Protein 9G9U (pdb70)

Radius of gyration: 24.41 Å; Cα contacts (8 Å, |Δi|>4): 1125; chains: 2; bounding box: 61×60×53 Å

Secondary structure (DSSP, 8-state):
--BHHHHHHHHHH----EEES-TTSBPS-EEEESS--HHHHHHHHHTT--EEEESS-SSS-SS--HHHHTT-HHHHHHHHHHHHHT-EEEE--HHHHHSSS-HHHHHHHHHTT-GGGEEEE-SS-EEEEEEEEEHHHHHHHHHHHHT-S-EEEEE-TT-EEEEEEEE-SS--SHHHHHHHHHHTT-SEEEES---TTSHHHHHHHHHHTT---EEEE--HHHHHHHHHHHHHHHHHHHSTTS-EEE-PPPPS-EEE-/---BHHHHHHHHSTTSPPPTT----EEES-TT-B-S-EEEESS--HHHHHHHHHTT--EEEESS-SSSSSS--STTTSS-HHHHHHHHHHHHHT-EEEE-SHHHHTSSS-HHHHHHHHHTT-GGGEEEEETTEEEEEEEEEEHHHHHHHHHHHHT-S-EEEEE-TT-EEEEEEEEEEE--SHHHHHHHHHHTT-SEEEEEE--TTSHHHHHHHHHHTT---EEEE--HHHHHHHHHHHHHHHHHHHSTTS-EEE-----S-EEE-

Sequence (522 aa):
ATTVQDVIERLTASVDTLQHGDPNMEVKGIATSFMPTYRVIQQAVSMEANLLITHEGLFYSHTDNTEMMQKDSVYQEKIRLIRESGIAIYRFHDYWHRHQPDGIMVGFIRALEWESYVSKYLPTAAIVAIPLMTAKEVAEYAKEMLSIPFVRIAGDLSAPCTRIGILVGYRGGGALSIPLFEQEHLDAIIYGEGPEWETPEYIRDAVYQGRQKALIVLGHAESEEPGMKYLAEWLGEQFPDIPVHFLRERPIFQVIHMATTVQDVIERLTASVGKIPNTMDTLQHGDPNMEVKGIATSFMPTYRVIQQAVSMEANLLITHEGLFYSHTDNTEMMQKDSVYQEKIRLIRESGIAIYRFHDYWHRHQPDGIMVGFIRALEWESYVSKYLPTAAIVAIPLMTAKEVAEYAKEMLSIPFVRIAGDLSAPCTRIGILVGYRGGGALSIPLFEQEHLDAIIYGEGPEWETPEYIRDAVYQGRQKALIVLGHAESEEPGMKYLAEWLGEQFPDIPVHFLRERPIFQVIH

Nearest PDB structures (foldseek):
  2nyd-assembly1_A-3  TM=7.674E-01  e=4.104E-19  Staphylococcus aureus subsp. aureus N315
  3lnl-assembly1_A  TM=7.692E-01  e=1.753E-18  Staphylococcus aureus subsp. aureus N315
  2nyd-assembly1_B-3  TM=7.498E-01  e=6.563E-18  Staphylococcus aureus subsp. aureus N315
  2gx8-assembly1_B  TM=7.476E-01  e=5.040E-18  Bacillus cereus ATCC 14579
  3lnl-assembly1_B  TM=7.529E-01  e=3.900E-17  Staphylococcus aureus subsp. aureus N315

Structure (mmCIF, N/CA/C/O backbone):
data_9G9U
#
_entry.id   9G9U
#
_cell.length_a   100.586
_cell.length_b   58.301
_cell.length_c   99.115
_cell.angle_alpha   90.000
_cell.angle_beta   99.728
_cell.angle_gamma   90.000
#
_symmetry.space_group_name_H-M   'C 1 2 1'
#
loop_
_entity.id
_entity.type
_entity.pdbx_description
1 polymer 'GTP cyclohydrolase 1 type 2 homolog'
2 non-polymer 1,2-ETHANEDIOL
3 non-polymer 'ZINC ION'
4 water water
#
loop_
_atom_site.group_PDB
_atom_site.id
_atom_site.type_symbol
_atom_site.label_atom_id
_atom_site.label_alt_id
_atom_site.label_comp_id
_atom_site.label_asym_id
_atom_site.label_entity_id
_atom_site.label_seq_id
_atom_site.pdbx_PDB_ins_code
_atom_site.Cartn_x
_atom_site.Cartn_y
_atom_site.Cartn_z
_atom_site.occupancy
_atom_site.B_iso_or_equiv
_atom_site.auth_seq_id
_atom_site.auth_comp_id
_atom_site.auth_asym_id
_atom_site.auth_atom_id
_atom_site.pdbx_PDB_model_num
ATOM 1 N N . ALA A 1 2 ? 14.32509 45.36195 7.63283 1.000 53.06528 2 ALA A N 1
ATOM 2 C CA . ALA A 1 2 ? 15.07394 44.21210 8.13018 1.000 50.86860 2 ALA A CA 1
ATOM 3 C C . ALA A 1 2 ? 14.38120 43.57587 9.33130 1.000 47.42736 2 ALA A C 1
ATOM 4 O O . ALA A 1 2 ? 15.00996 43.30722 10.35322 1.000 50.37747 2 ALA A O 1
ATOM 6 N N . THR A 1 3 ? 13.08139 43.33416 9.19372 1.000 41.86668 3 THR A N 1
ATOM 7 C CA . THR A 1 3 ? 12.28058 42.81833 10.29321 1.000 37.84372 3 THR A CA 1
ATOM 8 C C . THR A 1 3 ? 12.63238 41.35762 10.57745 1.000 34.72673 3 THR A C 1
ATOM 9 O O . THR A 1 3 ? 12.65418 40.52848 9.65987 1.000 36.80132 3 THR A O 1
ATOM 13 N N . THR A 1 4 ? 12.90813 41.03320 11.84402 1.000 30.85660 4 THR A N 1
ATOM 14 C CA . THR A 1 4 ? 13.23774 39.66709 12.23475 1.000 31.71026 4 THR A CA 1
ATOM 15 C C . THR A 1 4 ? 12.02386 38.95777 12.83405 1.000 33.14928 4 THR A C 1
ATOM 16 O O . THR A 1 4 ? 10.99361 39.56985 13.13089 1.000 32.84903 4 THR A O 1
ATOM 20 N N . VAL A 1 5 ? 12.16791 37.63835 13.01365 1.000 33.83634 5 VAL A N 1
ATOM 21 C CA . VAL A 1 5 ? 11.13144 36.85529 13.68262 1.000 34.29241 5 VAL A CA 1
ATOM 22 C C . VAL A 1 5 ? 10.76861 37.48928 15.01815 1.000 33.59556 5 VAL A C 1
ATOM 23 O O . VAL A 1 5 ? 9.58736 37.66402 15.34464 1.000 30.46623 5 VAL A O 1
ATOM 27 N N . GLN A 1 6 ? 11.77185 37.87884 15.80440 1.000 35.71210 6 GLN A N 1
ATOM 28 C CA . GLN A 1 6 ? 11.45626 38.41611 17.12164 1.000 34.43101 6 GLN A CA 1
ATOM 29 C C . GLN A 1 6 ? 10.78777 39.78990 17.03474 1.000 33.87743 6 GLN A C 1
ATOM 30 O O . GLN A 1 6 ? 9.98889 40.14107 17.90623 1.000 31.58503 6 GLN A O 1
ATOM 36 N N . ASP A 1 7 ? 11.09366 40.58614 15.99851 1.000 34.95284 7 ASP A N 1
ATOM 37 C CA . ASP A 1 7 ? 10.37037 41.84600 15.80985 1.000 32.04840 7 ASP A CA 1
ATOM 38 C C . ASP A 1 7 ? 8.87235 41.59080 15.66445 1.000 34.12314 7 ASP A C 1
ATOM 39 O O . ASP A 1 7 ? 8.04465 42.27965 16.27669 1.000 32.51988 7 ASP A O 1
ATOM 44 N N . VAL A 1 8 ? 8.50468 40.57613 14.88376 1.000 33.26104 8 VAL A N 1
ATOM 45 C CA . VAL A 1 8 ? 7.09434 40.26993 14.70554 1.000 32.57695 8 VAL A CA 1
ATOM 46 C C . VAL A 1 8 ? 6.48895 39.81971 16.01799 1.000 34.82983 8 VAL A C 1
ATOM 47 O O . VAL A 1 8 ? 5.38087 40.22737 16.37859 1.000 32.88721 8 VAL A O 1
ATOM 51 N N . ILE A 1 9 ? 7.19910 38.96084 16.75029 1.000 30.32646 9 ILE A N 1
ATOM 52 C CA . ILE A 1 9 ? 6.67989 38.51246 18.03084 1.000 34.85436 9 ILE A CA 1
ATOM 53 C C . ILE A 1 9 ? 6.46758 39.70348 18.96002 1.000 34.59144 9 ILE A C 1
ATOM 54 O O . ILE A 1 9 ? 5.45973 39.77713 19.67117 1.000 36.71245 9 ILE A O 1
ATOM 59 N N . GLU A 1 10 ? 7.37881 40.68532 18.92414 1.000 37.15832 10 GLU A N 1
ATOM 60 C CA . GLU A 1 10 ? 7.24021 41.84179 19.80948 1.000 39.43587 10 GLU A CA 1
ATOM 61 C C . GLU A 1 10 ? 5.99700 42.65309 19.47461 1.000 40.24715 10 GLU A C 1
ATOM 62 O O . GLU A 1 10 ? 5.29613 43.12300 20.37503 1.000 39.17352 10 GLU A O 1
ATOM 68 N N . ARG A 1 11 ? 5.72621 42.85259 18.18505 1.000 39.49201 11 ARG A N 1
ATOM 69 C CA . ARG A 1 11 ? 4.51971 43.56835 17.78695 1.000 37.56034 11 ARG A CA 1
ATOM 70 C C . ARG A 1 11 ? 3.26772 42.81022 18.21007 1.000 41.13676 11 ARG A C 1
ATOM 71 O O . ARG A 1 11 ? 2.32223 43.39941 18.74274 1.000 46.24899 11 ARG A O 1
ATOM 79 N N . LEU A 1 12 ? 3.25419 41.49355 17.99509 1.000 40.77699 12 LEU A N 1
ATOM 80 C CA . LEU A 1 12 ? 2.14281 40.67468 18.45497 1.000 43.75543 12 LEU A CA 1
ATOM 81 C C . LEU A 1 12 ? 2.00648 40.71263 19.96937 1.000 46.68657 12 LEU A C 1
ATOM 82 O O . LEU A 1 12 ? 0.89056 40.82648 20.49373 1.000 48.21060 12 LEU A O 1
ATOM 87 N N . THR A 1 13 ? 3.12076 40.57958 20.69615 1.000 44.59741 13 THR A N 1
ATOM 88 C CA . THR A 1 13 ? 3.01135 40.51462 22.14902 1.000 47.28503 13 THR A CA 1
ATOM 89 C C . THR A 1 13 ? 2.65571 41.87167 22.74914 1.000 50.46044 13 THR A C 1
ATOM 90 O O . THR A 1 13 ? 2.12269 41.92577 23.86438 1.000 61.39747 13 THR A O 1
ATOM 94 N N . ALA A 1 14 ? 2.88280 42.97569 22.02012 1.000 50.65510 14 ALA A N 1
ATOM 95 C CA . ALA A 1 14 ? 2.50655 44.29006 22.52996 1.000 51.76828 14 ALA A CA 1
ATOM 96 C C . ALA A 1 14 ? 1.11099 44.74010 22.10557 1.000 58.01193 14 ALA A C 1
ATOM 97 O O . ALA A 1 14 ? 0.61911 45.74620 22.63561 1.000 58.13511 14 ALA A O 1
ATOM 99 N N . SER A 1 15 ? 0.46086 44.03673 21.16700 1.000 55.92944 15 SER A N 1
ATOM 100 C CA . SER A 1 15 ? -0.93996 44.32274 20.85487 1.000 54.97348 15 SER A CA 1
ATOM 101 C C . SER A 1 15 ? -1.84872 44.03995 22.04581 1.000 59.11977 15 SER A C 1
ATOM 102 O O . SER A 1 15 ? -2.97286 44.55410 22.11613 1.000 57.82030 15 SER A O 1
ATOM 105 N N . VAL A 1 16 ? -1.37566 43.23294 22.99069 1.000 61.00210 16 VAL A N 1
ATOM 106 C CA . VAL A 1 16 ? -2.12714 42.89324 24.18561 1.000 61.41267 16 VAL A CA 1
ATOM 107 C C . VAL A 1 16 ? -1.45425 43.49045 25.42203 1.000 62.56684 16 VAL A C 1
ATOM 108 O O . VAL A 1 16 ? -0.27946 43.22445 25.69174 1.000 62.26269 16 VAL A O 1
ATOM 112 N N . ASP A 1 24 ? 2.22948 30.88610 24.67551 1.000 51.78785 24 ASP A N 1
ATOM 113 C CA . ASP A 1 24 ? 2.68392 31.63187 23.50731 1.000 45.94316 24 ASP A CA 1
ATOM 114 C C . ASP A 1 24 ? 4.20755 31.64861 23.44549 1.000 44.36935 24 ASP A C 1
ATOM 115 O O . ASP A 1 24 ? 4.86705 32.37345 24.19005 1.000 49.51238 24 ASP A O 1
ATOM 120 N N . THR A 1 25 ? 4.77982 30.85920 22.54192 1.000 37.47128 25 THR A N 1
ATOM 121 C CA . THR A 1 25 ? 6.22585 30.78883 22.44166 1.000 41.84198 25 THR A CA 1
ATOM 122 C C . THR A 1 25 ? 6.62291 30.35894 21.03949 1.000 40.50234 25 THR A C 1
ATOM 123 O O . THR A 1 25 ? 5.81631 29.82385 20.27031 1.000 35.75590 25 THR A O 1
ATOM 127 N N . LEU A 1 26 ? 7.89078 30.62196 20.72519 1.000 38.19934 26 LEU A N 1
ATOM 128 C CA . LEU A 1 26 ? 8.53440 30.16358 19.50187 1.000 37.74248 26 LEU A CA 1
ATOM 129 C C . LEU A 1 26 ? 8.77365 28.67085 19.62553 1.000 38.91236 26 LEU A C 1
ATOM 130 O O . LEU A 1 26 ? 9.67312 28.24629 20.35202 1.000 39.15718 26 LEU A O 1
ATOM 135 N N . GLN A 1 27 ? 7.95605 27.87206 18.93763 1.000 39.35772 27 GLN A N 1
ATOM 136 C CA . GLN A 1 27 ? 8.07889 26.42290 19.04345 1.000 39.84128 27 GLN A CA 1
ATOM 137 C C . GLN A 1 27 ? 9.31863 25.92187 18.30815 1.000 38.36748 27 GLN A C 1
ATOM 138 O O . GLN A 1 27 ? 9.82483 24.83249 18.60346 1.000 43.88585 27 GLN A O 1
ATOM 144 N N . HIS A 1 28 ? 9.82389 26.70366 17.35383 1.000 34.07720 28 HIS A N 1
ATOM 145 C CA . HIS A 1 28 ? 10.94682 26.28532 16.53217 1.000 34.42152 28 HIS A CA 1
ATOM 146 C C . HIS A 1 28 ? 11.41261 27.48626 15.73174 1.000 36.65640 28 HIS A C 1
ATOM 147 O O . HIS A 1 28 ? 10.61157 28.33635 15.34280 1.000 32.70035 28 HIS A 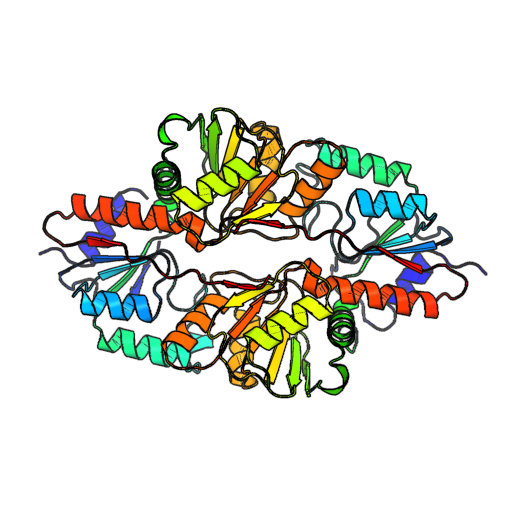O 1
ATOM 154 N N . GLY A 1 29 ? 12.71510 27.55490 15.50403 1.000 37.30504 29 GLY A N 1
ATOM 155 C CA . GLY A 1 29 ? 13.28641 28.42785 14.50051 1.000 36.43397 29 GLY A CA 1
ATOM 156 C C . GLY A 1 29 ? 14.19702 29.49072 15.10586 1.000 35.70841 29 GLY A C 1
ATOM 157 O O . GLY A 1 29 ? 14.30787 29.65645 16.32155 1.000 38.15798 29 GLY A O 1
ATOM 158 N N . ASP A 1 30 ? 14.85723 30.21196 14.19989 1.000 33.73990 30 ASP A N 1
ATOM 159 C CA . ASP A 1 30 ? 15.85918 31.21623 14.55094 1.000 35.70528 30 ASP A CA 1
ATOM 160 C C . ASP A 1 30 ? 15.16588 32.54838 14.79938 1.000 32.83072 30 ASP A C 1
ATOM 161 O O . ASP A 1 30 ? 14.71178 33.18687 13.83630 1.000 33.16599 30 ASP A O 1
ATOM 166 N N . PRO A 1 31 ? 15.09623 33.02764 16.04254 1.000 37.46991 31 PRO A N 1
ATOM 167 C CA . PRO A 1 31 ? 14.41364 34.30790 16.29478 1.000 37.07316 31 PRO A CA 1
ATOM 168 C C . PRO A 1 31 ? 15.06437 35.49495 15.60387 1.000 32.33318 31 PRO A C 1
ATOM 169 O O . PRO A 1 31 ? 14.39663 36.52414 15.41138 1.000 33.71520 31 PRO A O 1
ATOM 173 N N . ASN A 1 32 ? 16.32630 35.39350 15.20163 1.000 31.28006 32 ASN A N 1
ATOM 174 C CA . ASN A 1 32 ? 17.00614 36.51394 14.56771 1.000 32.32203 32 ASN A CA 1
ATOM 175 C C . ASN A 1 32 ? 16.97844 36.42807 13.05826 1.000 37.66268 32 ASN A C 1
ATOM 176 O O . ASN A 1 32 ? 17.57613 37.27100 12.38381 1.000 36.11363 32 ASN A O 1
ATOM 181 N N . MET A 1 33 ? 16.29751 35.42742 12.52404 1.000 35.87436 33 MET A N 1
ATOM 182 C CA . MET A 1 33 ? 16.12047 35.31147 11.09140 1.000 33.57790 33 MET A CA 1
ATOM 183 C C . MET A 1 33 ? 15.31907 36.48732 10.56725 1.000 33.18967 33 MET A C 1
ATOM 184 O O . MET A 1 33 ? 14.34241 36.91929 11.18724 1.000 34.70179 33 MET A O 1
ATOM 189 N N . GLU A 1 34 ? 15.72915 36.99965 9.41411 1.000 33.78196 34 GLU A N 1
ATOM 190 C CA . GLU A 1 34 ? 14.93609 38.00422 8.73407 1.000 35.81864 34 GLU A CA 1
ATOM 191 C C . GLU A 1 34 ? 13.72002 37.35585 8.08287 1.000 35.52823 34 GLU A C 1
ATOM 192 O O . GLU A 1 34 ? 13.82214 36.31458 7.41631 1.000 32.31220 34 GLU A O 1
ATOM 198 N N . VAL A 1 35 ? 12.56771 37.98932 8.28221 1.000 32.16847 35 VAL A N 1
ATOM 199 C CA . VAL A 1 35 ? 11.28656 37.48416 7.79960 1.000 32.62506 35 VAL A CA 1
ATOM 200 C C . VAL A 1 35 ? 11.07936 37.92329 6.35317 1.000 34.23966 35 VAL A C 1
ATOM 201 O O . VAL A 1 35 ? 11.09178 39.12079 6.05357 1.000 36.45433 35 VAL A O 1
ATOM 205 N N . LYS A 1 36 ? 10.84392 36.95421 5.46171 1.000 33.03705 36 LYS A N 1
ATOM 206 C CA . LYS A 1 36 ? 10.55516 37.21916 4.05766 1.000 34.46313 36 LYS A CA 1
ATOM 207 C C . LYS A 1 36 ? 9.08714 37.04402 3.71572 1.000 34.97807 36 LYS A C 1
ATOM 208 O O . LYS A 1 36 ? 8.62217 37.56669 2.69739 1.000 32.22375 36 LYS A O 1
ATOM 214 N N . GLY A 1 37 ? 8.35591 36.32053 4.54995 1.000 31.00701 37 GLY A N 1
ATOM 215 C CA . GLY A 1 37 ? 6.92136 36.22464 4.40352 1.000 30.71650 37 GLY A CA 1
ATOM 216 C C . GLY A 1 37 ? 6.37423 35.52298 5.62233 1.000 24.86814 37 GLY A C 1
ATOM 217 O O . GLY A 1 37 ? 7.09794 34.81829 6.33356 1.000 22.72852 37 GLY A O 1
ATOM 218 N N . ILE A 1 38 ? 5.08995 35.75443 5.87504 1.000 24.39157 38 ILE A N 1
ATOM 219 C CA . ILE A 1 38 ? 4.39616 35.24105 7.04895 1.000 24.33609 38 ILE A CA 1
ATOM 220 C C . ILE A 1 38 ? 3.15413 34.47460 6.59330 1.000 24.73879 38 ILE A C 1
ATOM 221 O O . ILE A 1 38 ? 2.39927 34.95126 5.73360 1.000 23.74483 38 ILE A O 1
ATOM 226 N N . ALA A 1 39 ? 2.93333 33.28619 7.18306 1.000 23.55391 39 ALA A N 1
ATOM 227 C CA . ALA A 1 39 ? 1.65899 32.58735 7.07716 1.000 23.58471 39 ALA A CA 1
ATOM 228 C C . ALA A 1 39 ? 1.01419 32.51131 8.45350 1.000 21.58107 39 ALA A C 1
ATOM 229 O O . ALA A 1 39 ? 1.71152 32.40080 9.46718 1.000 23.44447 39 ALA A O 1
ATOM 231 N N . THR A 1 40 ? -0.31102 32.60458 8.50215 1.000 23.58947 40 THR A N 1
ATOM 232 C CA . THR A 1 40 ? -1.03546 32.29028 9.72365 1.000 22.22325 40 THR A CA 1
ATOM 233 C C . THR A 1 40 ? -1.92311 31.08865 9.46222 1.000 20.86352 40 THR A C 1
ATOM 234 O O . THR A 1 40 ? -2.31239 30.82248 8.31316 1.000 19.76854 40 THR A O 1
ATOM 238 N N . SER A 1 41 ? -2.23916 30.36270 10.53397 1.000 21.04618 41 SER A N 1
ATOM 239 C CA . SER A 1 41 ? -3.07753 29.18594 10.40941 1.000 18.59501 41 SER A CA 1
ATOM 240 C C . SER A 1 41 ? -3.61529 28.84424 11.78908 1.000 22.18820 41 SER A C 1
ATOM 241 O O . SER A 1 41 ? -3.05482 29.25187 12.80450 1.000 23.33122 41 SER A O 1
ATOM 244 N N . PHE A 1 42 ? -4.70344 28.08187 11.82889 1.000 21.20222 42 PHE A N 1
ATOM 245 C CA . PHE A 1 42 ? -5.14344 27.58466 13.13041 1.000 19.09746 42 PHE A CA 1
ATOM 246 C C . PHE A 1 42 ? -4.18120 26.52667 13.67186 1.000 23.32071 42 PHE A C 1
ATOM 247 O O . PHE A 1 42 ? -3.76838 26.58780 14.83951 1.000 20.21820 42 PHE A O 1
ATOM 255 N N . MET A 1 43 ? -3.78372 25.57366 12.82955 1.000 21.05080 43 MET A N 1
ATOM 256 C CA . MET A 1 43 ? -3.02474 24.40230 13.22349 1.000 22.14797 43 MET A CA 1
ATOM 257 C C . MET A 1 43 ? -1.77783 24.29064 12.35376 1.000 22.56741 43 MET A C 1
ATOM 258 O O . MET A 1 43 ? -1.86756 24.37883 11.12621 1.000 21.33947 43 MET A O 1
ATOM 263 N N . PRO A 1 44 ? -0.61817 24.08824 12.94176 1.000 24.43861 44 PRO A N 1
ATOM 264 C CA . PRO A 1 44 ? 0.58567 23.96592 12.08800 1.000 21.27518 44 PRO A CA 1
ATOM 265 C C . PRO A 1 44 ? 0.73894 22.55216 11.54395 1.000 20.01251 44 PRO A C 1
ATOM 266 O O . PRO A 1 44 ? 1.64544 21.80681 11.89720 1.000 19.90607 44 PRO A O 1
ATOM 270 N N . THR A 1 45 ? -0.19388 22.14337 10.68722 1.000 20.62481 45 THR A N 1
ATOM 271 C CA . THR A 1 45 ? -0.14623 20.77375 10.20745 1.000 18.82150 45 THR A CA 1
ATOM 272 C C . THR A 1 45 ? 1.07268 20.57812 9.29671 1.000 21.07921 45 THR A C 1
ATOM 273 O O . THR A 1 45 ? 1.72365 21.53440 8.84583 1.000 20.24609 45 THR A O 1
ATOM 277 N N . TYR A 1 46 ? 1.38268 19.31430 9.04008 1.000 20.69032 46 TYR A N 1
ATOM 278 C CA . TYR A 1 46 ? 2.46078 18.96720 8.10808 1.000 19.41277 46 TYR A CA 1
ATOM 279 C C . TYR A 1 46 ? 2.25835 19.64651 6.75943 1.000 22.59634 46 TYR A C 1
ATOM 280 O O . TYR A 1 46 ? 3.20086 20.20084 6.17896 1.000 19.43218 46 TYR A O 1
ATOM 289 N N . ARG A 1 47 ? 1.02080 19.67341 6.27272 1.000 22.43549 47 ARG A N 1
ATOM 290 C CA . ARG A 1 47 ? 0.75404 20.28142 4.97058 1.000 23.22797 47 ARG A CA 1
ATOM 291 C C . ARG A 1 47 ? 0.82692 21.81228 5.03080 1.000 23.46984 47 ARG A C 1
ATOM 292 O O . ARG A 1 47 ? 1.32058 22.45658 4.08809 1.000 20.50610 47 ARG A O 1
ATOM 300 N N . VAL A 1 48 ? 0.37175 22.42284 6.13516 1.000 21.63841 48 VAL A N 1
ATOM 301 C CA . VAL A 1 48 ? 0.50942 23.87709 6.25696 1.000 18.10436 48 VAL A CA 1
ATOM 302 C C . VAL A 1 48 ? 1.98288 24.27708 6.25517 1.000 21.43654 48 VAL A C 1
ATOM 303 O O . VAL A 1 48 ? 2.36662 25.29610 5.65562 1.000 23.22209 48 VAL A O 1
ATOM 307 N N . ILE A 1 49 ? 2.84241 23.46460 6.88719 1.000 18.34203 49 ILE A N 1
ATOM 308 C CA . ILE A 1 49 ? 4.27256 23.76544 6.88022 1.000 23.53562 49 ILE A CA 1
ATOM 309 C C . ILE A 1 49 ? 4.84104 23.64832 5.46484 1.000 22.30063 49 ILE A C 1
ATOM 310 O O . ILE A 1 49 ? 5.63483 24.49028 5.03510 1.000 21.73328 49 ILE A O 1
ATOM 315 N N . GLN A 1 50 ? 4.43634 22.61147 4.71782 1.000 22.50073 50 GLN A N 1
ATOM 316 C CA . GLN A 1 50 ? 4.81057 22.50491 3.30670 1.000 23.17720 50 GLN A CA 1
ATOM 317 C C . GLN A 1 50 ? 4.29723 23.69245 2.48817 1.000 23.43452 50 GLN A C 1
ATOM 318 O O . GLN A 1 50 ? 5.00955 24.19130 1.61176 1.000 21.59658 50 GLN A O 1
ATOM 324 N N . GLN A 1 51 ? 3.07189 24.15960 2.75449 1.000 21.44952 51 GLN A N 1
ATOM 325 C CA . GLN A 1 51 ? 2.52616 25.31914 2.03555 1.000 21.50712 51 GLN A CA 1
ATOM 326 C C . GLN A 1 51 ? 3.30799 26.59117 2.35647 1.000 24.24162 51 GLN A C 1
ATOM 327 O O . GLN A 1 51 ? 3.54293 27.42558 1.47044 1.000 22.79869 51 GLN A O 1
ATOM 333 N N . ALA A 1 52 ? 3.71709 26.76135 3.61538 1.000 21.76654 52 ALA A N 1
ATOM 334 C CA . ALA A 1 52 ? 4.52220 27.92572 3.96747 1.000 25.00108 52 ALA A CA 1
ATOM 335 C C . ALA A 1 52 ? 5.82526 27.94596 3.18432 1.000 24.48774 52 ALA A C 1
ATOM 336 O O . ALA A 1 52 ? 6.26564 29.00284 2.72103 1.000 29.13084 52 ALA A O 1
ATOM 338 N N . VAL A 1 53 ? 6.44964 26.78329 3.02078 1.000 24.79234 53 VAL A N 1
ATOM 339 C CA . VAL A 1 53 ? 7.66865 26.70112 2.22726 1.000 22.78284 53 VAL A CA 1
ATOM 340 C C . VAL A 1 53 ? 7.39808 27.09884 0.78894 1.000 27.84847 53 VAL A C 1
ATOM 341 O O . VAL A 1 53 ? 8.15971 27.86713 0.18576 1.000 28.17399 53 VAL A O 1
ATOM 345 N N . SER A 1 54 ? 6.32563 26.56337 0.20769 1.000 24.80317 54 SER A N 1
ATOM 346 C CA . SER A 1 54 ? 6.01771 26.86536 -1.18452 1.000 26.41354 54 SER A CA 1
ATOM 347 C C . SER A 1 54 ? 5.76237 28.35811 -1.39044 1.000 27.46700 54 SER A C 1
ATOM 348 O O . SER A 1 54 ? 6.15175 28.93138 -2.41733 1.000 26.86086 54 SER A O 1
ATOM 351 N N . MET A 1 55 ? 5.13693 29.01189 -0.41935 1.000 27.81685 55 MET A N 1
ATOM 352 C CA . MET A 1 55 ? 4.90547 30.45225 -0.47251 1.000 29.51164 55 MET A CA 1
ATOM 353 C C . MET A 1 55 ? 6.12916 31.25366 -0.09052 1.000 29.22313 55 MET A C 1
ATOM 354 O O . MET A 1 55 ? 6.06441 32.48578 -0.08092 1.000 30.91486 55 MET A O 1
ATOM 359 N N . GLU A 1 56 ? 7.21662 30.58764 0.27728 1.000 31.49307 56 GLU A N 1
ATOM 360 C CA . GLU A 1 56 ? 8.42358 31.24730 0.76054 1.000 34.94644 56 GLU A CA 1
ATOM 361 C C . GLU A 1 56 ? 8.11309 32.15217 1.95755 1.000 33.42397 56 GLU A C 1
ATOM 362 O O . GLU A 1 56 ? 8.66946 33.24257 2.10153 1.000 31.53668 56 GLU A O 1
ATOM 368 N N . ALA A 1 57 ? 7.20558 31.68931 2.83646 1.000 28.93502 57 ALA A N 1
ATOM 369 C CA . ALA A 1 57 ? 6.99318 32.28497 4.15275 1.000 23.89306 57 ALA A CA 1
ATOM 370 C C . ALA A 1 57 ? 7.84209 31.52991 5.16246 1.000 27.60683 57 ALA A C 1
ATOM 371 O O . ALA A 1 57 ? 7.65423 30.32010 5.34281 1.000 28.53044 57 ALA A O 1
ATOM 373 N N . ASN A 1 58 ? 8.77952 32.22814 5.81711 1.000 25.90639 58 ASN A N 1
ATOM 374 C CA . ASN A 1 58 ? 9.65169 31.55600 6.76965 1.000 25.03566 58 ASN A CA 1
ATOM 375 C C . ASN A 1 58 ? 9.26629 31.84035 8.20710 1.000 26.25997 58 ASN A C 1
ATOM 376 O O . ASN A 1 58 ? 10.01419 31.47599 9.12194 1.000 29.06279 58 ASN A O 1
ATOM 381 N N . LEU A 1 59 ? 8.11391 32.47164 8.43024 1.000 28.57907 59 LEU A N 1
ATOM 382 C CA . LEU A 1 59 ? 7.52088 32.57398 9.75440 1.000 25.47628 59 LEU A CA 1
ATOM 383 C C . LEU A 1 59 ? 6.06926 32.12833 9.66467 1.000 25.30322 59 LEU A C 1
ATOM 384 O O . LEU A 1 59 ? 5.27173 32.72325 8.92977 1.000 23.83729 59 LEU A O 1
ATOM 389 N N . LEU A 1 60 ? 5.72727 31.09636 10.42532 1.000 24.72401 60 LEU A N 1
ATOM 390 C CA . LEU A 1 60 ? 4.36474 30.59859 10.51648 1.000 24.21595 60 LEU A CA 1
ATOM 391 C C . LEU A 1 60 ? 3.83156 30.92679 11.90651 1.000 22.65296 60 LEU A C 1
ATOM 392 O O . LEU A 1 60 ? 4.41270 30.50036 12.91500 1.000 25.55402 60 LEU A O 1
ATO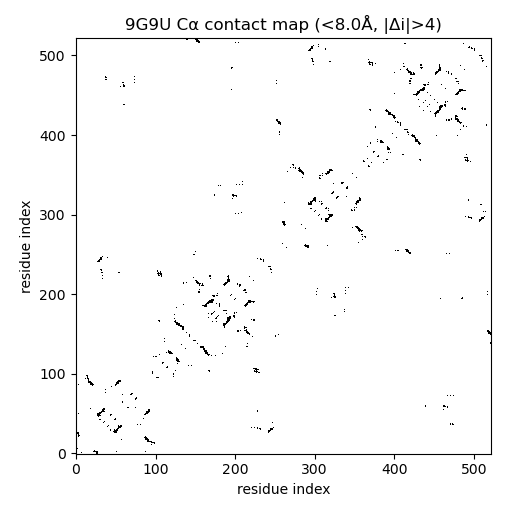M 397 N N . ILE A 1 61 ? 2.74894 31.70183 11.95850 1.000 22.94221 61 ILE A N 1
ATOM 398 C CA . ILE A 1 61 ? 2.06205 32.01776 13.20841 1.000 23.31427 61 ILE A CA 1
ATOM 399 C C . ILE A 1 61 ? 0.80632 31.16830 13.29557 1.000 25.58992 61 ILE A C 1
ATOM 400 O O . ILE A 1 61 ? -0.09882 31.31181 12.46354 1.000 21.19630 61 ILE A O 1
ATOM 405 N N . THR A 1 62 ? 0.70007 30.35124 14.34618 1.000 22.33175 62 THR A N 1
ATOM 406 C CA . THR A 1 62 ? -0.40834 29.42894 14.47511 1.000 24.25689 62 THR A CA 1
ATOM 407 C C . THR A 1 62 ? -1.00937 29.55586 15.87040 1.000 25.23604 62 THR A C 1
ATOM 408 O O . THR A 1 62 ? -0.40717 30.13343 16.78279 1.000 27.15569 62 THR A O 1
ATOM 412 N N . HIS A 1 63 ? -2.22601 29.03299 16.01883 1.000 23.50842 63 HIS A N 1
ATOM 413 C CA . HIS A 1 63 ? -2.93649 29.12251 17.28913 1.000 25.63623 63 HIS A CA 1
ATOM 414 C C . HIS A 1 63 ? -2.60740 27.95075 18.19341 1.000 29.14687 63 HIS A C 1
ATOM 415 O O . HIS A 1 63 ? -2.52718 28.11487 19.41758 1.000 27.34837 63 HIS A O 1
ATOM 422 N N . GLU A 1 64 ? -2.42082 26.76617 17.61137 1.000 25.74816 64 GLU A N 1
ATOM 423 C CA . GLU A 1 64 ? -2.20773 25.54781 18.36495 1.000 26.26384 64 GLU A CA 1
ATOM 424 C C . GLU A 1 64 ? -0.74499 25.12330 18.29924 1.000 27.65427 64 GLU A C 1
ATOM 425 O O . GLU A 1 64 ? 0.06639 25.67831 17.55375 1.000 27.86444 64 GLU A O 1
ATOM 431 N N . GLY A 1 65 ? -0.42206 24.09928 19.08626 1.000 32.10124 65 GLY A N 1
ATOM 432 C CA . GLY A 1 65 ? 0.93079 23.59119 19.14097 1.000 33.06877 65 GLY A CA 1
ATOM 433 C C . GLY A 1 65 ? 1.25247 22.63303 18.00976 1.000 29.51790 65 GLY A C 1
ATOM 434 O O . GLY A 1 65 ? 0.41836 22.27635 17.16987 1.000 25.18947 65 GLY A O 1
ATOM 435 N N . LEU A 1 66 ? 2.51188 22.19603 18.00112 1.000 25.78465 66 LEU A N 1
ATOM 436 C CA . LEU A 1 66 ? 3.01326 21.44627 16.85807 1.000 27.26072 66 LEU A CA 1
ATOM 437 C C . LEU A 1 66 ? 2.66215 19.97336 16.93475 1.000 27.94398 66 LEU A C 1
ATOM 438 O O . LEU A 1 66 ? 2.54713 19.31240 15.89385 1.000 26.90209 66 LEU A O 1
ATOM 443 N N . PHE A 1 67 ? 2.49489 19.43690 18.14289 1.000 23.16237 67 PHE A N 1
ATOM 444 C CA . PHE A 1 67 ? 2.47341 17.99667 18.33117 1.000 27.97053 67 PHE A CA 1
ATOM 445 C C . PHE A 1 67 ? 1.28637 17.55810 19.17894 1.000 26.59604 67 PHE A C 1
ATOM 446 O O . PHE A 1 67 ? 1.40367 16.76618 20.11169 1.000 27.31080 67 PHE A O 1
ATOM 454 N N . TYR A 1 68 ? 0.10054 18.05289 18.80823 1.000 24.76289 68 TYR A N 1
ATOM 455 C CA . TYR A 1 68 ? -1.18466 17.43201 19.14478 1.000 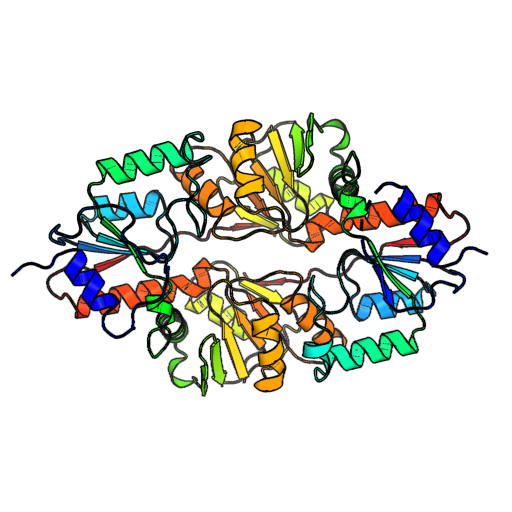25.88225 68 TYR A CA 1
ATOM 456 C C . TYR A 1 68 ? -1.43994 17.43163 20.64569 1.000 24.94656 68 TYR A C 1
ATOM 457 O O . TYR A 1 68 ? -2.08337 16.52132 21.16919 1.000 24.02641 68 TYR A O 1
ATOM 466 N N . SER A 1 69 ? -0.99245 18.48877 21.33480 1.000 26.99721 69 SER A N 1
ATOM 467 C CA . SER A 1 69 ? -1.16156 18.65571 22.77423 1.000 28.90434 69 SER A CA 1
ATOM 468 C C . SER A 1 69 ? -1.01891 20.13629 23.08982 1.000 34.67430 69 SER A C 1
ATOM 469 O O . SER A 1 69 ? -0.28288 20.85714 22.40394 1.000 33.07521 69 SER A O 1
ATOM 472 N N . HIS A 1 70 ? -1.72957 20.58701 24.12736 1.000 34.63537 70 HIS A N 1
ATOM 473 C CA . HIS A 1 70 ? -1.49990 21.90608 24.71116 1.000 38.59439 70 HIS A CA 1
ATOM 474 C C . HIS A 1 70 ? -0.32875 21.91496 25.68751 1.000 42.23848 70 HIS A C 1
ATOM 475 O O . HIS A 1 70 ? 0.15398 22.99339 26.05197 1.000 47.54225 70 HIS A O 1
ATOM 482 N N . THR A 1 71 ? 0.12214 20.74248 26.12654 1.000 42.48008 71 THR A N 1
ATOM 483 C CA . THR A 1 71 ? 1.25474 20.56794 27.02453 1.000 46.45454 71 THR A CA 1
ATOM 484 C C . THR A 1 71 ? 2.47055 20.08268 26.24230 1.000 52.67316 71 THR A C 1
ATOM 485 O O . THR A 1 71 ? 2.37028 19.71729 25.06412 1.000 49.38706 71 THR A O 1
ATOM 489 N N . ASP A 1 72 ? 3.63489 20.05873 26.90234 1.000 54.56658 72 ASP A N 1
ATOM 490 C CA . ASP A 1 72 ? 4.84130 19.56021 26.24561 1.000 55.70076 72 ASP A CA 1
ATOM 491 C C . ASP A 1 72 ? 4.85380 18.04105 26.29409 1.000 55.11075 72 ASP A C 1
ATOM 492 O O . ASP A 1 72 ? 5.05376 17.44038 27.35664 1.000 55.03795 72 ASP A O 1
ATOM 497 N N . ASN A 1 73 ? 4.65706 17.41865 25.13325 1.000 51.96285 73 ASN A N 1
ATOM 498 C CA . ASN A 1 73 ? 4.69955 15.96997 25.01058 1.000 52.47208 73 ASN A CA 1
ATOM 499 C C . ASN A 1 73 ? 5.89222 15.49627 24.19237 1.000 50.79345 73 ASN A C 1
ATOM 500 O O . ASN A 1 73 ? 5.86931 14.37807 23.67753 1.000 47.14780 73 ASN A O 1
ATOM 505 N N . THR A 1 74 ? 6.92928 16.32881 24.05429 1.000 51.71979 74 THR A N 1
ATOM 506 C CA . THR A 1 74 ? 8.03023 15.99732 23.15334 1.000 53.74784 74 THR A CA 1
ATOM 507 C C . THR A 1 74 ? 8.68110 14.66931 23.52917 1.000 52.62652 74 THR A C 1
ATOM 508 O O . THR A 1 74 ? 9.02421 13.87059 22.64917 1.000 50.58242 74 THR A O 1
ATOM 512 N N . GLU A 1 75 ? 8.83333 14.39751 24.82952 1.000 53.77046 75 GLU A N 1
ATOM 513 C CA . GLU A 1 75 ? 9.48663 13.15903 25.24077 1.000 52.02370 75 GLU A CA 1
ATOM 514 C C . GLU A 1 75 ? 8.63515 11.94956 24.89548 1.000 53.05799 75 GLU A C 1
ATOM 515 O O . GLU A 1 75 ? 9.15202 10.94164 24.39465 1.000 49.43100 75 GLU A O 1
ATOM 521 N N . MET A 1 76 ? 7.32359 12.03574 25.13936 1.000 48.99979 76 MET A N 1
ATOM 522 C CA . MET A 1 76 ? 6.42551 10.94372 24.78541 1.000 47.90042 76 MET A CA 1
ATOM 523 C C . MET A 1 76 ? 6.32390 10.73841 23.28626 1.000 42.54012 76 MET A C 1
ATOM 524 O O . MET A 1 76 ? 5.86661 9.67962 22.85497 1.000 40.89583 76 MET A O 1
ATOM 529 N N . MET A 1 77 ? 6.71812 11.72450 22.48179 1.000 41.26007 77 MET A N 1
ATOM 530 C CA . MET A 1 77 ? 6.62802 11.60684 21.03545 1.000 41.29447 77 MET A CA 1
ATOM 531 C C . MET A 1 77 ? 7.95174 11.24500 20.38173 1.000 37.11581 77 MET A C 1
ATOM 532 O O . MET A 1 77 ? 7.97771 11.04426 19.16755 1.000 32.38271 77 MET A O 1
ATOM 537 N N . GLN A 1 78 ? 9.03969 11.13939 21.15519 1.000 42.12746 78 GLN A N 1
ATOM 538 C CA . GLN A 1 78 ? 10.37452 10.97243 20.57570 1.000 40.50794 78 GLN A CA 1
ATOM 539 C C . GLN A 1 78 ? 10.46646 9.74516 19.68027 1.000 37.73196 78 GLN A C 1
ATOM 540 O O . GLN A 1 78 ? 11.13010 9.78150 18.63776 1.000 42.80396 78 GLN A O 1
ATOM 546 N N . LYS A 1 79 ? 9.83311 8.64619 20.07026 1.000 37.77427 79 LYS A N 1
ATOM 547 C CA . LYS A 1 79 ? 9.88563 7.42669 19.27569 1.000 38.38360 79 LYS A CA 1
ATOM 548 C C . LYS A 1 79 ? 8.79446 7.36357 18.22237 1.000 39.74574 79 LYS A C 1
ATOM 549 O O . LYS A 1 79 ? 8.69580 6.35834 17.50037 1.000 38.36417 79 LYS A O 1
ATOM 555 N N . ASP A 1 80 ? 7.94380 8.38467 18.13410 1.000 29.87424 80 ASP A N 1
ATOM 556 C CA . ASP A 1 80 ? 6.79919 8.30095 17.24638 1.000 27.72538 80 ASP A CA 1
ATOM 557 C C . ASP A 1 80 ? 7.19814 8.74062 15.83896 1.000 28.91022 80 ASP A C 1
ATOM 558 O O . ASP A 1 80 ? 7.86354 9.77066 15.66723 1.000 27.37049 80 ASP A O 1
ATOM 563 N N . SER A 1 81 ? 6.78748 7.96036 14.82929 1.000 27.64112 81 SER A N 1
ATOM 564 C CA . SER A 1 81 ? 7.24834 8.21213 13.46657 1.000 30.22415 81 SER A CA 1
ATOM 565 C C . SER A 1 81 ? 6.58474 9.45157 12.85823 1.000 28.07710 81 SER A C 1
ATOM 566 O O . SER A 1 81 ? 7.18700 10.13596 12.01848 1.000 27.47583 81 SER A O 1
ATOM 569 N N . VAL A 1 82 ? 5.34444 9.75190 13.24683 1.000 26.79311 82 VAL A N 1
ATOM 570 C CA . VAL A 1 82 ? 4.70207 10.96855 12.74448 1.000 24.04940 82 VAL A CA 1
ATOM 571 C C . VAL A 1 82 ? 5.43901 12.20002 13.25355 1.000 22.37174 82 VAL A C 1
ATOM 572 O O . VAL A 1 82 ? 5.77931 13.10101 12.47877 1.000 25.30154 82 VAL A O 1
ATOM 576 N N . TYR A 1 83 ? 5.73186 12.23349 14.56059 1.000 22.33318 83 TYR A N 1
ATOM 577 C CA . TYR A 1 83 ? 6.54729 13.30314 15.13444 1.000 27.19326 83 TYR A CA 1
ATOM 578 C C . TYR A 1 83 ? 7.89502 13.40878 14.43280 1.000 26.71995 83 TYR A C 1
ATOM 579 O O . TYR A 1 83 ? 8.30611 14.49472 14.00012 1.000 25.08932 83 TYR A O 1
ATOM 588 N N . GLN A 1 84 ? 8.59112 12.27973 14.29924 1.000 28.56262 84 GLN A N 1
ATOM 589 C CA . GLN A 1 84 ? 9.92497 12.30250 13.70821 1.000 27.52685 84 GLN A CA 1
ATOM 590 C C . GLN A 1 84 ? 9.90029 12.86349 12.29442 1.000 24.77971 84 GLN A C 1
ATOM 591 O O . GLN A 1 84 ? 10.77875 13.64457 11.91450 1.000 23.65294 84 GLN A O 1
ATOM 597 N N . GLU A 1 85 ? 8.91291 12.46942 11.48949 1.000 25.84093 85 GLU A N 1
ATOM 598 C CA . GLU A 1 85 ? 8.85560 12.97202 10.11973 1.000 25.96014 85 GLU A CA 1
ATOM 599 C C . GLU A 1 85 ? 8.47274 14.44728 10.10001 1.000 24.18567 85 GLU A C 1
ATOM 600 O O . GLU A 1 85 ? 8.95489 15.22149 9.26188 1.000 25.37451 85 GLU A O 1
ATOM 606 N N . LYS A 1 86 ? 7.64588 14.87196 11.04579 1.000 23.67992 86 LYS A N 1
ATOM 607 C CA . LYS A 1 86 ? 7.29793 16.28567 11.10375 1.000 22.04399 86 LYS A CA 1
ATOM 608 C C . LYS A 1 86 ? 8.49969 17.13140 11.51710 1.000 24.56482 86 LYS A C 1
ATOM 609 O O . LYS A 1 86 ? 8.77668 18.16673 10.89547 1.000 23.76527 86 LYS A O 1
ATOM 615 N N . ILE A 1 87 ? 9.24943 16.69075 12.54045 1.000 27.58217 87 ILE A N 1
ATOM 616 C CA . ILE A 1 87 ? 10.42379 17.45034 12.96069 1.000 28.93916 87 ILE A CA 1
ATOM 617 C C . ILE A 1 87 ? 11.47168 17.46139 11.85259 1.000 25.90986 87 ILE A C 1
ATOM 618 O O . ILE A 1 87 ? 12.20754 18.44504 11.68875 1.000 29.42132 87 ILE A O 1
ATOM 623 N N . ARG A 1 88 ? 11.54740 16.38216 11.06156 1.000 26.76342 88 ARG A N 1
ATOM 624 C CA . ARG A 1 88 ? 12.49095 16.35029 9.93902 1.000 28.39496 88 ARG A CA 1
ATOM 625 C C . ARG A 1 88 ? 12.12782 17.40070 8.89523 1.000 27.65236 88 ARG A C 1
ATOM 626 O O . ARG A 1 88 ? 12.99856 18.14606 8.42169 1.000 28.39458 88 ARG A O 1
ATOM 634 N N . LEU A 1 89 ? 10.83638 17.48099 8.53788 1.000 28.06835 89 LEU A N 1
ATOM 635 C CA . LEU A 1 89 ? 10.36056 18.52626 7.63189 1.000 28.85814 89 LEU A CA 1
ATOM 636 C C . LEU A 1 89 ? 10.63552 19.91537 8.19147 1.000 27.70880 89 LEU A C 1
ATOM 637 O O . LEU A 1 89 ? 11.05996 20.81178 7.45529 1.000 26.32955 89 LEU A O 1
ATOM 642 N N . ILE A 1 90 ? 10.37760 20.12288 9.48490 1.000 27.92181 90 ILE A N 1
ATOM 643 C CA . ILE A 1 90 ? 10.58345 21.45237 10.06290 1.000 27.07220 90 ILE A CA 1
ATOM 644 C C . ILE A 1 90 ? 12.05378 21.85027 9.99102 1.000 28.08368 90 ILE A C 1
ATOM 645 O O . ILE A 1 90 ? 12.38979 23.00392 9.67591 1.000 26.40372 90 ILE A O 1
ATOM 650 N N . ARG A 1 91 ? 12.94995 20.90761 10.29739 1.000 26.44830 91 ARG A N 1
ATOM 651 C CA . ARG A 1 91 ? 14.38109 21.19248 10.24341 1.000 29.67243 91 ARG A CA 1
ATOM 652 C C . ARG A 1 91 ? 14.82403 21.46671 8.82277 1.000 28.69326 91 ARG A C 1
ATOM 653 O O . ARG A 1 91 ? 15.68905 22.31693 8.59036 1.000 29.24602 91 ARG A O 1
ATOM 661 N N . GLU A 1 92 ? 14.26003 20.74097 7.85889 1.000 24.28763 92 GLU A N 1
ATOM 662 C CA . GLU A 1 92 ? 14.64030 20.96265 6.47201 1.000 33.83390 92 GLU A CA 1
ATOM 663 C C . GLU A 1 92 ? 14.09776 22.29077 5.97698 1.000 32.84630 92 GLU A C 1
ATOM 664 O O . GLU A 1 92 ? 14.76523 22.99278 5.20912 1.000 30.70700 92 GLU A O 1
ATOM 670 N N . SER A 1 93 ? 12.91140 22.67610 6.45253 1.000 28.13364 93 SER A N 1
ATOM 671 C CA . SER A 1 93 ? 12.23804 23.84942 5.90888 1.000 30.20031 93 SER A CA 1
ATOM 672 C C . SER A 1 93 ? 12.94000 25.14446 6.31170 1.000 31.82224 93 SER A C 1
ATOM 673 O O . SER A 1 93 ? 12.82740 26.15703 5.61580 1.000 29.68397 93 SER A O 1
ATOM 676 N N . GLY A 1 94 ? 13.64675 25.14572 7.44132 1.000 28.68816 94 GLY A N 1
ATOM 677 C CA . GLY A 1 94 ? 14.20343 26.37764 7.95269 1.000 35.46280 94 GLY A CA 1
ATOM 678 C C . GLY A 1 94 ? 13.18029 27.38955 8.41933 1.000 34.98126 94 GLY A C 1
ATOM 679 O O . GLY A 1 94 ? 13.54671 28.54234 8.69781 1.000 32.47397 94 GLY A O 1
ATOM 680 N N . ILE A 1 95 ? 11.91157 27.00021 8.51566 1.000 28.37900 95 ILE A N 1
ATOM 681 C CA . ILE A 1 95 ? 10.84395 27.90603 8.92325 1.000 27.36955 95 ILE A CA 1
ATOM 682 C C . ILE A 1 95 ? 10.88553 28.11059 10.43526 1.000 29.89938 95 ILE A C 1
ATOM 683 O O . ILE A 1 95 ? 11.33743 27.24023 11.19042 1.000 33.17534 95 ILE A O 1
ATOM 688 N N . ALA A 1 96 ? 10.42825 29.28045 10.89426 1.000 29.83902 96 ALA A N 1
ATOM 689 C CA . ALA A 1 96 ? 10.15958 29.51139 12.31049 1.000 31.36285 96 ALA A CA 1
ATOM 690 C C . ALA A 1 96 ? 8.66510 29.38701 12.55467 1.000 28.92266 96 ALA A C 1
ATOM 691 O O . ALA A 1 96 ? 7.85538 29.78948 11.70976 1.000 25.38464 96 ALA A O 1
ATOM 693 N N . ILE A 1 97 ? 8.30627 28.83419 13.71199 1.000 27.44886 97 ILE A N 1
ATOM 694 C CA . ILE A 1 97 ? 6.91239 28.59839 14.06252 1.000 30.91679 97 ILE A CA 1
ATOM 695 C C . ILE A 1 97 ? 6.65405 29.17505 15.44427 1.000 31.69448 97 ILE A C 1
ATOM 696 O O . ILE A 1 97 ? 7.30249 28.78812 16.42898 1.000 29.80921 97 ILE A O 1
ATOM 701 N N . TYR A 1 98 ? 5.68273 30.07964 15.51457 1.000 24.47256 98 TYR A N 1
ATOM 702 C CA . TYR A 1 98 ? 5.32591 30.79161 16.73085 1.000 29.64418 98 TYR A CA 1
ATOM 703 C C . TYR A 1 98 ? 3.86842 30.50405 17.03469 1.000 30.30349 98 TYR A C 1
ATOM 704 O O . TYR A 1 98 ? 3.00064 30.69320 16.16894 1.000 27.29911 98 TYR A O 1
ATOM 713 N N . ARG A 1 99 ? 3.60936 30.03940 18.25622 1.000 29.18772 99 ARG A N 1
ATOM 714 C CA . ARG A 1 99 ? 2.25479 29.82299 18.74293 1.000 29.46068 99 ARG A CA 1
ATOM 715 C C . ARG A 1 99 ? 1.73632 31.09104 19.42510 1.000 32.58220 99 ARG A C 1
ATOM 716 O O . ARG A 1 99 ? 2.25782 31.50443 20.46773 1.000 32.53341 99 ARG A O 1
ATOM 724 N N . PHE A 1 100 ? 0.67999 31.68582 18.84890 1.000 28.96098 100 PHE A N 1
ATOM 725 C CA . PHE A 1 100 ? 0.02551 32.90084 19.33810 1.000 33.02691 100 PHE A CA 1
ATOM 726 C C . PHE A 1 100 ? -1.38471 32.49947 19.76866 1.000 34.89411 100 PHE A C 1
ATOM 727 O O . PHE A 1 100 ? -2.24460 32.22555 18.92287 1.000 30.27405 100 PHE A O 1
ATOM 735 N N . HIS A 1 101 ? -1.61759 32.46687 21.08186 1.000 38.64448 101 HIS A N 1
ATOM 736 C CA . HIS A 1 101 ? -2.76930 31.77908 21.65624 1.000 45.70989 101 HIS A CA 1
ATOM 737 C C . HIS A 1 101 ? -3.40836 32.63201 22.74930 1.000 48.23130 101 HIS A C 1
ATOM 738 O O . HIS A 1 101 ? -4.46809 33.22778 22.53200 1.000 49.75892 101 HIS A O 1
ATOM 745 N N . ASP A 1 102 ? -2.74266 32.74897 23.90710 1.000 50.27772 102 ASP A N 1
ATOM 746 C CA . ASP A 1 102 ? -3.35141 33.39871 25.07132 1.000 53.77284 102 ASP A CA 1
ATOM 747 C C . ASP A 1 102 ? -3.50704 34.90523 24.88093 1.000 52.87444 102 ASP A C 1
ATOM 748 O O . ASP A 1 102 ? -4.51730 35.48575 25.29342 1.000 51.17947 102 ASP A O 1
ATOM 753 N N . TYR A 1 103 ? -2.51053 35.55733 24.28149 1.000 51.84570 103 TYR A N 1
ATOM 754 C CA . TYR A 1 103 ? -2.52521 37.01288 24.17596 1.000 54.17348 103 TYR A CA 1
ATOM 755 C C . TYR A 1 103 ? -3.72684 37.49484 23.38299 1.000 54.27343 103 TYR A C 1
ATOM 756 O O . TYR A 1 103 ? -4.47390 38.37858 23.82498 1.000 52.28182 103 TYR A O 1
ATOM 765 N N . TRP A 1 104 ? -3.91349 36.92592 22.19638 1.000 49.01507 104 TRP A N 1
ATOM 766 C CA . TRP A 1 104 ? -5.02417 37.30856 21.33934 1.000 48.27072 104 TRP A CA 1
ATOM 767 C C . TRP A 1 104 ? -6.36075 37.15820 22.06799 1.000 43.96579 104 TRP A C 1
ATOM 768 O O . TRP A 1 104 ? -7.22704 38.03572 21.97898 1.000 44.41887 104 TRP A O 1
ATOM 779 N N . HIS A 1 105 ? -6.51824 36.08450 22.85014 1.000 43.10712 105 HIS A N 1
ATOM 780 C CA . HIS A 1 105 ? -7.74668 35.88937 23.61930 1.000 41.67602 105 HIS A CA 1
ATOM 781 C C . HIS A 1 105 ? -7.88983 36.93384 24.72139 1.000 46.38508 105 HIS A C 1
ATOM 782 O O . HIS A 1 105 ? -9.00840 37.37721 25.02284 1.000 44.00679 105 HIS A O 1
ATOM 789 N N . ARG A 1 106 ? -6.77591 37.31619 25.36445 1.000 45.70005 106 ARG A N 1
ATOM 790 C CA . ARG A 1 106 ? -6.85628 38.16045 26.55614 1.000 50.49344 106 ARG A CA 1
ATOM 791 C C . ARG A 1 106 ? -6.97317 39.64849 26.24055 1.000 50.59441 106 ARG A C 1
ATOM 792 O O . ARG A 1 106 ? -7.04866 40.45609 27.17188 1.000 50.76484 106 ARG A O 1
ATOM 800 N N . HIS A 1 107 ? -7.01280 40.03024 24.96703 1.000 50.27949 107 HIS A N 1
ATOM 801 C CA . HIS A 1 107 ? -7.19656 41.42734 24.62375 1.000 49.89568 107 HIS A CA 1
ATOM 802 C C . HIS A 1 107 ? -8.60463 41.88577 24.99839 1.000 49.17599 107 HIS A C 1
ATOM 803 O O . HIS A 1 107 ? -9.52474 41.08028 25.12735 1.000 46.07446 107 HIS A O 1
ATOM 810 N N . GLN A 1 108 ? -8.74748 43.21937 25.14895 1.000 50.67923 108 GLN A N 1
ATOM 811 C CA . GLN A 1 108 ? -10.00267 43.84602 25.56781 1.000 50.27399 108 GLN A CA 1
ATOM 812 C C . GLN A 1 108 ? -11.19224 43.28352 24.81058 1.000 51.67326 108 GLN A C 1
ATOM 813 O O . GLN A 1 108 ? -12.03887 42.63711 25.44603 1.000 58.91937 108 GLN A O 1
ATOM 819 N N . PRO A 1 109 ? -11.34753 43.46711 23.46955 1.000 47.54107 109 PRO A N 1
ATOM 820 C CA . PRO A 1 109 ? -12.17415 42.48874 22.75711 1.000 42.53415 109 PRO A CA 1
ATOM 821 C C . PRO A 1 109 ? -11.26921 41.38036 22.24360 1.000 37.37182 109 PRO A C 1
ATOM 822 O O . PRO A 1 109 ? -10.27476 41.64169 21.55851 1.000 31.62694 109 PRO A O 1
ATOM 826 N N . ASP A 1 110 ? -11.58638 40.15512 22.62632 1.000 34.56929 110 ASP A N 1
ATOM 827 C CA . ASP A 1 110 ? -10.82603 38.99630 22.19450 1.000 31.66531 110 ASP A CA 1
ATOM 828 C C . ASP A 1 110 ? -10.71951 38.97948 20.66647 1.000 25.03073 110 ASP A C 1
ATOM 829 O O . ASP A 1 110 ? -11.72814 39.02561 19.96025 1.000 26.15002 110 ASP A O 1
ATOM 834 N N . GLY A 1 111 ? -9.48315 38.93111 20.16048 1.000 29.29210 111 GLY A N 1
ATOM 835 C CA . GLY A 1 111 ? -9.26539 38.99453 18.72328 1.000 28.71128 111 GLY A CA 1
ATOM 836 C C . GLY A 1 111 ? -9.80091 37.79585 17.95518 1.000 29.84257 111 GLY A C 1
ATOM 837 O O . GLY A 1 111 ? -10.24190 37.93332 16.80805 1.000 26.07051 111 GLY A O 1
ATOM 838 N N . ILE A 1 112 ? -9.74822 36.60188 18.55827 1.000 25.90834 112 ILE A N 1
ATOM 839 C CA . ILE A 1 112 ? -10.41678 35.44054 17.96089 1.000 24.75513 112 ILE A CA 1
ATOM 840 C C . ILE A 1 112 ? -11.90502 35.69980 17.82088 1.000 23.98034 112 ILE A C 1
ATOM 841 O O . ILE A 1 112 ? -12.51841 35.37986 16.79012 1.000 22.88393 112 ILE A O 1
ATOM 846 N N . MET A 1 113 ? -12.52475 36.22156 18.88031 1.000 22.80766 113 MET A N 1
ATOM 847 C CA . MET A 1 113 ? -13.95511 36.50138 18.83806 1.000 25.30194 113 MET A CA 1
ATOM 848 C C . MET A 1 113 ? -14.27782 37.60961 17.83918 1.000 24.18217 113 MET A C 1
ATOM 849 O O . MET A 1 113 ? -15.26500 37.51300 17.09428 1.000 22.31847 113 MET A O 1
ATOM 854 N N . VAL A 1 114 ? -13.46758 38.67856 17.81162 1.000 24.31970 114 VAL A N 1
ATOM 855 C CA . VAL A 1 114 ? -13.71023 39.75191 16.84936 1.000 27.43510 114 VAL A CA 1
ATOM 856 C C . VAL A 1 114 ? -13.68013 39.20778 15.43293 1.000 25.14259 114 VAL A C 1
ATOM 857 O O . VAL A 1 114 ? -14.54207 39.53043 14.60455 1.000 22.74932 114 VAL A O 1
ATOM 861 N N . GLY A 1 115 ? -12.70999 38.34505 15.14059 1.000 22.06544 115 GLY A N 1
ATOM 862 C CA . GLY A 1 115 ? -12.64973 37.75565 13.82200 1.000 20.65411 115 GLY A CA 1
ATOM 863 C C . GLY A 1 115 ? -13.88686 36.94173 13.49638 1.000 22.45488 115 GLY A C 1
ATOM 864 O O . GLY A 1 115 ? -14.39327 36.99809 12.37073 1.000 23.08231 115 GLY A O 1
ATOM 865 N N . PHE A 1 116 ? -14.40366 36.18722 14.48130 1.000 20.66378 116 PHE A N 1
ATOM 866 C CA . PHE A 1 116 ? -15.62041 35.41286 14.25203 1.000 20.89885 116 PHE A CA 1
ATOM 867 C C . PHE A 1 116 ? -16.81631 36.31958 13.97082 1.000 23.06543 116 PHE A C 1
ATOM 868 O O . PHE A 1 116 ? -17.57015 36.09270 13.01393 1.000 21.18301 116 PHE A O 1
ATOM 876 N N . ILE A 1 117 ? -17.03845 37.32006 14.83278 1.000 23.20882 117 ILE A N 1
ATOM 877 C CA . ILE A 1 117 ? -18.13099 38.26996 14.62276 1.000 21.46311 117 ILE A CA 1
ATOM 878 C C . ILE A 1 117 ? -18.04375 38.90223 13.23610 1.000 24.64857 117 ILE A C 1
ATOM 879 O O . ILE A 1 117 ? -19.05937 39.03580 12.53621 1.000 26.86307 117 ILE A O 1
ATOM 884 N N . ARG A 1 118 ? -16.83547 39.28605 12.81104 1.000 25.07504 118 ARG A N 1
ATOM 885 C CA . ARG A 1 118 ? -16.66805 39.90259 11.49656 1.000 26.00438 118 ARG A CA 1
ATOM 886 C C . ARG A 1 118 ? -16.97315 38.91435 10.37741 1.000 30.66074 118 ARG A C 1
ATOM 887 O O . ARG A 1 118 ? -17.56851 39.29149 9.35850 1.000 28.09588 118 ARG A O 1
ATOM 895 N N . ALA A 1 119 ? -16.59809 37.63855 10.55397 1.000 23.59480 119 ALA A N 1
ATOM 896 C CA . ALA A 1 119 ? -16.90173 36.63891 9.53219 1.000 27.08446 119 ALA A CA 1
ATOM 897 C C . ALA A 1 119 ? -18.40189 36.46263 9.35514 1.000 23.53820 119 ALA A C 1
ATOM 898 O O . ALA A 1 119 ? -18.86415 36.15339 8.25375 1.000 29.66462 119 ALA A O 1
ATOM 900 N N . LEU A 1 120 ? -19.17104 36.58364 10.43455 1.000 22.78087 120 LEU A N 1
ATOM 901 C CA . LEU A 1 120 ? -20.62443 36.48627 10.36666 1.000 20.98527 120 LEU A CA 1
ATOM 902 C C . LEU A 1 120 ? -21.28115 37.82189 10.03859 1.000 27.79820 120 LEU A C 1
ATOM 903 O O . LEU A 1 120 ? -22.51108 37.88957 9.94926 1.000 25.15131 120 LEU A O 1
ATOM 908 N N . GLU A 1 121 ? -20.49111 38.87575 9.87588 1.000 24.70283 121 GLU A N 1
ATOM 909 C CA . GLU A 1 121 ? -21.00657 40.22235 9.59217 1.000 27.68510 121 GLU A CA 1
ATOM 910 C C . GLU A 1 121 ? -21.99443 40.67491 10.65652 1.000 28.06557 121 GLU A C 1
ATOM 911 O O . GLU A 1 121 ? -23.00955 41.32714 10.37658 1.000 28.49647 121 GLU A O 1
ATOM 917 N N . TRP A 1 122 ? -21.67096 40.35312 11.90947 1.000 26.14285 122 TRP A N 1
ATOM 918 C CA . TRP A 1 122 ? -22.53020 40.64253 13.04074 1.000 25.84667 122 TRP A CA 1
ATOM 919 C C . TRP A 1 122 ? -21.97970 41.79039 13.88914 1.000 24.46597 122 TRP A C 1
ATOM 920 O O . TRP A 1 122 ? -22.44545 41.99125 15.01015 1.000 25.50242 122 TRP A O 1
ATOM 931 N N . GLU A 1 123 ? -21.00911 42.55836 13.36404 1.000 25.39009 123 GLU A N 1
ATOM 932 C CA . GLU A 1 123 ? -20.45638 43.68262 14.12633 1.000 27.71404 123 GLU A CA 1
ATOM 933 C C . GLU A 1 123 ? -21.55978 44.56768 14.67746 1.000 28.98212 123 GLU A C 1
ATOM 934 O O . GLU A 1 123 ? -21.52341 44.95897 15.85064 1.000 28.59639 123 GLU A O 1
ATOM 940 N N . SER A 1 124 ? -22.56595 44.86852 13.85240 1.000 29.65802 124 SER A N 1
ATOM 941 C CA . SER A 1 124 ? -23.59237 45.81359 14.26270 1.000 31.69485 124 SER A CA 1
ATOM 942 C C . SER A 1 124 ? -24.55482 45.23069 15.28727 1.000 33.57999 124 SER A C 1
ATOM 943 O O . SER A 1 124 ? -25.31657 45.99312 15.89835 1.000 32.49897 124 SER A O 1
ATOM 946 N N . TYR A 1 125 ? -24.53554 43.90859 15.51193 1.000 29.81727 125 TYR A N 1
ATOM 947 C CA . TYR A 1 125 ? -25.47675 43.28133 16.43489 1.000 27.35743 125 TYR A CA 1
ATOM 948 C C . TYR A 1 125 ? -24.88023 42.96273 17.80928 1.000 29.81268 125 TYR A C 1
ATOM 949 O O . TYR A 1 125 ? -25.60361 42.45258 18.67449 1.000 29.69540 125 TYR A O 1
ATOM 958 N N . VAL A 1 126 ? -23.60972 43.28518 18.05685 1.000 32.94973 126 VAL A N 1
ATOM 959 C CA . VAL A 1 126 ? -22.97011 42.92271 19.32079 1.000 28.94010 126 VAL A CA 1
ATOM 960 C C . VAL A 1 126 ? -23.59371 43.75011 20.44011 1.000 34.05572 126 VAL A C 1
ATOM 961 O O . VAL A 1 126 ? -23.47006 44.97607 20.45079 1.000 31.45481 126 VAL A O 1
ATOM 965 N N . SER A 1 127 ? -24.25689 43.08179 21.39019 1.000 29.31560 127 SER A N 1
ATOM 966 C CA . SER A 1 127 ? -24.75653 43.76088 22.57698 1.000 34.10452 127 SER A CA 1
ATOM 967 C C . SER A 1 127 ? -23.63330 44.00739 23.57863 1.000 37.81832 127 SER A C 1
ATOM 968 O O . SER A 1 127 ? -23.51879 45.10677 24.13821 1.000 42.79866 127 SER A O 1
ATOM 971 N N . LYS A 1 128 ? -22.78685 43.00219 23.81892 1.000 32.89279 128 LYS A N 1
ATOM 972 C CA . LYS A 1 128 ? -21.67383 43.17637 24.74104 1.000 33.76451 128 LYS A CA 1
ATOM 973 C C . LYS A 1 128 ? -20.62365 42.11942 24.44629 1.000 37.83194 128 LYS A C 1
ATOM 974 O O . LYS A 1 128 ? -20.94282 41.01954 23.98972 1.000 31.99028 128 LYS A O 1
ATOM 980 N N . TYR A 1 129 ? -19.36627 42.48294 24.69239 1.000 34.39371 129 TYR A N 1
ATOM 981 C CA . TYR A 1 129 ? -18.24925 41.55071 24.76243 1.000 36.63591 129 TYR A CA 1
ATOM 982 C C . TYR A 1 129 ? -17.99478 41.25334 26.23106 1.000 36.55810 129 TYR A C 1
ATOM 983 O O . TYR A 1 129 ? -17.82827 42.17668 27.03471 1.000 40.65673 129 TYR A O 1
ATOM 992 N N . LEU A 1 130 ? -17.97585 39.98366 26.58183 1.000 32.29750 130 LEU A N 1
ATOM 993 C CA . LEU A 1 130 ? -17.61514 39.54599 27.90917 1.000 33.06726 130 LEU A CA 1
ATOM 994 C C . LEU A 1 130 ? -16.23642 38.90449 27.85278 1.000 32.90892 130 LEU A C 1
ATOM 995 O O . LEU A 1 130 ? -15.73413 38.58520 26.76914 1.000 35.01412 130 LEU A O 1
ATOM 1000 N N . PRO A 1 131 ? -15.56643 38.74290 29.00291 1.000 36.30711 131 PRO A N 1
ATOM 1001 C CA . PRO A 1 131 ? -14.22347 38.13592 28.97873 1.000 38.93807 131 PRO A CA 1
ATOM 1002 C C . PRO A 1 131 ? -14.18058 36.80863 28.24675 1.000 37.93651 131 PRO A C 1
ATOM 1003 O O . PRO A 1 131 ? -13.23845 36.56199 27.48534 1.000 40.93795 131 PRO A O 1
ATOM 1007 N N . THR A 1 132 ? -15.19974 35.96520 28.40992 1.000 37.92972 132 THR A N 1
ATOM 1008 C CA . THR A 1 132 ? -15.20994 34.62249 27.85107 1.000 34.71105 132 THR A CA 1
ATOM 1009 C C . THR A 1 132 ? -16.17648 34.45728 26.69162 1.000 32.56923 132 THR A C 1
ATOM 1010 O O . THR A 1 132 ? -16.24150 33.36675 26.11583 1.000 30.52815 132 THR A O 1
ATOM 1014 N N . ALA A 1 133 ? -16.92800 35.49181 26.32332 1.000 30.82026 133 ALA A N 1
ATOM 1015 C CA . ALA A 1 133 ? -18.01629 35.28484 25.38079 1.000 28.22348 133 ALA A CA 1
ATOM 1016 C C . ALA A 1 133 ? -18.41096 36.62832 24.78623 1.000 31.42922 133 ALA A C 1
ATOM 1017 O O . ALA A 1 133 ? -18.02690 37.69251 25.28370 1.000 31.06193 133 ALA A O 1
ATOM 1019 N N . ALA A 1 134 ? -19.19044 36.57171 23.70820 1.000 29.78940 134 ALA A N 1
ATOM 1020 C CA . ALA A 1 134 ? -19.83392 37.76798 23.17787 1.000 30.07278 134 ALA A CA 1
ATOM 1021 C C . ALA A 1 134 ? -21.33154 37.51616 23.05450 1.000 29.55896 134 ALA A C 1
ATOM 1022 O O . ALA A 1 134 ? -21.77914 36.37510 22.90022 1.000 25.78647 134 ALA A O 1
ATOM 1024 N N . ILE A 1 135 ? -22.11567 38.58278 23.18034 1.000 27.96790 135 ILE A N 1
ATOM 1025 C CA . ILE A 1 135 ? -23.57065 38.50101 23.10662 1.000 27.51014 135 ILE A CA 1
ATOM 1026 C C . ILE A 1 135 ? -24.02513 39.33249 21.91519 1.000 28.99770 135 ILE A C 1
ATOM 1027 O O . ILE A 1 135 ? -23.62234 40.49789 21.78061 1.000 32.70094 135 ILE A O 1
ATOM 1032 N N . VAL A 1 136 ? -24.87267 38.75579 21.05913 1.000 22.92669 136 VAL A N 1
ATOM 1033 C CA . VAL A 1 136 ? -25.41973 39.47723 19.91696 1.000 27.93876 136 VAL A CA 1
ATOM 1034 C C . VAL A 1 136 ? -26.93903 39.50543 20.02059 1.000 30.92635 136 VAL A C 1
ATOM 1035 O O . VAL A 1 136 ? -27.56755 38.57647 20.54783 1.000 29.90884 136 VAL A O 1
ATOM 1039 N N . ALA A 1 137 ? -27.53215 40.58136 19.51217 1.000 28.55426 137 ALA A N 1
ATOM 1040 C CA . ALA A 1 137 ? -28.98090 40.71314 19.43180 1.000 28.36822 137 ALA A CA 1
ATOM 1041 C C . ALA A 1 137 ? -29.32788 40.92175 17.97092 1.000 26.60402 137 ALA A C 1
ATOM 1042 O O . ALA A 1 137 ? -28.89465 41.90342 17.35624 1.000 27.36753 137 ALA A O 1
ATOM 1044 N N . ILE A 1 138 ? -30.08146 39.98837 17.41202 1.000 24.44814 138 ILE A N 1
ATOM 1045 C CA . ILE A 1 138 ? -30.23566 39.89906 15.96131 1.000 28.51539 138 ILE A CA 1
ATOM 1046 C C . ILE A 1 138 ? -31.72067 39.91729 15.63157 1.000 28.51077 138 ILE A C 1
ATOM 1047 O O . ILE A 1 138 ? -32.56563 39.55826 16.46344 1.000 26.62676 138 ILE A O 1
ATOM 1052 N N . PRO A 1 139 ? -32.07100 40.31437 14.41259 1.000 32.75783 139 PRO A N 1
ATOM 1053 C CA . PRO A 1 139 ? -33.42511 40.04480 13.91491 1.000 32.04239 139 PRO A CA 1
ATOM 1054 C C . PRO A 1 139 ? -33.71901 38.55636 14.00399 1.000 32.13971 139 PRO A C 1
ATOM 1055 O O . PRO A 1 139 ? -32.83716 37.71117 13.81881 1.000 33.10175 139 PRO A O 1
ATOM 1059 N N . LEU A 1 140 ? -34.98415 38.24940 14.26011 1.000 31.41342 140 LEU A N 1
ATOM 1060 C CA . LEU A 1 140 ? -35.39858 36.90557 14.64081 1.000 30.35077 140 LEU A CA 1
ATOM 1061 C C . LEU A 1 140 ? -35.01352 35.87925 13.58741 1.000 27.81651 140 LEU A C 1
ATOM 1062 O O . LEU A 1 140 ? -35.21978 36.07602 12.38407 1.000 26.15462 140 LEU A O 1
ATOM 1067 N N . MET A 1 141 ? -34.43398 34.78288 14.05477 1.000 28.96781 141 MET A N 1
ATOM 1068 C CA . MET A 1 141 ? -34.13997 33.61944 13.24138 1.000 30.31481 141 MET A CA 1
ATOM 1069 C C . MET A 1 141 ? -34.46590 32.39468 14.08019 1.000 25.71589 141 MET A C 1
ATOM 1070 O O . MET A 1 141 ? -34.30521 32.41663 15.29927 1.000 26.16548 141 MET A O 1
ATOM 1075 N N . THR A 1 142 ? -34.94908 31.33710 13.43805 1.000 26.59778 142 THR A N 1
ATOM 1076 C CA . THR A 1 142 ? -34.99604 30.06352 14.14583 1.000 29.71173 142 THR A CA 1
ATOM 1077 C C . THR A 1 142 ? -33.57286 29.58475 14.39442 1.000 23.11003 142 THR A C 1
ATOM 1078 O O . THR A 1 142 ? -32.62778 30.04343 13.75797 1.000 24.44763 142 THR A O 1
ATOM 1082 N N . ALA A 1 143 ? -33.42748 28.65486 15.33762 1.000 24.62442 143 ALA A N 1
ATOM 1083 C CA . ALA A 1 143 ? -32.09274 28.15310 15.64129 1.000 26.93264 143 ALA A CA 1
ATOM 1084 C C . ALA A 1 143 ? -31.48920 27.43562 14.44363 1.000 24.77976 143 ALA A C 1
ATOM 1085 O O . ALA A 1 143 ? -30.28002 27.52212 14.20081 1.000 24.05895 143 ALA A O 1
ATOM 1087 N N . LYS A 1 144 ? -32.31903 26.73835 13.67226 1.000 25.92382 144 LYS A N 1
ATOM 1088 C CA . LYS A 1 144 ? -31.82426 26.08167 12.47118 1.000 27.17357 144 LYS A CA 1
ATOM 1089 C C . LYS A 1 144 ? -31.36411 27.11261 11.45348 1.000 27.02504 144 LYS A C 1
ATOM 1090 O O . LYS A 1 144 ? -30.34745 26.92083 10.77905 1.000 27.05131 144 LYS A O 1
ATOM 1096 N N . GLU A 1 145 ? -32.06565 28.24856 11.37851 1.000 27.63283 145 GLU A N 1
ATOM 1097 C CA . GLU A 1 145 ? -31.66628 29.31480 10.46634 1.000 25.36698 145 GLU A CA 1
ATOM 1098 C C . GLU A 1 145 ? -30.35187 29.95558 10.89863 1.000 23.84839 145 GLU A C 1
ATOM 1099 O O . GLU A 1 145 ? -29.52454 30.31649 10.05498 1.000 24.40932 145 GLU A O 1
ATOM 1105 N N . VAL A 1 146 ? -30.14789 30.11600 12.20402 1.000 23.30960 146 VAL A N 1
ATOM 1106 C CA . VAL A 1 146 ? -28.85923 30.59960 12.68981 1.000 24.14714 146 VAL A CA 1
ATOM 1107 C C . VAL A 1 146 ? -27.76037 29.61475 12.32018 1.000 23.63817 146 VAL A C 1
ATOM 1108 O O . VAL A 1 146 ? -26.67394 30.00509 11.87948 1.000 22.55615 146 VAL A O 1
ATOM 1112 N N . ALA A 1 147 ? -28.03657 28.32493 12.50017 1.000 23.48978 147 ALA A N 1
ATOM 1113 C CA . ALA A 1 147 ? -27.06036 27.28629 12.18428 1.000 22.04607 147 ALA A CA 1
ATOM 1114 C C . ALA A 1 147 ? -26.72061 27.29477 10.69785 1.000 26.56329 147 ALA A C 1
ATOM 1115 O O . ALA A 1 147 ? -25.54789 27.18458 10.32259 1.000 23.74447 147 ALA A O 1
ATOM 1117 N N . GLU A 1 148 ? -27.73323 27.46730 9.83646 1.000 25.66388 148 GLU A N 1
ATOM 1118 C CA . GLU A 1 148 ? -27.48393 27.52480 8.39616 1.000 27.17723 148 GLU A CA 1
ATOM 1119 C C . GLU A 1 148 ? -26.74276 28.79504 8.01400 1.000 23.88962 148 GLU A C 1
ATOM 1120 O O . GLU A 1 148 ? -25.91061 28.78460 7.09855 1.000 23.85846 148 GLU A O 1
ATOM 1126 N N . TYR A 1 149 ? -27.06560 29.91072 8.67427 1.000 25.72830 149 TYR A N 1
ATOM 1127 C CA . TYR A 1 149 ? -26.36837 31.16249 8.41753 1.000 25.11742 149 TYR A CA 1
ATOM 1128 C C . TYR A 1 149 ? -24.89311 31.03232 8.77108 1.000 25.78855 149 TYR A C 1
ATOM 1129 O O . TYR A 1 149 ? -24.02207 31.33651 7.95230 1.000 25.37137 149 TYR A O 1
ATOM 1138 N N . ALA A 1 150 ? -24.59031 30.52986 9.97106 1.000 22.26066 150 ALA A N 1
ATOM 1139 C CA . ALA A 1 150 ? -23.18578 30.36582 10.35021 1.000 23.70225 150 ALA A CA 1
ATOM 1140 C C . ALA A 1 150 ? -22.45086 29.44073 9.38844 1.000 22.23750 150 ALA A C 1
ATOM 1141 O O . ALA A 1 150 ? -21.34497 29.75639 8.92470 1.000 22.15961 150 ALA A O 1
ATOM 1143 N N . LYS A 1 151 ? -23.06600 28.30860 9.04889 1.000 22.19803 151 LYS A N 1
ATOM 1144 C CA . LYS A 1 151 ? -22.45504 27.37500 8.11384 1.000 24.42235 151 LYS A CA 1
ATOM 1145 C C . LYS A 1 151 ? -22.12020 28.05412 6.78623 1.000 24.42550 151 LYS A C 1
ATOM 1146 O O . LYS A 1 151 ? -21.02374 27.86660 6.24545 1.000 22.52657 151 LYS A O 1
ATOM 1152 N N . GLU A 1 152 ? -23.03892 28.87412 6.26150 1.000 26.93996 152 GLU A N 1
ATOM 1153 C CA . GLU A 1 152 ? -22.81182 29.54007 4.97302 1.000 26.92921 152 GLU A CA 1
ATOM 1154 C C . GLU A 1 152 ? -21.74448 30.62664 5.07291 1.000 26.42842 152 GLU A C 1
ATOM 1155 O O . GLU A 1 152 ? -20.87931 30.73574 4.19700 1.000 26.26240 152 GLU A O 1
ATOM 1161 N N . MET A 1 153 ? -21.80097 31.45748 6.11833 1.000 25.33102 153 MET A N 1
ATOM 1162 C CA . MET A 1 153 ? -20.83742 32.55087 6.23548 1.000 27.20546 153 MET A CA 1
ATOM 1163 C C . MET A 1 153 ? -19.43385 32.01796 6.46814 1.000 25.86904 153 MET A C 1
ATOM 1164 O O . MET A 1 153 ? -18.45599 32.58808 5.96940 1.000 25.15798 153 MET A O 1
ATOM 1169 N N . LEU A 1 154 ? -19.31137 30.91868 7.21465 1.000 22.08377 154 LEU A N 1
ATOM 1170 C CA . LEU A 1 154 ? -17.99896 30.35439 7.51066 1.000 22.37137 154 LEU A CA 1
ATOM 1171 C C . LEU A 1 154 ? -17.52876 29.41052 6.41755 1.000 23.63993 154 LEU A C 1
ATOM 1172 O O . LEU A 1 154 ? -16.35201 29.05472 6.38612 1.000 26.76071 154 LEU A O 1
ATOM 1177 N N . SER A 1 155 ? -18.42561 29.01617 5.52209 1.000 25.15485 155 SER A N 1
ATOM 1178 C CA . SER A 1 155 ? -18.13077 28.08689 4.44144 1.000 24.42309 155 SER A CA 1
ATOM 1179 C C . SER A 1 155 ? -17.59300 26.77186 5.01361 1.000 24.75177 155 SER A C 1
ATOM 1180 O O . SER A 1 155 ? -16.46849 26.33713 4.71772 1.000 25.13268 155 SER A O 1
ATOM 1183 N N . ILE A 1 156 ? -18.40195 26.14749 5.87185 1.000 21.76222 156 ILE A N 1
ATOM 1184 C CA . ILE A 1 156 ? -18.02008 24.89510 6.51414 1.000 22.69264 156 ILE A CA 1
ATOM 1185 C C . ILE A 1 156 ? -19.03225 23.82595 6.12023 1.000 21.66399 156 ILE A C 1
ATOM 1186 O O . ILE A 1 156 ? -20.18398 24.14685 5.78040 1.000 23.63305 156 ILE A O 1
ATOM 1191 N N . PRO A 1 157 ? -18.64481 22.55486 6.11826 1.000 24.14330 157 PRO A N 1
ATOM 1192 C CA . PRO A 1 157 ? -19.50667 21.53654 5.48508 1.000 23.88408 157 PRO A CA 1
ATOM 1193 C C . PRO A 1 157 ? -20.69106 21.13167 6.33216 1.000 25.07467 157 PRO A C 1
ATOM 1194 O O . PRO A 1 157 ? -21.73286 20.76428 5.77804 1.000 25.44082 157 PRO A O 1
ATOM 1198 N N . PHE A 1 158 ? -20.56754 21.16629 7.65865 1.000 24.54920 158 PHE A N 1
ATOM 1199 C CA . PHE A 1 158 ? -21.66022 20.73803 8.51357 1.000 23.68890 158 PHE A CA 1
ATOM 1200 C C . PHE A 1 158 ? -21.54624 21.46998 9.83810 1.000 24.99855 158 PHE A C 1
ATOM 1201 O O . PHE A 1 158 ? -20.48482 21.98343 10.20221 1.000 24.70770 158 PHE A O 1
ATOM 1209 N N . VAL A 1 159 ? -22.66624 21.54244 10.54648 1.000 24.37128 159 VAL A N 1
ATOM 1210 C CA . VAL A 1 159 ? -22.66280 21.99584 11.92371 1.000 21.31097 159 VAL A CA 1
ATOM 1211 C C . VAL A 1 159 ? -23.54098 21.01696 12.67218 1.000 23.64090 159 VAL A C 1
ATOM 1212 O O . VAL A 1 159 ? -24.31204 20.26001 12.07266 1.000 26.79956 159 VAL A O 1
ATOM 1216 N N . ARG A 1 160 ? -23.41231 21.02191 13.99623 1.000 17.24752 160 ARG A N 1
ATOM 1217 C CA . ARG A 1 160 ? -24.26333 20.18898 14.82717 1.000 19.28979 160 ARG A CA 1
ATOM 1218 C C . ARG A 1 160 ? -25.12423 21.09996 15.68068 1.000 21.43328 160 ARG A C 1
ATOM 1219 O O . ARG A 1 160 ? -24.68770 22.19480 16.06463 1.000 19.25003 160 ARG A O 1
ATOM 1227 N N . ILE A 1 161 ? -26.34827 20.65647 15.97064 1.000 18.82888 161 ILE A N 1
ATOM 1228 C CA . ILE A 1 161 ? -27.27775 21.45632 16.75447 1.000 21.73033 161 ILE A CA 1
ATOM 1229 C C . ILE A 1 161 ? -27.97039 20.54562 17.76697 1.000 23.56218 161 ILE A C 1
ATOM 1230 O O . ILE A 1 161 ? -28.49055 19.47947 17.40976 1.000 25.13540 161 ILE A O 1
ATOM 1235 N N . ALA A 1 162 ? -27.92531 20.95110 19.04200 1.000 22.64107 162 ALA A N 1
ATOM 1236 C CA . ALA A 1 162 ? -28.71326 20.37279 20.12084 1.000 22.82859 162 ALA A CA 1
ATOM 1237 C C . ALA A 1 162 ? -29.92469 21.24143 20.44703 1.000 22.71921 162 ALA A C 1
ATOM 1238 O O . ALA A 1 162 ? -29.91314 22.45561 20.24484 1.000 21.96747 162 ALA A O 1
ATOM 1240 N N . GLY A 1 163 ? -30.96741 20.60516 20.98815 1.000 26.40998 163 GLY A N 1
ATOM 1241 C CA . GLY A 1 163 ? -32.15442 21.32086 21.42004 1.000 25.57166 163 GLY A CA 1
ATOM 1242 C C . GLY A 1 163 ? -33.17775 21.59741 20.33189 1.000 27.85079 163 GLY A C 1
ATOM 1243 O O . GLY A 1 163 ? -33.34914 20.80914 19.39949 1.000 31.25430 163 GLY A O 1
ATOM 1244 N N . ASP A 1 164 ? -33.84848 22.74117 20.42830 1.000 28.26945 164 ASP A N 1
ATOM 1245 C CA . ASP A 1 164 ? -35.03541 23.02082 19.62858 1.000 28.11279 164 ASP A CA 1
ATOM 1246 C C . ASP A 1 164 ? -34.63987 23.73371 18.33996 1.000 30.15762 164 ASP A C 1
ATOM 1247 O O . ASP A 1 164 ? -34.28737 24.91923 18.35740 1.000 28.96592 164 ASP A O 1
ATOM 1252 N N . LEU A 1 165 ? -34.71731 23.01924 17.20963 1.000 28.82578 165 LEU A N 1
ATOM 1253 C CA . LEU A 1 165 ? -34.31909 23.62305 15.93839 1.000 32.30042 165 LEU A CA 1
ATOM 1254 C C . LEU A 1 165 ? -35.23772 24.77205 15.54566 1.000 29.49245 165 LEU A C 1
ATOM 1255 O O . LEU A 1 165 ? -34.82453 25.66606 14.78848 1.000 32.78836 165 LEU A O 1
ATOM 1260 N N . SER A 1 166 ? -36.46552 24.78561 16.06500 1.000 28.86935 166 SER A N 1
ATOM 1261 C CA . SER A 1 166 ? -37.42878 25.84078 15.77730 1.000 33.10770 166 SER A CA 1
ATOM 1262 C C . SER A 1 166 ? -37.40829 26.96649 16.80727 1.000 31.93452 166 SER A C 1
ATOM 1263 O O . SER A 1 166 ? -38.21034 27.90330 16.69349 1.000 35.56271 166 SER A O 1
ATOM 1266 N N . ALA A 1 167 ? -36.52466 26.90708 17.80055 1.000 29.01938 167 ALA A N 1
ATOM 1267 C CA . ALA A 1 167 ? -36.48338 27.94168 18.82201 1.000 32.49316 167 ALA A CA 1
ATOM 1268 C C . ALA A 1 167 ? -36.32782 29.32041 18.18746 1.000 33.50810 167 ALA A C 1
ATOM 1269 O O . ALA A 1 167 ? -35.37259 29.55183 17.42751 1.000 28.96312 167 ALA A O 1
ATOM 1271 N N . PRO A 1 168 ? -37.24080 30.25174 18.45551 1.000 30.33288 168 PRO A N 1
ATOM 1272 C CA . PRO A 1 168 ? -37.05324 31.62415 17.97199 1.000 29.54644 168 PRO A CA 1
ATOM 1273 C C . PRO A 1 168 ? -35.87658 32.27931 18.69204 1.000 30.37510 168 PRO A C 1
ATOM 1274 O O . PRO A 1 168 ? -35.83929 32.34977 19.92895 1.000 29.23890 168 PRO A O 1
ATOM 1278 N N . CYS A 1 169 ? -34.89506 32.74198 17.91055 1.000 29.16872 169 CYS A N 1
ATOM 1279 C CA . CYS A 1 169 ? -33.67335 33.33933 18.44572 1.000 28.36307 169 CYS A CA 1
ATOM 1280 C C . CYS A 1 169 ? -33.62574 34.82856 18.13316 1.000 27.36563 169 CYS A C 1
ATOM 1281 O O . CYS A 1 169 ? -33.59555 35.21093 16.96061 1.000 27.54926 169 CYS A O 1
ATOM 1284 N N . THR A 1 170 ? -33.54970 35.66507 19.17845 1.000 27.01390 170 THR A N 1
ATOM 1285 C CA . THR A 1 170 ? -33.11606 37.04648 19.00034 1.000 28.24556 170 THR A CA 1
ATOM 1286 C C . THR A 1 170 ? -31.92608 37.43289 19.85118 1.000 29.60549 170 THR A C 1
ATOM 1287 O O . THR A 1 170 ? -31.38913 38.53396 19.65524 1.000 30.71690 170 THR A O 1
ATOM 1291 N N . ARG A 1 171 ? -31.53724 36.60864 20.81972 1.000 27.71038 171 ARG A N 1
ATOM 1292 C CA . ARG A 1 171 ? -30.36755 36.85937 21.64942 1.000 24.46871 171 ARG A CA 1
ATOM 1293 C C . ARG A 1 171 ? -29.51686 35.59456 21.64798 1.000 26.09305 171 ARG A C 1
ATOM 1294 O O . ARG A 1 171 ? -30.01768 34.49960 21.94633 1.000 25.39508 171 ARG A O 1
ATOM 1302 N N . ILE A 1 172 ? -28.25383 35.73905 21.26816 1.000 22.32920 172 ILE A N 1
ATOM 1303 C CA . ILE A 1 172 ? -27.36353 34.59849 21.08879 1.000 23.26983 172 ILE A CA 1
ATOM 1304 C C . ILE A 1 172 ? -26.04719 34.90492 21.78097 1.000 26.03576 172 ILE A C 1
ATOM 1305 O O . ILE A 1 172 ? -25.56220 36.04310 21.73698 1.000 27.01224 172 ILE A O 1
ATOM 1310 N N . GLY A 1 173 ? -25.48298 33.89793 22.43844 1.000 22.14513 173 GLY A N 1
ATOM 1311 C CA . GLY A 1 173 ? -24.14288 33.97319 22.99978 1.000 20.00822 173 GLY A CA 1
ATOM 1312 C C . GLY A 1 173 ? -23.18645 33.18359 22.12055 1.000 24.07616 173 GLY A C 1
ATOM 1313 O O . GLY A 1 173 ? -23.55993 32.13992 21.55322 1.000 23.49664 173 GLY A O 1
ATOM 1314 N N . ILE A 1 174 ? -21.95330 33.67946 22.00612 1.000 23.57526 174 ILE A N 1
ATOM 1315 C CA . ILE A 1 174 ? -20.91016 33.05196 21.19835 1.000 20.96093 174 ILE A CA 1
ATOM 1316 C C . ILE A 1 174 ? -19.69619 32.79591 22.08460 1.000 22.83199 174 ILE A C 1
ATOM 1317 O O . ILE A 1 174 ? -19.21826 33.71856 22.76287 1.000 26.11593 174 ILE A O 1
ATOM 1322 N N . LEU A 1 175 ? -19.16186 31.56264 22.03757 1.000 20.80581 175 LEU A N 1
ATOM 1323 C CA . LEU A 1 175 ? -17.91437 31.21081 22.72466 1.000 23.83074 175 LEU A CA 1
ATOM 1324 C C . LEU A 1 175 ? -17.00367 30.47841 21.75053 1.000 23.83199 175 LEU A C 1
ATOM 1325 O O . LEU A 1 175 ? -17.36405 29.40708 21.25244 1.000 24.45014 175 LEU A O 1
ATOM 1330 N N . VAL A 1 176 ? -15.82428 31.00962 21.51249 1.000 21.86827 176 VAL A N 1
ATOM 1331 C CA . VAL A 1 176 ? -14.94527 30.39999 20.51568 1.000 23.62050 176 VAL A CA 1
ATOM 1332 C C . VAL A 1 176 ? -14.00560 29.39657 21.17562 1.000 24.83069 176 VAL A C 1
ATOM 1333 O O . VAL A 1 176 ? -13.76541 29.42311 22.39488 1.000 27.08032 176 VAL A O 1
ATOM 1337 N N . GLY A 1 177 ? -13.46934 28.47051 20.36618 1.000 23.46933 177 GLY A N 1
ATOM 1338 C CA . GLY A 1 177 ? -12.50724 27.54497 20.90583 1.000 24.43316 177 GLY A CA 1
ATOM 1339 C C . GLY A 1 177 ? -13.17286 26.49654 21.77857 1.000 23.82072 177 GLY A C 1
ATOM 1340 O O . GLY A 1 177 ? -14.34300 26.15590 21.60498 1.000 23.97633 177 GLY A O 1
ATOM 1341 N N . TYR A 1 178 ? -12.39074 25.95304 22.71294 1.000 24.15421 178 TYR A N 1
ATOM 1342 C CA . TYR A 1 178 ? -12.87434 24.92251 23.63465 1.000 25.52627 178 TYR A CA 1
ATOM 1343 C C . TYR A 1 178 ? -13.48271 25.59628 24.86554 1.000 29.94026 178 TYR A C 1
ATOM 1344 O O . TYR A 1 178 ? -12.98011 25.52279 25.98680 1.000 30.91460 178 TYR A O 1
ATOM 1353 N N . ARG A 1 179 ? -14.57824 26.30196 24.62165 1.000 24.43534 179 ARG A N 1
ATOM 1354 C CA . ARG A 1 179 ? -15.21050 27.06962 25.68451 1.000 29.97793 179 ARG A CA 1
ATOM 1355 C C . ARG A 1 179 ? -16.66984 26.68850 25.85464 1.000 29.64681 179 ARG A C 1
ATOM 1356 O O . ARG A 1 179 ? -17.41586 27.38240 26.54724 1.000 30.19620 179 ARG A O 1
ATOM 1364 N N . GLY A 1 180 ? -17.08580 25.57779 25.26217 1.000 25.75949 180 GLY A N 1
ATOM 1365 C CA . GLY A 1 180 ? -18.46829 25.19348 25.35566 1.000 27.14821 180 GLY A CA 1
ATOM 1366 C C . GLY A 1 180 ? -18.85115 24.47918 26.61344 1.000 27.07638 180 GLY A C 1
ATOM 1367 O O . GLY A 1 180 ? -20.01903 24.11632 26.77000 1.000 30.15976 180 GLY A O 1
ATOM 1368 N N . GLY A 1 181 ? -17.90876 24.28837 27.53153 1.000 25.55887 181 GLY A N 1
ATOM 1369 C CA . GLY A 1 181 ? -18.20677 23.57771 28.75566 1.000 28.96410 181 GLY A CA 1
ATOM 1370 C C . GLY A 1 181 ? -19.24592 24.29904 29.59316 1.000 28.49299 181 GLY A C 1
ATOM 1371 O O . GLY A 1 181 ? -19.51207 25.49217 29.41741 1.000 31.23498 181 GLY A O 1
ATOM 1372 N N . GLY A 1 182 ? -19.81247 23.54639 30.54293 1.000 25.21010 182 GLY A N 1
ATOM 1373 C CA . GLY A 1 182 ? -20.96234 24.03519 31.29338 1.000 29.96503 182 GLY A CA 1
ATOM 1374 C C . GLY A 1 182 ? -20.65121 25.22430 32.18564 1.000 31.44630 182 GLY A C 1
ATOM 1375 O O . GLY A 1 182 ? -21.49430 26.09846 32.37896 1.000 32.37604 182 GLY A O 1
ATOM 1376 N N . ALA A 1 183 ? -19.44567 25.27194 32.75117 1.000 34.18381 183 ALA A N 1
ATOM 1377 C CA . ALA A 1 183 ? -19.13584 26.34488 33.69082 1.000 35.13291 183 ALA A CA 1
ATOM 1378 C C . ALA A 1 183 ? -19.11866 27.70207 32.99963 1.000 34.01344 183 ALA A C 1
ATOM 1379 O O . ALA A 1 183 ? -19.51350 28.70902 33.59046 1.000 33.98057 183 ALA A O 1
ATOM 1381 N N . LEU A 1 184 ? -18.67534 27.75141 31.74121 1.000 30.97388 184 LEU A N 1
ATOM 1382 C CA . LEU A 1 184 ? -18.68455 29.01219 31.00203 1.000 33.84401 184 LEU A CA 1
ATOM 1383 C C . LEU A 1 184 ? -20.02829 29.27182 30.32899 1.000 33.43670 184 LEU A C 1
ATOM 1384 O O . LEU A 1 184 ? -20.49783 30.41793 30.28972 1.000 36.20374 184 LEU A O 1
ATOM 1389 N N . SER A 1 185 ? -20.65541 28.21998 29.79104 1.000 28.46928 185 SER A N 1
ATOM 1390 C CA . SER A 1 185 ? -21.78814 28.37254 28.88582 1.000 28.16501 185 SER A CA 1
ATOM 1391 C C . SER A 1 185 ? -23.11791 28.40007 29.61926 1.000 30.89853 185 SER A C 1
ATOM 1392 O O . SER A 1 185 ? -23.97732 29.24371 29.33121 1.000 30.33388 185 SER A O 1
ATOM 1395 N N . ILE A 1 186 ? -23.31768 27.44980 30.53297 1.000 30.15607 186 ILE A N 1
ATOM 1396 C CA . ILE A 1 186 ? -24.63489 27.32794 31.14106 1.000 28.75835 186 ILE A CA 1
ATOM 1397 C C . ILE A 1 186 ? -25.06261 28.56387 31.86056 1.000 32.48094 186 ILE A C 1
ATOM 1398 O O . ILE A 1 186 ? -26.23184 29.00237 31.65772 1.000 29.63151 186 ILE A O 1
ATOM 1403 N N . PRO A 1 187 ? -24.25537 29.25086 32.68445 1.000 35.44463 187 PRO A N 1
ATOM 1404 C CA . PRO A 1 187 ? -24.73888 30.45858 33.35776 1.000 32.46780 187 PRO A CA 1
ATOM 1405 C C . PRO A 1 187 ? -25.15158 31.55373 32.40467 1.000 36.20524 187 PRO A C 1
ATOM 1406 O O . PRO A 1 187 ? -26.00632 32.37313 32.76191 1.000 37.85539 187 PRO A O 1
ATOM 1410 N N . LEU A 1 188 ? -24.56478 31.61840 31.20620 1.000 32.56274 188 LEU A N 1
ATOM 1411 C CA . LEU A 1 188 ? -24.89276 32.71146 30.30364 1.000 30.01494 188 LEU A CA 1
ATOM 1412 C C . LEU A 1 188 ? -26.34414 32.65127 29.85469 1.000 35.38636 188 LEU A C 1
ATOM 1413 O O . LEU A 1 188 ? -26.93800 33.69749 29.57524 1.000 30.87776 188 LEU A O 1
ATOM 1418 N N . PHE A 1 189 ? -26.94200 31.44958 29.81566 1.000 31.04141 189 PHE A N 1
ATOM 1419 C CA . PHE A 1 189 ? -28.28642 31.31024 29.26511 1.000 33.12600 189 PHE A CA 1
ATOM 1420 C C . PHE A 1 189 ? -29.28306 32.15034 30.04554 1.000 35.97129 189 PHE A C 1
ATOM 1421 O O . PHE A 1 189 ? -30.05700 32.92413 29.45981 1.000 38.99044 189 PHE A O 1
ATOM 1429 N N . GLU A 1 190 ? -29.27097 32.04762 31.37423 1.000 39.88385 190 GLU A N 1
ATOM 1430 C CA . GLU A 1 190 ? -30.25338 32.88208 32.05555 1.000 44.32907 190 GLU A CA 1
ATOM 1431 C C . GLU A 1 190 ? -29.66679 34.21686 32.50688 1.000 42.63827 190 GLU A C 1
ATOM 1432 O O . GLU A 1 190 ? -30.41030 35.19610 32.60306 1.000 47.36036 190 GLU A O 1
ATOM 1438 N N . GLN A 1 191 ? -28.34123 34.31665 32.70237 1.000 41.03595 191 GLN A N 1
ATOM 1439 C CA . GLN A 1 191 ? -27.76500 35.61584 33.04489 1.000 38.27479 191 GLN A CA 1
ATOM 1440 C C . GLN A 1 191 ? -27.90865 36.61173 31.90444 1.000 40.74455 191 GLN A C 1
ATOM 1441 O O . GLN A 1 191 ? -28.16229 37.80026 32.14028 1.000 37.33541 191 GLN A O 1
ATOM 1447 N N . GLU A 1 192 ? -27.75355 36.16169 30.66005 1.000 34.52618 192 GLU A N 1
ATOM 1448 C CA . GLU A 1 192 ? -27.88423 37.07370 29.53399 1.000 34.66323 192 GLU A CA 1
ATOM 1449 C C . GLU A 1 192 ? -29.14036 36.81279 28.71947 1.000 31.34973 192 GLU A C 1
ATOM 1450 O O . GLU A 1 192 ? -29.29511 37.37995 27.63744 1.000 32.99068 192 GLU A O 1
ATOM 1456 N N . HIS A 1 193 ? -30.04357 35.98026 29.22175 1.000 30.96675 193 HIS A N 1
ATOM 1457 C CA . HIS A 1 193 ? -31.35687 35.75699 28.61596 1.000 35.05830 193 HIS A CA 1
ATOM 1458 C C . HIS A 1 193 ? -31.22178 35.32069 27.16209 1.000 32.19790 193 HIS A C 1
ATOM 1459 O O . HIS A 1 193 ? -31.83650 35.87663 26.24660 1.000 31.07349 193 HIS A O 1
ATOM 1466 N N . LEU A 1 194 ? -30.39083 34.29512 26.96018 1.000 30.53018 194 LEU A N 1
ATOM 1467 C CA . LEU A 1 194 ? -30.05334 33.81282 25.62962 1.000 28.15430 194 LEU A CA 1
ATOM 1468 C C . LEU A 1 194 ? -31.07599 32.78655 25.14916 1.000 27.92190 194 LEU A C 1
ATOM 1469 O O . LEU A 1 194 ? -31.60807 31.98693 25.93394 1.000 29.42734 194 LEU A O 1
ATOM 1474 N N . ASP A 1 195 ? -31.37387 32.84276 23.84901 1.000 24.27052 195 ASP A N 1
ATOM 1475 C CA . ASP A 1 195 ? -32.15931 31.79778 23.19823 1.000 23.67470 195 ASP A CA 1
ATOM 1476 C C . ASP A 1 195 ? -31.27506 30.65142 22.73562 1.000 25.41915 195 ASP A C 1
ATOM 1477 O O . ASP A 1 195 ? -31.74168 29.50983 22.60137 1.000 24.31721 195 ASP A O 1
ATOM 1482 N N . ALA A 1 196 ? -30.00664 30.94647 22.48145 1.000 23.56188 196 ALA A N 1
ATOM 1483 C CA . ALA A 1 196 ? -29.11975 29.94118 21.92013 1.000 20.68387 196 ALA A CA 1
ATOM 1484 C C . ALA A 1 196 ? -27.67863 30.36888 22.14766 1.000 24.47112 196 ALA A C 1
ATOM 1485 O O . ALA A 1 196 ? -27.37160 31.55796 22.32513 1.000 21.78437 196 ALA A O 1
ATOM 1487 N N . ILE A 1 197 ? -26.78435 29.37868 22.14048 1.000 21.01169 197 ILE A N 1
ATOM 1488 C CA . ILE A 1 197 ? -25.35961 29.64456 22.20315 1.000 19.23095 197 ILE A CA 1
ATOM 1489 C C . ILE A 1 197 ? -24.70494 28.95249 21.01982 1.000 18.76231 197 ILE A C 1
ATOM 1490 O O . ILE A 1 197 ? -25.15369 27.88465 20.59185 1.000 21.20597 197 ILE A O 1
ATOM 1495 N N . ILE A 1 198 ? -23.72398 29.62613 20.43138 1.000 18.17436 198 ILE A N 1
ATOM 1496 C CA . ILE A 1 198 ? -22.86292 29.08991 19.38208 1.000 18.53116 198 ILE A CA 1
ATOM 1497 C C . ILE A 1 198 ? -21.51072 28.85412 20.01460 1.000 18.43325 198 ILE A C 1
ATOM 1498 O O . ILE A 1 198 ? -20.94539 29.77555 20.62761 1.000 19.56147 198 ILE A O 1
ATOM 1503 N N . TYR A 1 199 ? -20.96055 27.65220 19.84097 1.000 20.18398 199 TYR A N 1
ATOM 1504 C CA . TYR A 1 199 ? -19.60969 27.48085 20.32784 1.000 19.61973 199 TYR A CA 1
ATOM 1505 C C . TYR A 1 199 ? -18.84330 26.49696 19.46626 1.000 19.29853 199 TYR A C 1
ATOM 1506 O O . TYR A 1 199 ? -19.37950 25.86011 18.56131 1.000 18.37065 199 TYR A O 1
ATOM 1515 N N . GLY A 1 200 ? -17.54504 26.45354 19.72928 1.000 20.03161 200 GLY A N 1
ATOM 1516 C CA . GLY A 1 200 ? -16.64731 25.67068 18.89176 1.000 18.24599 200 GLY A CA 1
ATOM 1517 C C . GLY A 1 200 ? -16.60454 24.23100 19.34667 1.000 18.68162 200 GLY A C 1
ATOM 1518 O O . GLY A 1 200 ? -16.96505 23.31814 18.59596 1.000 19.82455 200 GLY A O 1
ATOM 1519 N N . GLU A 1 201 ? -16.22121 24.01104 20.60016 1.000 18.05575 201 GLU A N 1
ATOM 1520 C CA . GLU A 1 201 ? -16.07672 22.65405 21.11839 1.000 17.62589 201 GLU A CA 1
ATOM 1521 C C . GLU A 1 201 ? -16.32624 22.66663 22.61950 1.000 19.21127 201 GLU A C 1
ATOM 1522 O O . GLU A 1 201 ? -15.99068 23.64658 23.29881 1.000 19.64719 201 GLU A O 1
ATOM 1528 N N . GLY A 1 202 ? -16.93432 21.59482 23.13479 1.000 18.92728 202 GLY A N 1
ATOM 1529 C CA . GLY A 1 202 ? -17.06423 21.41352 24.55930 1.000 18.88953 202 GLY A CA 1
ATOM 1530 C C . GLY A 1 202 ? -17.53282 20.02102 24.92099 1.000 21.94047 202 GLY A C 1
ATOM 1531 O O . GLY A 1 202 ? -17.97152 19.25128 24.07229 1.000 23.93081 202 GLY A O 1
ATOM 1532 N N . PRO A 1 203 ? -17.44178 19.66626 26.19932 1.000 23.02495 203 PRO A N 1
ATOM 1533 C CA . PRO A 1 203 ? -17.85718 18.31411 26.62982 1.000 23.67196 203 PRO A CA 1
ATOM 1534 C C . PRO A 1 203 ? -19.29865 18.02287 26.23185 1.000 20.69151 203 PRO A C 1
ATOM 1535 O O . PRO A 1 203 ? -20.20162 18.83871 26.45027 1.000 20.83798 203 PRO A O 1
ATOM 1539 N N . GLU A 1 204 ? -19.52283 16.84750 25.63719 1.000 20.53602 204 GLU A N 1
ATOM 1540 C CA . GLU A 1 204 ? -20.88139 16.50479 25.23782 1.000 22.95472 204 GLU A CA 1
ATOM 1541 C C . GLU A 1 204 ? -21.81791 16.33785 26.42503 1.000 23.91112 204 GLU A C 1
ATOM 1542 O O . GLU A 1 204 ? -23.03199 16.46874 26.25512 1.000 22.05452 204 GLU A O 1
ATOM 1548 N N . TRP A 1 205 ? -21.29252 16.05293 27.60873 1.000 22.49008 205 TRP A N 1
ATOM 1549 C CA . TRP A 1 205 ? -22.13330 15.71657 28.74541 1.000 22.97280 205 TRP A CA 1
ATOM 1550 C C . TRP A 1 205 ? -22.47511 16.91935 29.61305 1.000 27.78817 205 TRP A C 1
ATOM 1551 O O . TRP A 1 205 ? -23.10663 16.74164 30.66521 1.000 26.47586 205 TRP A O 1
ATOM 1562 N N . GLU A 1 206 ? -22.09750 18.14409 29.20136 1.000 24.20337 206 GLU A N 1
ATOM 1563 C CA . GLU A 1 206 ? -22.31676 19.32226 30.01820 1.000 23.94414 206 GLU A CA 1
ATOM 1564 C C . GLU A 1 206 ? -23.37509 20.18334 29.31424 1.000 22.09963 206 GLU A C 1
ATOM 1565 O O . GLU A 1 206 ? -24.56996 19.85060 29.39012 1.000 25.39045 206 GLU A O 1
ATOM 1571 N N . THR A 1 207 ? -22.98444 21.25859 28.62074 1.000 20.74187 207 THR A N 1
ATOM 1572 C CA . THR A 1 207 ? -23.97598 22.18470 28.06481 1.000 26.09698 207 THR A CA 1
ATOM 1573 C C . THR A 1 207 ? -25.00756 21.52082 27.16441 1.000 21.86088 207 THR A C 1
ATOM 1574 O O . THR A 1 207 ? -26.18996 21.88051 27.28040 1.000 21.21488 207 THR A O 1
ATOM 1578 N N . PRO A 1 208 ? -24.67581 20.55904 26.28921 1.000 22.73599 208 PRO A N 1
ATOM 1579 C CA . PRO A 1 208 ? -25.75121 19.95377 25.47400 1.000 23.31989 208 PRO A CA 1
ATOM 1580 C C . PRO A 1 208 ? -26.77458 19.21096 26.30716 1.000 24.35771 208 PRO A C 1
ATOM 1581 O O . PRO A 1 208 ? -27.94943 19.17901 25.93029 1.000 23.41145 208 PRO A O 1
ATOM 1585 N N . GLU A 1 209 ? -26.37622 18.61195 27.43680 1.000 23.38690 209 GLU A N 1
ATOM 1586 C CA . GLU A 1 209 ? -27.34717 17.91935 28.27855 1.000 22.39453 209 GLU A CA 1
ATOM 1587 C C . GLU A 1 209 ? -28.21867 18.90436 29.03979 1.000 25.43788 209 GLU A C 1
ATOM 1588 O O . GLU A 1 209 ? -29.39626 18.62936 29.30118 1.000 24.27687 209 GLU A O 1
ATOM 1594 N N . TYR A 1 210 ? -27.65004 20.04794 29.42332 1.000 24.91961 210 TYR A N 1
ATOM 1595 C CA . TYR A 1 210 ? -28.46202 21.12554 29.96831 1.000 26.36840 210 TYR A CA 1
ATOM 1596 C C . TYR A 1 210 ? -29.53803 21.54039 28.97751 1.000 26.41342 210 TYR A C 1
ATOM 1597 O O . TYR A 1 210 ? -30.72236 21.64782 29.33072 1.000 27.94635 210 TYR A O 1
ATOM 1606 N N . ILE A 1 211 ? -29.15914 21.71526 27.71435 1.000 23.31646 211 ILE A N 1
ATOM 1607 C CA . ILE A 1 211 ? -30.13009 22.14032 26.71127 1.000 24.07265 211 ILE A CA 1
ATOM 1608 C C . ILE A 1 211 ? -31.16326 21.04592 26.45790 1.000 26.50636 211 ILE A C 1
ATOM 1609 O O . ILE A 1 211 ? -32.35792 21.33402 26.29115 1.000 27.19003 211 ILE A O 1
ATOM 1614 N N . ARG A 1 212 ? -30.73584 19.76906 26.46175 1.000 23.95769 212 ARG A N 1
ATOM 1615 C CA . ARG A 1 212 ? -31.69000 18.67249 26.29806 1.000 24.66460 212 ARG A CA 1
ATOM 1616 C C . ARG A 1 212 ? -32.79065 18.74292 27.34799 1.000 27.04378 212 ARG A C 1
ATOM 1617 O O . ARG A 1 212 ? -33.98284 18.62826 27.03413 1.000 26.72472 212 ARG A O 1
ATOM 1625 N N . ASP A 1 213 ? -32.39904 18.90602 28.60794 1.000 26.41032 213 ASP A N 1
ATOM 1626 C CA . ASP A 1 213 ? -33.37632 19.00250 29.69256 1.000 26.22350 213 ASP A CA 1
ATOM 1627 C C . ASP A 1 213 ? -34.22134 20.25555 29.57946 1.000 29.97452 213 ASP A C 1
ATOM 1628 O O . ASP A 1 213 ? -35.43981 20.20267 29.80303 1.000 30.37438 213 ASP A O 1
ATOM 1633 N N . ALA A 1 214 ? -33.59340 21.39802 29.26893 1.000 25.27880 214 ALA A N 1
ATOM 1634 C CA . ALA A 1 214 ? -34.34829 22.64049 29.13054 1.000 28.56233 214 ALA A CA 1
ATOM 1635 C C . ALA A 1 214 ? -35.44424 22.48842 28.08541 1.000 31.04055 214 ALA A C 1
ATOM 1636 O O . ALA A 1 214 ? -36.59384 22.88869 28.30901 1.000 31.54159 214 ALA A O 1
ATOM 1638 N N . VAL A 1 215 ? -35.11991 21.86522 26.95551 1.000 26.31361 215 VAL A N 1
ATOM 1639 C CA . VAL A 1 215 ? -36.12243 21.67205 25.91930 1.000 27.48143 215 VAL A CA 1
ATOM 1640 C C . VAL A 1 215 ? -37.18651 20.68356 26.38848 1.000 31.79182 215 VAL A C 1
ATOM 1641 O O . VAL A 1 215 ? -38.37754 20.84789 26.09371 1.000 33.13928 215 VAL A O 1
ATOM 1645 N N . TYR A 1 216 ? -36.78528 19.65319 27.14458 1.000 29.97274 216 TYR A N 1
ATOM 1646 C CA . TYR A 1 216 ? -37.77523 18.73238 27.70732 1.000 34.10591 216 TYR A CA 1
ATOM 1647 C C . TYR A 1 216 ? -38.74867 19.45691 28.61990 1.000 36.35729 216 TYR A C 1
ATOM 1648 O O . TYR A 1 216 ? -39.92466 19.08391 28.70913 1.000 36.89865 216 TYR A O 1
ATOM 1657 N N . GLN A 1 217 ? -38.26121 20.46293 29.34273 1.000 31.63067 217 GLN A N 1
ATOM 1658 C CA . GLN A 1 217 ? -39.08143 21.24475 30.25259 1.000 36.54584 217 GLN A CA 1
ATOM 1659 C C . GLN A 1 217 ? -39.87751 22.33223 29.53910 1.000 37.64696 217 GLN A C 1
ATOM 1660 O O . GLN A 1 217 ? -40.52747 23.14201 30.20631 1.000 42.45562 217 GLN A O 1
ATOM 1666 N N . GLY A 1 218 ? -39.83787 22.38636 28.20920 1.000 35.99502 218 GLY A N 1
ATOM 1667 C CA . GLY A 1 218 ? -40.61140 23.35051 27.46372 1.000 39.79061 218 GLY A CA 1
ATOM 1668 C C . GLY A 1 218 ? -39.88247 24.59913 27.01943 1.000 40.71354 218 GLY A C 1
ATOM 1669 O O . GLY A 1 218 ? -40.48714 25.43112 26.31505 1.000 38.55934 218 GLY A O 1
ATOM 1670 N N . ARG A 1 219 ? -38.61717 24.78046 27.38941 1.000 34.83946 219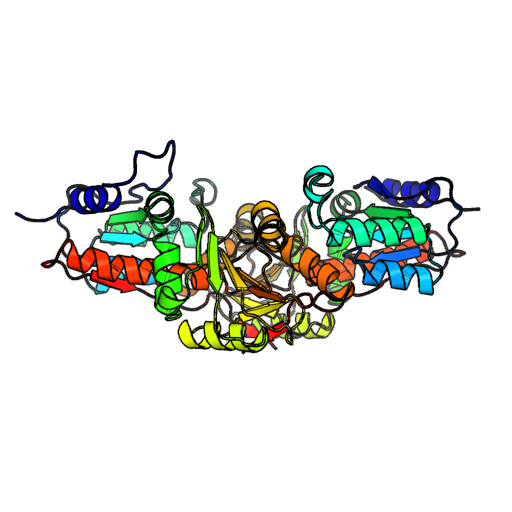 ARG A N 1
ATOM 1671 C CA . ARG A 1 219 ? -37.93653 25.99000 26.94968 1.000 32.23157 219 ARG A CA 1
ATOM 1672 C C . ARG A 1 219 ? -37.53001 25.85398 25.48924 1.000 36.35499 219 ARG A C 1
ATOM 1673 O O . ARG A 1 219 ? -37.20662 24.76077 25.00073 1.000 36.36347 219 ARG A O 1
ATOM 1681 N N . GLN A 1 220 ? -37.59583 26.97117 24.77738 1.000 32.47456 220 GLN A N 1
ATOM 1682 C CA . GLN A 1 220 ? -37.25318 27.00409 23.36435 1.000 35.08874 220 GLN A CA 1
ATOM 1683 C C . GLN A 1 220 ? -35.82122 27.51806 23.27486 1.000 31.13263 220 GLN A C 1
ATOM 1684 O O . GLN A 1 220 ? -35.56317 28.71063 23.10700 1.000 30.87667 220 GLN A O 1
ATOM 1690 N N . LYS A 1 221 ? -34.87087 26.59315 23.45909 1.000 28.12378 221 LYS A N 1
ATOM 1691 C CA . LYS A 1 221 ? -33.45140 26.92885 23.46713 1.000 32.30251 221 LYS A CA 1
ATOM 1692 C C . LYS A 1 221 ? -32.70314 25.95505 22.57386 1.000 25.92051 221 LYS A C 1
ATOM 1693 O O . LYS A 1 221 ? -33.17900 24.85227 22.27981 1.000 25.34709 221 LYS A O 1
ATOM 1699 N N . ALA A 1 222 ? -31.50877 26.36238 22.16284 1.000 23.60206 222 ALA A N 1
ATOM 1700 C CA . ALA A 1 222 ? -30.72569 25.49515 21.29712 1.000 24.37486 222 ALA A CA 1
ATOM 1701 C C . ALA A 1 222 ? -29.25139 25.81666 21.43420 1.000 26.18523 222 ALA A C 1
ATOM 1702 O O . ALA A 1 222 ? -28.85654 26.85083 21.97479 1.000 22.45496 222 ALA A O 1
ATOM 1704 N N . LEU A 1 223 ? -28.43760 24.90343 20.90803 1.000 21.89387 223 LEU A N 1
ATOM 1705 C CA . LEU A 1 223 ? -26.99715 25.00607 20.96888 1.000 22.62736 223 LEU A CA 1
ATOM 1706 C C . LEU A 1 223 ? -26.46057 24.66554 19.58746 1.000 22.73277 223 LEU A C 1
ATOM 1707 O O . LEU A 1 223 ? -26.83429 23.63649 19.02102 1.000 22.73697 223 LEU A O 1
ATOM 1712 N N . ILE A 1 224 ? -25.64001 25.54948 19.02392 1.000 19.56606 224 ILE A N 1
ATOM 1713 C CA . ILE A 1 224 ? -25.02220 25.31681 17.72724 1.000 20.20449 224 ILE A CA 1
ATOM 1714 C C . ILE A 1 224 ? -23.53249 25.09533 17.94462 1.000 21.48536 224 ILE A C 1
ATOM 1715 O O . ILE A 1 224 ? -22.82418 25.97906 18.44714 1.000 18.91570 224 ILE A O 1
ATOM 1720 N N . VAL A 1 225 ? -23.04968 23.92746 17.53162 1.000 18.58809 225 VAL A N 1
ATOM 1721 C CA . VAL A 1 225 ? -21.66736 23.51480 17.73371 1.000 18.34223 225 VAL A CA 1
ATOM 1722 C C . VAL A 1 225 ? -20.97340 23.49346 16.37561 1.000 21.50282 225 VAL A C 1
ATOM 1723 O O . VAL A 1 225 ? -21.35227 22.71950 15.48141 1.000 20.74727 225 VAL A O 1
ATOM 1727 N N . LEU A 1 226 ? -19.93635 24.31596 16.23650 1.000 15.77059 226 LEU A N 1
ATOM 1728 C CA . LEU A 1 226 ? -19.30901 24.56900 14.94776 1.000 19.76656 226 LEU A CA 1
ATOM 1729 C C . LEU A 1 226 ? -18.10985 23.67923 14.66409 1.000 21.23311 226 LEU A C 1
ATOM 1730 O O . LEU A 1 226 ? -17.79533 23.43116 13.49185 1.000 21.66971 226 LEU A O 1
ATOM 1735 N N . GLY A 1 227 ? -17.41153 23.23562 15.69032 1.000 20.75851 227 GLY A N 1
ATOM 1736 C CA . GLY A 1 227 ? -16.07204 22.70914 15.47636 1.000 21.09382 227 GLY A CA 1
ATOM 1737 C C . GLY A 1 227 ? -15.03827 23.64551 16.08356 1.000 20.89616 227 GLY A C 1
ATOM 1738 O O . GLY A 1 227 ? -15.19695 24.86783 16.08597 1.000 19.88803 227 GLY A O 1
ATOM 1739 N N . HIS A 1 228 ? -13.98444 23.06387 16.66393 1.000 20.72773 228 HIS A N 1
ATOM 1740 C CA . HIS A 1 228 ? -12.97467 23.90162 17.31149 1.000 19.37616 228 HIS A CA 1
ATOM 1741 C C . HIS A 1 228 ? -12.25263 24.77035 16.28955 1.000 20.14329 228 HIS A C 1
ATOM 1742 O O . HIS A 1 228 ? -12.24663 26.00613 16.39923 1.000 18.81945 228 HIS A O 1
ATOM 1749 N N . ALA A 1 229 ? -11.65240 24.15325 15.27002 1.000 18.73675 229 ALA A N 1
ATOM 1750 C CA . ALA A 1 229 ? -10.98608 24.95645 14.24979 1.000 19.65864 229 ALA A CA 1
ATOM 1751 C C . ALA A 1 229 ? -11.95997 25.90977 13.57224 1.000 19.52715 229 ALA A C 1
ATOM 1752 O O . ALA A 1 229 ? -11.60008 27.04770 13.26636 1.000 17.42590 229 ALA A O 1
ATOM 1754 N N . GLU A 1 230 ? -13.17905 25.45070 13.28750 1.000 18.30305 230 GLU A N 1
ATOM 1755 C CA . GLU A 1 230 ? -14.15366 26.31031 12.60711 1.000 20.74417 230 GLU A CA 1
ATOM 1756 C C . GLU A 1 230 ? -14.42900 27.58919 13.39610 1.000 22.67449 230 GLU A C 1
ATOM 1757 O O . GLU A 1 230 ? -14.67105 28.65563 12.80771 1.000 22.71574 230 GLU A O 1
ATOM 1763 N N . SER A 1 231 ? -14.41113 27.50694 14.72958 1.000 20.25577 231 SER A N 1
ATOM 1764 C CA . SER A 1 231 ? -14.74637 28.67144 15.54025 1.000 19.42982 231 SER A CA 1
ATOM 1765 C C . SER A 1 231 ? -13.58498 29.65260 15.63024 1.000 24.22282 231 SER A C 1
ATOM 1766 O O . SER A 1 231 ? -13.79572 30.82597 15.96607 1.000 19.59318 231 SER A O 1
ATOM 1769 N N . GLU A 1 232 ? -12.36557 29.21780 15.30672 1.000 20.06608 232 GLU A N 1
ATOM 1770 C CA . GLU A 1 232 ? -11.17561 30.04169 15.52883 1.000 21.73687 232 GLU A CA 1
ATOM 1771 C C . GLU A 1 232 ? -10.44398 30.41521 14.24433 1.000 22.34248 232 GLU A C 1
ATOM 1772 O O . GLU A 1 232 ? -9.61734 31.33921 14.26686 1.000 23.60125 232 GLU A O 1
ATOM 1778 N N . GLU A 1 233 ? -10.72199 29.74474 13.12301 1.000 21.44768 233 GLU A N 1
ATOM 1779 C CA . GLU A 1 233 ? -10.05702 30.12017 11.87681 1.000 21.77899 233 GLU A CA 1
ATOM 1780 C C . GLU A 1 233 ? -10.37537 31.54326 11.43186 1.000 21.84260 233 GLU A C 1
ATOM 1781 O O . GLU A 1 233 ? -9.46647 32.20005 10.89340 1.000 21.02424 233 GLU A O 1
ATOM 1787 N N . PRO A 1 234 ? -11.58097 32.09862 11.63923 1.000 21.76555 234 PRO A N 1
ATOM 1788 C CA . PRO A 1 234 ? -11.75570 33.52489 11.30831 1.000 23.45435 234 PRO A CA 1
ATOM 1789 C C . PRO A 1 234 ? -10.80234 34.42195 12.07363 1.000 23.58843 234 PRO A C 1
ATOM 1790 O O . PRO A 1 234 ? -10.26958 35.38170 11.50025 1.000 22.84836 234 PRO A O 1
ATOM 1794 N N . GLY A 1 235 ? -10.55053 34.11086 13.35263 1.000 23.16356 235 GLY A N 1
ATOM 1795 C CA . GLY A 1 235 ? -9.60265 34.89556 14.12761 1.000 21.87175 235 GLY A CA 1
ATOM 1796 C C . GLY A 1 235 ? -8.20548 34.88275 13.54653 1.000 24.17690 235 GLY A C 1
ATOM 1797 O O . GLY A 1 235 ? -7.47675 35.87193 13.65059 1.000 23.20649 235 GLY A O 1
ATOM 1798 N N . MET A 1 236 ? -7.81071 33.76086 12.92984 1.000 22.99700 236 MET A N 1
ATOM 1799 C CA . MET A 1 236 ? -6.46173 33.64586 12.37602 1.000 25.30419 236 MET A CA 1
ATOM 1800 C C . MET A 1 236 ? -6.35779 34.30625 11.01023 1.000 23.79513 236 MET A C 1
ATOM 1801 O O . MET A 1 236 ? -5.27836 34.77319 10.61834 1.000 22.95749 236 MET A O 1
ATOM 1806 N N . LYS A 1 237 ? -7.45363 34.31677 10.25547 1.000 21.11402 237 LYS A N 1
ATOM 1807 C CA . LYS A 1 237 ? -7.49917 35.11489 9.04102 1.000 24.44446 237 LYS A CA 1
ATOM 1808 C C . LYS A 1 237 ? -7.42814 36.59521 9.38342 1.000 27.81710 237 LYS A C 1
ATOM 1809 O O . LYS A 1 237 ? -6.64730 37.35402 8.78409 1.000 25.45699 237 LYS A O 1
ATOM 1815 N N . TYR A 1 238 ? -8.20533 37.00737 10.38506 1.000 24.99599 238 TYR A N 1
ATOM 1816 C CA . TYR A 1 238 ? -8.15001 38.38235 10.87277 1.000 28.60517 238 TYR A CA 1
ATOM 1817 C C . TYR A 1 238 ? -6.73615 38.75676 11.32474 1.000 29.58343 238 TYR A C 1
ATOM 1818 O O . TYR A 1 238 ? -6.27769 39.87711 11.07706 1.000 28.59134 238 TYR A O 1
ATOM 1827 N N . LEU A 1 239 ? -6.02547 37.82007 11.97305 1.000 28.64023 239 LEU A N 1
ATOM 1828 C CA . LEU A 1 239 ? -4.65141 38.08147 12.40728 1.000 25.57227 239 LEU A CA 1
ATOM 1829 C C . LEU A 1 239 ? -3.73450 38.33871 11.22242 1.000 28.02901 239 LEU A C 1
ATOM 1830 O O . LEU A 1 239 ? -2.87850 39.22669 11.28233 1.000 26.72824 239 LEU A O 1
ATOM 1835 N N . ALA A 1 240 ? -3.88876 37.57039 10.13557 1.000 26.85810 240 ALA A N 1
ATOM 1836 C CA . ALA A 1 240 ? -3.06580 37.80744 8.95157 1.000 25.36959 240 ALA A CA 1
ATOM 1837 C C . ALA A 1 240 ? -3.32835 39.19524 8.36309 1.000 29.58060 240 ALA A C 1
ATOM 1838 O O . ALA A 1 240 ? -2.40380 39.86439 7.89017 1.000 29.46291 240 ALA A O 1
ATOM 1840 N N . GLU A 1 241 ? -4.58374 39.64093 8.37868 1.000 28.03777 241 GLU A N 1
ATOM 1841 C CA . GLU A 1 241 ? -4.88391 40.98824 7.90383 1.000 30.56504 241 GLU A CA 1
ATOM 1842 C C . GLU A 1 241 ? -4.22781 42.04329 8.78297 1.000 29.99238 241 GLU A C 1
ATOM 1843 O O . GLU A 1 241 ? -3.66724 43.02397 8.27737 1.000 32.19771 241 GLU A O 1
ATOM 1849 N N . TRP A 1 242 ? -4.30391 41.86257 10.10158 1.000 30.74640 242 TRP A N 1
ATOM 1850 C CA . TRP A 1 242 ? -3.66973 42.78762 11.03884 1.000 33.67905 242 TRP A CA 1
ATOM 1851 C C . TRP A 1 242 ? -2.16087 42.82439 10.84230 1.000 35.75588 242 TRP A C 1
ATOM 1852 O O . TRP A 1 242 ? -1.56083 43.90459 10.75990 1.000 35.58117 242 TRP A O 1
ATOM 1863 N N . LEU A 1 243 ? -1.52970 41.64427 10.75863 1.000 28.89846 243 LEU A N 1
ATOM 1864 C CA . LEU A 1 243 ? -0.08839 41.56668 10.54815 1.000 31.49370 243 LEU A CA 1
ATOM 1865 C C . LEU A 1 243 ? 0.33108 42.19950 9.22252 1.000 34.46641 243 LEU A C 1
ATOM 1866 O O . LEU A 1 243 ? 1.39327 42.83451 9.13616 1.000 32.59511 243 LEU A O 1
ATOM 1871 N N . GLY A 1 244 ? -0.47083 42.01321 8.16951 1.000 32.09137 244 GLY A N 1
ATOM 1872 C CA . GLY A 1 244 ? -0.12697 42.61371 6.89021 1.000 32.21550 244 GLY A CA 1
ATOM 1873 C C . GLY A 1 244 ? -0.12597 44.12941 6.94336 1.000 35.08857 244 GLY A C 1
ATOM 1874 O O . GLY A 1 244 ? 0.66094 44.78318 6.25439 1.000 35.04151 244 GLY A O 1
ATOM 1875 N N . GLU A 1 245 ? -1.00542 44.70436 7.76541 1.000 32.68445 245 GLU A N 1
ATOM 1876 C CA . GLU A 1 245 ? -1.01531 46.15042 7.94827 1.000 35.04637 245 GLU A CA 1
ATOM 1877 C C . GLU A 1 245 ? 0.12587 46.59557 8.84290 1.000 38.15568 245 GLU A C 1
ATOM 1878 O O . GLU A 1 245 ? 0.72169 47.65416 8.61338 1.000 39.68858 245 GLU A O 1
ATOM 1884 N N . GLN A 1 246 ? 0.41665 45.82089 9.89309 1.000 33.52997 246 GLN A N 1
ATOM 1885 C CA . GLN A 1 246 ? 1.51988 46.15965 10.78803 1.000 33.91969 246 GLN A CA 1
ATOM 1886 C C . GLN A 1 246 ? 2.85954 46.08107 10.06616 1.000 36.92962 246 GLN A C 1
ATOM 1887 O O . GLN A 1 246 ? 3.79668 46.81816 10.39945 1.000 36.90004 246 GLN A O 1
ATOM 1893 N N . PHE A 1 247 ? 2.97213 45.20060 9.06412 1.000 35.58300 247 PHE A N 1
ATOM 1894 C CA . PHE A 1 247 ? 4.21865 44.98599 8.32530 1.000 34.88285 247 PHE A CA 1
ATOM 1895 C C . PHE A 1 247 ? 3.92581 45.04918 6.83460 1.000 37.40788 247 PHE A C 1
ATOM 1896 O O . PHE A 1 247 ? 3.91583 44.02300 6.14250 1.000 35.95772 247 PHE A O 1
ATOM 1904 N N . PRO A 1 248 ? 3.72250 46.25483 6.29578 1.000 42.67960 248 PRO A N 1
ATOM 1905 C CA . PRO A 1 248 ? 3.24291 46.37027 4.90649 1.000 39.06201 248 PRO A CA 1
ATOM 1906 C C . PRO A 1 248 ? 4.26454 45.96367 3.86675 1.000 40.25800 248 PRO A C 1
ATOM 1907 O O . PRO A 1 248 ? 3.89742 45.84192 2.68688 1.000 40.56848 248 PRO A O 1
ATOM 1911 N N . ASP A 1 249 ? 5.52292 45.74601 4.24152 1.000 39.07785 249 ASP A N 1
ATOM 1912 C CA . ASP A 1 249 ? 6.53536 45.32891 3.27927 1.000 40.05031 249 ASP A CA 1
ATOM 1913 C C . ASP A 1 249 ? 6.80432 43.83207 3.30334 1.000 39.07024 249 ASP A C 1
ATOM 1914 O O . ASP A 1 249 ? 7.68920 43.35881 2.57832 1.000 40.61739 249 ASP A O 1
ATOM 1919 N N . ILE A 1 250 ? 6.06774 43.08836 4.10956 1.000 37.17744 250 ILE A N 1
ATOM 1920 C CA . ILE A 1 250 ? 6.19712 41.63975 4.21492 1.000 35.26829 250 ILE A CA 1
ATOM 1921 C C . ILE A 1 250 ? 4.88516 41.02112 3.74892 1.000 29.65809 250 ILE A C 1
ATOM 1922 O O . ILE A 1 250 ? 3.82527 41.40231 4.24871 1.000 33.09044 250 ILE A O 1
ATOM 1927 N N . PRO A 1 251 ? 4.90051 40.11519 2.78423 1.000 33.31251 251 PRO A N 1
ATOM 1928 C CA . PRO A 1 251 ? 3.66630 39.37961 2.44699 1.000 33.60947 251 PRO A CA 1
ATOM 1929 C C . PRO A 1 251 ? 3.19920 38.54134 3.63707 1.000 32.24894 251 PRO A C 1
ATOM 1930 O O . PRO A 1 251 ? 4.00507 37.84345 4.26580 1.000 30.28680 251 PRO A O 1
ATOM 1934 N N . VAL A 1 252 ? 1.88468 38.60779 3.93889 1.000 34.03704 252 VAL A N 1
ATOM 1935 C CA . VAL A 1 252 ? 1.24017 37.88879 5.04874 1.000 31.86361 252 VAL A CA 1
ATOM 1936 C C . VAL A 1 252 ? -0.08752 37.27986 4.59584 1.000 35.10300 252 VAL A C 1
ATOM 1937 O O . VAL A 1 252 ? -1.00157 38.02663 4.20252 1.000 37.86889 252 VAL A O 1
ATOM 1941 N N . HIS A 1 253 ? -0.24982 35.94788 4.79185 1.000 31.48286 253 HIS A N 1
ATOM 1942 C CA . HIS A 1 253 ? -1.43686 35.24012 4.32871 1.000 32.05877 253 HIS A CA 1
ATOM 1943 C C . HIS A 1 253 ? -1.92426 34.17553 5.29480 1.000 24.40332 253 HIS A C 1
ATOM 1944 O O . HIS A 1 253 ? -1.12459 33.48658 5.92268 1.000 27.08041 253 HIS A O 1
ATOM 1951 N N . PHE A 1 254 ? -3.23992 34.06858 5.38659 1.000 24.67310 254 PHE A N 1
ATOM 1952 C CA . PHE A 1 254 ? -3.90254 33.00516 6.08657 1.000 23.00172 254 PHE A CA 1
ATOM 1953 C C . PHE A 1 254 ? -3.95467 31.77259 5.19186 1.000 25.37679 254 PHE A C 1
ATOM 1954 O O . PHE A 1 254 ? -4.20355 31.88113 3.98873 1.000 23.43236 254 PHE A O 1
ATOM 1962 N N . LEU A 1 255 ? -3.63380 30.61703 5.77654 1.000 21.24210 255 LEU A N 1
ATOM 1963 C CA . LEU A 1 255 ? -3.81296 29.30898 5.17166 1.000 20.33071 255 LEU A CA 1
ATOM 1964 C C . LEU A 1 255 ? -4.93421 28.59942 5.89898 1.000 20.26147 255 LEU A C 1
ATOM 1965 O O . LEU A 1 255 ? -4.82535 28.34256 7.10266 1.000 22.04261 255 LEU A O 1
ATOM 1970 N N . ARG A 1 256 ? -5.96628 28.22818 5.16430 1.000 20.68902 256 ARG A N 1
ATOM 1971 C CA . ARG A 1 256 ? -7.06894 27.45231 5.71221 1.000 21.47381 256 ARG A CA 1
ATOM 1972 C C . ARG A 1 256 ? -6.81527 25.96675 5.49271 1.000 24.76625 256 ARG A C 1
ATOM 1973 O O . ARG A 1 256 ? -6.35297 25.55847 4.42124 1.000 23.48771 256 ARG A O 1
ATOM 1981 N N . GLU A 1 257 ? -7.12828 25.16143 6.50257 1.000 26.27446 257 GLU A N 1
ATOM 1982 C CA . GLU A 1 257 ? -7.05863 23.72029 6.36546 1.000 25.55430 257 GLU A CA 1
ATOM 1983 C C . GLU A 1 257 ? -8.41125 23.15701 5.94767 1.000 25.47398 257 GLU A C 1
ATOM 1984 O O . GLU A 1 257 ? -9.45589 23.80378 6.06506 1.000 24.06983 257 GLU A O 1
ATOM 1990 N N . ARG A 1 258 ? -8.38052 21.91485 5.48315 1.000 24.14780 258 ARG A N 1
ATOM 1991 C CA . ARG A 1 258 ? -9.60223 21.18772 5.23321 1.000 24.50831 258 ARG A CA 1
ATOM 1992 C C . ARG A 1 258 ? -10.25032 20.81131 6.56332 1.000 22.77338 258 ARG A C 1
ATOM 1993 O O . ARG A 1 258 ? -9.58041 20.75398 7.59675 1.000 25.30632 258 ARG A O 1
ATOM 2001 N N . PRO A 1 259 ? -11.56350 20.59089 6.57303 1.000 26.49113 259 PRO A N 1
ATOM 2002 C CA . PRO A 1 259 ? -12.22869 20.14473 7.81527 1.000 22.35852 259 PRO A CA 1
ATOM 2003 C C . PRO A 1 259 ? -11.55729 18.89142 8.34991 1.000 24.64619 259 PRO A C 1
ATOM 2004 O O . PRO A 1 259 ? -11.15163 18.00871 7.58166 1.000 23.75800 259 PRO A O 1
ATOM 2008 N N . ILE A 1 260 ? -11.41668 18.81838 9.67481 1.000 20.69436 260 ILE A N 1
ATOM 2009 C CA . ILE A 1 260 ? -10.77308 17.64021 10.25017 1.000 21.83324 260 ILE A CA 1
ATOM 2010 C C . ILE A 1 260 ? -11.66541 16.41072 10.08497 1.000 24.92501 260 ILE A C 1
ATOM 2011 O O . ILE A 1 260 ? -11.17791 15.28481 9.90697 1.000 21.62925 260 ILE A O 1
ATOM 2016 N N . PHE A 1 261 ? -12.98613 16.60119 10.09388 1.000 21.38616 261 PHE A N 1
ATOM 2017 C CA . PHE A 1 261 ? -13.91724 15.48044 10.04724 1.000 22.04885 261 PHE A CA 1
ATOM 2018 C C . PHE A 1 261 ? -14.77163 15.54330 8.79188 1.000 23.90198 261 PHE A C 1
ATOM 2019 O O . PHE A 1 261 ? -15.12057 16.62255 8.30362 1.000 21.96468 261 PHE A O 1
ATOM 2027 N N . GLN A 1 262 ? -15.15446 14.36247 8.31092 1.000 22.48095 262 GLN A N 1
ATOM 2028 C CA . GLN A 1 262 ? -16.26714 14.21407 7.38791 1.000 24.44166 262 GLN A CA 1
ATOM 2029 C C . GLN A 1 262 ? -17.38201 13.50558 8.13880 1.000 24.81506 262 GLN A C 1
ATOM 2030 O O . GLN A 1 262 ? -17.11670 12.72146 9.05409 1.000 22.61143 262 GLN A O 1
ATOM 2036 N N . VAL A 1 263 ? -18.62035 13.84052 7.80136 1.000 23.34016 263 VAL A N 1
ATOM 2037 C CA . VAL A 1 263 ? -19.78167 13.20052 8.40179 1.000 23.76575 263 VAL A CA 1
ATOM 2038 C C . VAL A 1 263 ? -20.21441 12.05216 7.50948 1.000 30.19886 263 VAL A C 1
ATOM 2039 O O . VAL A 1 263 ? -20.34297 12.21595 6.28559 1.000 28.69653 263 VAL A O 1
ATOM 2043 N N . ILE A 1 264 ? -20.39911 10.88310 8.12165 1.000 27.34449 264 ILE A N 1
ATOM 2044 C CA . ILE A 1 264 ? -21.02002 9.72330 7.49331 1.000 29.58958 264 ILE A CA 1
ATOM 2045 C C . ILE A 1 264 ? -22.46710 9.67891 7.96856 1.000 33.31932 264 ILE A C 1
ATOM 2046 O O . ILE A 1 264 ? -22.72351 9.46692 9.15989 1.000 29.78172 264 ILE A O 1
ATOM 2051 N N . HIS A 1 265 ? -23.40847 9.88796 7.05329 1.000 34.65230 265 HIS A N 1
ATOM 2052 C CA . HIS A 1 265 ? -24.83496 9.83782 7.37586 1.000 39.44544 265 HIS A CA 1
ATOM 2053 C C . HIS A 1 265 ? -25.61233 9.04484 6.32699 1.000 43.04300 265 HIS A C 1
ATOM 2054 O O . HIS A 1 265 ? -25.84555 7.85109 6.49318 1.000 48.23532 265 HIS A O 1
ATOM 2061 N N . MET B 1 1 ? -38.06906 -13.02670 50.26902 1.000 56.54130 1 MET B N 1
ATOM 2062 C CA . MET B 1 1 ? -37.39681 -11.80901 50.70582 1.000 59.17153 1 MET B CA 1
ATOM 2063 C C . MET B 1 1 ? -37.19994 -10.84065 49.55145 1.000 60.80108 1 MET B C 1
ATOM 2064 O O . MET B 1 1 ? -36.67100 -11.19642 48.49507 1.000 62.29436 1 MET B O 1
ATOM 2069 N N . ALA B 1 2 ? -37.62705 -9.60408 49.76554 1.000 58.60967 2 ALA B N 1
ATOM 2070 C CA . ALA B 1 2 ? -37.54620 -8.60980 48.71331 1.000 60.11371 2 ALA B CA 1
ATOM 2071 C C . ALA B 1 2 ? -36.11588 -8.11122 48.54256 1.000 60.70431 2 ALA B C 1
ATOM 2072 O O . ALA B 1 2 ? -35.23671 -8.33239 49.37905 1.000 59.16057 2 ALA B O 1
ATOM 2074 N N . THR B 1 3 ? -35.90476 -7.39750 47.44504 1.000 64.70345 3 THR B N 1
ATOM 2075 C CA . THR B 1 3 ? -34.61548 -6.82768 47.09277 1.000 62.10936 3 THR B CA 1
ATOM 2076 C C . THR B 1 3 ? -34.65323 -5.32584 47.31313 1.000 62.73538 3 THR B C 1
ATOM 2077 O O . THR B 1 3 ? -35.59871 -4.65880 46.87902 1.000 60.11702 3 THR B O 1
ATOM 2081 N N . THR B 1 4 ? -33.62148 -4.79460 47.96628 1.000 61.47203 4 THR B N 1
ATOM 2082 C CA . THR B 1 4 ? -33.54785 -3.36703 48.22641 1.000 60.87375 4 THR B CA 1
ATOM 2083 C C . THR B 1 4 ? -32.56505 -2.67609 47.28097 1.000 59.72597 4 THR B C 1
ATOM 2084 O O . THR B 1 4 ? -31.81716 -3.30647 46.52866 1.000 57.13733 4 THR B O 1
ATOM 2088 N N . VAL B 1 5 ? -32.59260 -1.34141 47.33076 1.000 60.47690 5 VAL B N 1
ATOM 2089 C CA . VAL B 1 5 ? -31.71067 -0.54464 46.48763 1.000 58.38957 5 VAL B CA 1
ATOM 2090 C C . VAL B 1 5 ? -30.25692 -0.85062 46.80951 1.000 60.90938 5 VAL B C 1
ATOM 2091 O O . VAL B 1 5 ? -29.45598 -1.14257 45.91063 1.000 60.69594 5 VAL B O 1
ATOM 2095 N N . GLN B 1 6 ? -29.90331 -0.83710 48.10134 1.000 61.62089 6 GLN B N 1
ATOM 2096 C CA . GLN B 1 6 ? -28.53762 -1.16679 48.50194 1.000 61.33154 6 GLN B CA 1
ATOM 2097 C C . GLN B 1 6 ? -28.17051 -2.59679 48.12051 1.000 57.84793 6 GLN B C 1
ATOM 2098 O O . GLN B 1 6 ? -27.00154 -2.88547 47.84559 1.000 58.90041 6 GLN B O 1
ATOM 2104 N N . ASP B 1 7 ? -29.15088 -3.50815 48.10151 1.000 58.00334 7 ASP B N 1
ATOM 2105 C CA . ASP B 1 7 ? -28.88483 -4.86709 47.63772 1.000 57.26423 7 ASP B CA 1
ATOM 2106 C C . ASP B 1 7 ? -28.38844 -4.86832 46.20076 1.000 58.69669 7 ASP B C 1
ATOM 2107 O O . ASP B 1 7 ? -27.43143 -5.57646 45.86950 1.000 60.26072 7 ASP B O 1
ATOM 2112 N N . VAL B 1 8 ? -29.03916 -4.09054 45.32885 1.000 59.52067 8 VAL B N 1
ATOM 2113 C CA . VAL B 1 8 ? -28.60938 -3.99863 43.93646 1.000 56.67809 8 VAL B CA 1
ATOM 2114 C C . VAL B 1 8 ? -27.23785 -3.34358 43.84824 1.000 55.15431 8 VAL B C 1
ATOM 2115 O O . VAL B 1 8 ? -26.36132 -3.79185 43.09761 1.000 54.85373 8 VAL B O 1
ATOM 2119 N N . ILE B 1 9 ? -27.03099 -2.27936 44.62098 1.000 55.37461 9 ILE B N 1
ATOM 2120 C CA . ILE B 1 9 ? -25.73388 -1.61836 44.65315 1.000 55.52220 9 ILE B CA 1
ATOM 2121 C C . ILE B 1 9 ? -24.63069 -2.61013 44.99376 1.000 57.70123 9 ILE B C 1
ATOM 2122 O O . ILE B 1 9 ? -23.56760 -2.61606 44.36316 1.000 58.75535 9 ILE B O 1
ATOM 2127 N N . GLU B 1 10 ? -24.86458 -3.47278 45.98701 1.000 58.52911 10 GLU B N 1
ATOM 2128 C CA . GLU B 1 10 ? -23.81664 -4.39202 46.42374 1.000 59.30847 10 GLU B CA 1
ATOM 2129 C C . GLU B 1 10 ? -23.53580 -5.44803 45.36534 1.000 56.25551 10 GLU B C 1
ATOM 2130 O O . GLU B 1 10 ? -22.38608 -5.86328 45.18283 1.000 59.21581 10 GLU B O 1
ATOM 2136 N N . ARG B 1 11 ? -24.57454 -5.89773 44.65838 1.000 53.83324 11 ARG B N 1
ATOM 2137 C CA . ARG B 1 11 ? -24.36884 -6.83947 43.56354 1.000 56.06648 11 ARG B CA 1
ATOM 2138 C C . ARG B 1 11 ? -23.56985 -6.20155 42.43551 1.000 59.50671 11 ARG B C 1
ATOM 2139 O O . ARG B 1 11 ? -22.79623 -6.87932 41.74932 1.000 59.64068 11 ARG B O 1
ATOM 2147 N N . LEU B 1 12 ? -23.74697 -4.89303 42.23159 1.000 57.66904 12 LEU B N 1
ATOM 2148 C CA . LEU B 1 12 ? -23.04283 -4.19952 41.15825 1.000 57.24293 12 LEU B CA 1
ATOM 2149 C C . LEU B 1 12 ? -21.57533 -4.00090 41.50443 1.000 58.06095 12 LEU B C 1
ATOM 2150 O O . LEU B 1 12 ? -20.69447 -4.21282 40.66224 1.000 56.30938 12 LEU B O 1
ATOM 2155 N N . THR B 1 13 ? -21.29533 -3.58937 42.73641 1.000 58.74487 13 THR B N 1
ATOM 2156 C CA . THR B 1 13 ? -19.93859 -3.31861 43.18590 1.000 61.32585 13 THR B CA 1
ATOM 2157 C C . THR B 1 13 ? -19.24321 -4.54785 43.76152 1.000 66.22418 13 THR B C 1
ATOM 2158 O O . THR B 1 13 ? -18.18205 -4.40739 44.38093 1.000 70.27376 13 THR B O 1
ATOM 2162 N N . ALA B 1 14 ? -19.79651 -5.74707 43.54725 1.000 65.59160 14 ALA B N 1
ATOM 2163 C CA . ALA B 1 14 ? -19.35514 -6.90690 44.31512 1.000 67.91073 14 ALA B CA 1
ATOM 2164 C C . ALA B 1 14 ? -17.90837 -7.27335 43.99959 1.000 70.71348 14 ALA B C 1
ATOM 2165 O O . ALA B 1 14 ? -17.06822 -7.38201 44.90424 1.000 73.60533 14 ALA B O 1
ATOM 2167 N N . SER B 1 15 ? -17.59018 -7.46246 42.71978 1.000 69.07385 15 SER B N 1
ATOM 2168 C CA . SER B 1 15 ? -16.27841 -8.00641 42.38765 1.000 73.16443 15 SER B CA 1
ATOM 2169 C C . SER B 1 15 ? -15.18574 -6.95976 42.25428 1.000 70.57685 15 SER B C 1
ATOM 2170 O O . SER B 1 15 ? -14.03690 -7.32780 41.99246 1.000 72.65890 15 SER B O 1
ATOM 2173 N N . VAL B 1 16 ? -15.49653 -5.68025 42.41500 1.000 68.43315 16 VAL B N 1
ATOM 2174 C CA . VAL B 1 16 ? -14.51564 -4.60963 42.28514 1.000 69.47949 16 VAL B CA 1
ATOM 2175 C C . VAL B 1 16 ? -14.26817 -4.02880 43.66901 1.000 68.75400 16 VAL B C 1
ATOM 2176 O O . VAL B 1 16 ? -15.21718 -3.70166 44.39331 1.000 69.39904 16 VAL B O 1
ATOM 2180 N N . GLY B 1 17 ? -12.99558 -3.91299 44.03908 1.000 69.49126 17 GLY B N 1
ATOM 2181 C CA . GLY B 1 17 ? -12.64939 -3.30317 45.30387 1.000 70.57798 17 GLY B CA 1
ATOM 2182 C C . GLY B 1 17 ? -13.02492 -1.83521 45.35100 1.000 73.39003 17 GLY B C 1
ATOM 2183 O O . GLY B 1 17 ? -13.17376 -1.16689 44.32504 1.000 71.75326 17 GLY B O 1
ATOM 2184 N N . LYS B 1 18 ? -13.17940 -1.33122 46.57802 1.000 74.79143 18 LYS B N 1
ATOM 2185 C CA . LYS B 1 18 ? -13.57737 0.05483 46.78357 1.000 73.44284 18 LYS B CA 1
ATOM 2186 C C . LYS B 1 18 ? -12.61020 1.00371 46.08525 1.000 75.14244 18 LYS B C 1
ATOM 2187 O O . LYS B 1 18 ? -11.39081 0.87091 46.19947 1.000 75.96487 18 LYS B O 1
ATOM 2193 N N . ILE B 1 19 ? -13.16762 1.94921 45.33960 1.000 75.60887 19 ILE B N 1
ATOM 2194 C CA . ILE B 1 19 ? -12.40714 2.93483 44.57274 1.000 73.23891 19 ILE B CA 1
ATOM 2195 C C . ILE B 1 19 ? -12.40157 4.23951 45.36430 1.000 77.67705 19 ILE B C 1
ATOM 2196 O O . ILE B 1 19 ? -13.48138 4.74141 45.70995 1.000 77.44973 19 ILE B O 1
ATOM 2201 N N . PRO B 1 20 ? -11.23817 4.81944 45.65692 1.000 81.41401 20 PRO B N 1
ATOM 2202 C CA . PRO B 1 20 ? -11.19276 5.99817 46.54182 1.000 80.47433 20 PRO B CA 1
ATOM 2203 C C . PRO B 1 20 ? -11.80938 7.24137 45.90595 1.000 77.56610 20 PRO B C 1
ATOM 2204 O O . PRO B 1 20 ? -11.56791 7.55598 44.73926 1.000 76.90664 20 PRO B O 1
ATOM 2208 N N . ASN B 1 21 ? -12.59119 7.96265 46.71188 1.000 79.89998 21 ASN B N 1
ATOM 2209 C CA . ASN B 1 21 ? -13.46493 9.06742 46.28277 1.000 81.27214 21 ASN B CA 1
ATOM 2210 C C . ASN B 1 21 ? -14.02809 8.86572 44.87675 1.000 77.55659 21 ASN B C 1
ATOM 2211 O O . ASN B 1 21 ? -14.05219 9.79111 44.06042 1.000 74.82742 21 ASN B O 1
ATOM 2216 N N . THR B 1 22 ? -14.49167 7.65632 44.57910 1.000 74.07661 22 THR B N 1
ATOM 2217 C CA . THR B 1 22 ? -15.38338 7.47504 43.44857 1.000 69.02826 22 THR B CA 1
ATOM 2218 C C . THR B 1 22 ? -16.66873 8.26322 43.69086 1.000 67.23806 22 THR B C 1
ATOM 2219 O O . THR B 1 22 ? -17.11018 8.43540 44.83134 1.000 69.09440 22 THR B O 1
ATOM 2223 N N . MET B 1 23 ? -17.25232 8.78810 42.60680 1.000 63.15636 23 MET B N 1
ATOM 2224 C CA . MET B 1 23 ? -18.57315 9.40791 42.65175 1.000 61.86093 23 MET B CA 1
ATOM 2225 C C . MET B 1 23 ? -19.66415 8.47604 42.16119 1.000 59.02289 23 MET B C 1
ATOM 2226 O O . MET B 1 23 ? -20.75031 8.93269 41.79017 1.000 59.69547 23 MET B O 1
ATOM 2231 N N . ASP B 1 24 ? -19.38596 7.17373 42.16897 1.000 52.62039 24 ASP B N 1
ATOM 2232 C CA . ASP B 1 24 ? -20.38985 6.12084 42.04111 1.000 54.89635 24 ASP B CA 1
ATOM 2233 C C . ASP B 1 24 ? -21.15816 6.04982 43.35903 1.000 53.18724 24 ASP B C 1
ATOM 2234 O O . ASP B 1 24 ? -20.92907 5.19523 44.21923 1.000 55.83317 24 ASP B O 1
ATOM 2239 N N . THR B 1 25 ? -22.08638 6.98847 43.51992 1.000 53.22387 25 THR B N 1
ATOM 2240 C CA . THR B 1 25 ? -22.80398 7.20516 44.76870 1.000 52.75630 25 THR B CA 1
ATOM 2241 C C . THR B 1 25 ? -24.30311 7.11592 44.51053 1.000 51.60564 25 THR B C 1
ATOM 2242 O O . THR B 1 25 ? -24.76057 7.05955 43.36442 1.000 46.06738 25 THR B O 1
ATOM 2246 N N . LEU B 1 26 ? -25.07763 7.09055 45.59443 1.000 51.14218 26 LEU B N 1
ATOM 2247 C CA . LEU B 1 26 ? -26.52839 7.16729 45.48162 1.000 48.59583 26 LEU B CA 1
ATOM 2248 C C . LEU B 1 26 ? -26.92113 8.63405 45.44046 1.000 52.94302 26 LEU B C 1
ATOM 2249 O O . LEU B 1 26 ? -26.82510 9.34348 46.44814 1.000 52.17572 26 LEU B O 1
ATOM 2254 N N . GLN B 1 27 ? -27.35082 9.09672 44.26846 1.000 49.66030 27 GLN B N 1
ATOM 2255 C CA . GLN B 1 27 ? -27.61603 10.51734 44.10192 1.000 49.39019 27 GLN B CA 1
ATOM 2256 C C . GLN B 1 27 ? -28.85276 10.93515 44.88311 1.000 45.97932 27 GLN B C 1
ATOM 2257 O O . GLN B 1 27 ? -28.92519 12.06547 45.37942 1.000 48.14460 27 GLN B O 1
ATOM 2263 N N . HIS B 1 28 ? -29.83639 10.04007 44.99346 1.000 51.84760 28 HIS B N 1
ATOM 2264 C CA . HIS B 1 28 ? -31.10086 10.36305 45.63300 1.000 50.48297 28 HIS B CA 1
ATOM 2265 C C . HIS B 1 28 ? -31.79885 9.06699 46.00346 1.000 49.77901 28 HIS B C 1
ATOM 2266 O O . HIS B 1 28 ? -31.57920 8.02129 45.38514 1.000 47.41720 28 HIS B O 1
ATOM 2273 N N . GLY B 1 29 ? -32.62361 9.14195 47.03561 1.000 51.52468 29 GLY B N 1
ATOM 2274 C CA . GLY B 1 29 ? -33.47977 8.03983 47.41404 1.000 52.78600 29 GLY B CA 1
ATOM 2275 C C . GLY B 1 29 ? -32.99020 7.33633 48.67684 1.000 58.41017 29 GLY B C 1
ATOM 2276 O O . GLY B 1 29 ? -31.91689 7.61513 49.22587 1.000 57.54912 29 GLY B O 1
ATOM 2277 N N . ASP B 1 30 ? -33.82770 6.39894 49.13221 1.000 60.11426 30 ASP B N 1
ATOM 2278 C CA . ASP B 1 30 ? -33.57090 5.62977 50.33476 1.000 58.67217 30 ASP B CA 1
ATOM 2279 C C . ASP B 1 30 ? -32.92725 4.31202 49.95499 1.000 57.13427 30 ASP B C 1
ATOM 2280 O O . ASP B 1 30 ? -33.52530 3.54500 49.18425 1.000 60.32378 30 ASP B O 1
ATOM 2285 N N . PRO B 1 31 ? -31.73181 4.00734 50.46448 1.000 59.03517 31 PRO B N 1
ATOM 2286 C CA . PRO B 1 31 ? -31.09198 2.72465 50.12920 1.000 60.27494 31 PRO B CA 1
ATOM 2287 C C . PRO B 1 31 ? -31.88352 1.51817 50.58029 1.000 59.78663 31 PRO B C 1
ATOM 2288 O O . PRO B 1 31 ? -31.68951 0.42085 50.03585 1.000 57.91297 31 PRO B O 1
ATOM 2292 N N . ASN B 1 32 ? -32.77205 1.67590 51.55347 1.000 64.68150 32 ASN B N 1
ATOM 2293 C CA . ASN B 1 32 ? -33.52441 0.55446 52.09286 1.000 64.80999 32 ASN B CA 1
ATOM 2294 C C . ASN B 1 32 ? -34.88707 0.40441 51.44135 1.000 66.66441 32 ASN B C 1
ATOM 2295 O O . ASN B 1 32 ? -35.69177 -0.41306 51.89473 1.000 68.45493 32 ASN B O 1
ATOM 2300 N N . MET B 1 33 ? -35.13931 1.14039 50.36091 1.000 64.35028 33 MET B N 1
ATOM 2301 C CA . MET B 1 33 ? -36.36627 0.97331 49.59638 1.000 62.89501 33 MET B CA 1
ATOM 2302 C C . MET B 1 33 ? -36.35862 -0.35478 48.84711 1.000 62.24639 33 MET B C 1
ATOM 2303 O O . MET B 1 33 ? -35.32668 -0.79021 48.33012 1.000 62.31733 33 MET B O 1
ATOM 2308 N N . GLU B 1 34 ? -37.51630 -1.00662 48.80086 1.000 58.47096 34 GLU B N 1
ATOM 2309 C CA . GLU B 1 34 ? -37.67191 -2.21457 48.00974 1.000 61.85261 34 GLU B CA 1
ATOM 2310 C C . GLU B 1 34 ? -37.79945 -1.84166 46.53871 1.000 58.10525 34 GLU B C 1
ATOM 2311 O O . GLU B 1 34 ? -38.40739 -0.82499 46.18540 1.000 58.30796 34 GLU B O 1
ATOM 2317 N N . VAL B 1 35 ? -37.21358 -2.66990 45.67766 1.000 56.28898 35 VAL B N 1
ATOM 2318 C CA . VAL B 1 35 ? -37.11140 -2.36539 44.25905 1.000 54.54923 35 VAL B CA 1
ATOM 2319 C C . VAL B 1 35 ? -38.25467 -3.06882 43.54138 1.000 50.63680 35 VAL B C 1
ATOM 2320 O O . VAL B 1 35 ? -38.26427 -4.29491 43.40581 1.000 52.22775 35 VAL B O 1
ATOM 2324 N N . LYS B 1 36 ? -39.21808 -2.27124 43.07056 1.000 47.19411 36 LYS B N 1
ATOM 2325 C CA . LYS B 1 36 ? -40.29385 -2.78927 42.23495 1.000 46.96391 36 LYS B CA 1
ATOM 2326 C C . LYS B 1 36 ? -39.85209 -2.90953 40.78302 1.000 46.24806 36 LYS B C 1
ATOM 2327 O O . LYS B 1 36 ? -40.27113 -3.83560 40.07665 1.000 41.67153 36 LYS B O 1
ATOM 2333 N N . GLY B 1 37 ? -39.02193 -1.97346 40.31195 1.000 47.59289 37 GLY B N 1
ATOM 2334 C CA . GLY B 1 37 ? -38.49522 -2.05753 38.96279 1.000 44.16481 37 GLY B CA 1
ATOM 2335 C C . GLY B 1 37 ? -37.16603 -1.33868 38.86160 1.000 36.88392 37 GLY B C 1
ATOM 2336 O O . GLY B 1 37 ? -36.83075 -0.48852 39.69202 1.000 38.88404 37 GLY B O 1
ATOM 2337 N N . ILE B 1 38 ? -36.40724 -1.69330 37.82487 1.000 39.90164 38 ILE B N 1
ATOM 2338 C CA . ILE B 1 38 ? -35.08239 -1.12757 37.57452 1.000 40.63411 38 ILE B CA 1
ATOM 2339 C C . ILE B 1 38 ? -35.04147 -0.57704 36.15535 1.000 39.55465 38 ILE B C 1
ATOM 2340 O O . ILE B 1 38 ? -35.50012 -1.23719 35.21257 1.000 39.42239 38 ILE B O 1
ATOM 2345 N N . ALA B 1 39 ? -34.49621 0.63948 36.00985 1.000 37.67372 39 ALA B N 1
ATOM 2346 C CA . ALA B 1 39 ? -34.17955 1.22571 34.71346 1.000 37.94805 39 ALA B CA 1
ATOM 2347 C C . ALA B 1 39 ? -32.69137 1.55277 34.65309 1.000 33.17357 39 ALA B C 1
ATOM 2348 O O . ALA B 1 39 ? -32.10106 1.97592 35.65813 1.000 31.54851 39 ALA B O 1
ATOM 2350 N N . THR B 1 40 ? -32.08465 1.32987 33.48018 1.000 29.27920 40 THR B N 1
ATOM 2351 C CA . THR B 1 40 ? -30.72701 1.77431 33.18761 1.000 30.94857 40 THR B CA 1
ATOM 2352 C C . THR B 1 40 ? -30.75194 2.85778 32.11674 1.000 30.05158 40 THR B C 1
ATOM 2353 O O . THR B 1 40 ? -31.61536 2.85732 31.23209 1.000 28.02867 40 THR B O 1
ATOM 2357 N N . SER B 1 41 ? -29.76427 3.74756 32.17011 1.000 27.39392 41 SER B N 1
ATOM 2358 C CA . SER B 1 41 ? -29.63725 4.79343 31.16730 1.000 27.11049 41 SER B CA 1
ATOM 2359 C C . SER B 1 41 ? -28.19181 5.26056 31.13176 1.000 26.47425 41 SER B C 1
ATOM 2360 O O . SER B 1 41 ? -27.43887 5.07492 32.08497 1.000 28.60568 41 SER B O 1
ATOM 2363 N N . PHE B 1 42 ? -27.79379 5.84948 30.00854 1.000 26.46133 42 PHE B N 1
ATOM 2364 C CA . PHE B 1 42 ? -26.49950 6.51690 29.98514 1.000 25.58752 42 PHE B CA 1
ATOM 2365 C C . PHE B 1 42 ? -26.54454 7.77477 30.83990 1.000 26.63872 42 PHE B C 1
ATOM 2366 O O . PHE B 1 42 ? -25.70847 7.97899 31.72844 1.000 26.65924 42 PHE B O 1
ATOM 2374 N N . MET B 1 43 ? -27.53395 8.62237 30.59272 1.000 25.61873 43 MET B N 1
ATOM 2375 C CA . MET B 1 43 ? -27.67300 9.92686 31.18997 1.000 30.18048 43 MET B CA 1
ATOM 2376 C C . MET B 1 43 ? -29.01287 10.01284 31.91606 1.000 28.62313 43 MET B C 1
ATOM 2377 O O . MET B 1 43 ? -30.03411 9.55874 31.38691 1.000 27.33279 43 MET B O 1
ATOM 2382 N N . PRO B 1 44 ? -29.03398 10.53282 33.12635 1.000 27.73934 44 PRO B N 1
ATOM 2383 C CA . PRO B 1 44 ? -30.31527 10.65469 33.86221 1.000 32.12968 44 PRO B CA 1
ATOM 2384 C C . PRO B 1 44 ? -31.09129 11.89057 33.43554 1.000 28.52506 44 PRO B C 1
ATOM 2385 O O . PRO B 1 44 ? -31.31378 12.82566 34.20440 1.000 29.84417 44 PRO B O 1
ATOM 2389 N N . THR B 1 45 ? -31.50555 11.91940 32.16786 1.000 26.59778 45 THR B N 1
ATOM 2390 C CA . THR B 1 45 ? -32.17298 13.11197 31.68076 1.000 24.48738 45 THR B CA 1
ATOM 2391 C C . THR B 1 45 ? -33.51442 13.29091 32.3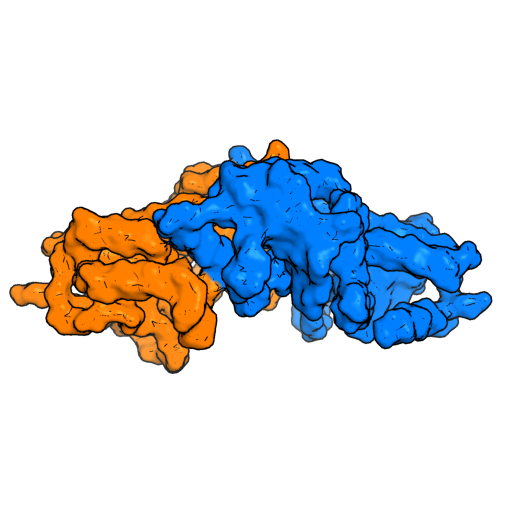8491 1.000 30.23091 45 THR B C 1
ATOM 2392 O O . THR B 1 45 ? -34.03140 12.38264 33.04969 1.000 26.78431 45 THR B O 1
ATOM 2396 N N . TYR B 1 46 ? -34.07605 14.49268 32.22140 1.000 28.70899 46 TYR B N 1
ATOM 2397 C CA . TYR B 1 46 ? -35.41135 14.79103 32.73992 1.000 30.13288 46 TYR B CA 1
ATOM 2398 C C . TYR B 1 46 ? -36.43599 13.78742 32.22473 1.000 33.38588 46 TYR B C 1
ATOM 2399 O O . TYR B 1 46 ? -37.23068 13.24180 33.00359 1.000 29.61102 46 TYR B O 1
ATOM 2408 N N . ARG B 1 47 ? -36.39813 13.49453 30.92073 1.000 31.55371 47 ARG B N 1
ATOM 2409 C CA . ARG B 1 47 ? -37.32162 12.52694 30.32968 1.000 28.33747 47 ARG B CA 1
ATOM 2410 C C . ARG B 1 47 ? -37.04641 11.10936 30.81633 1.000 31.32613 47 ARG B C 1
ATOM 2411 O O . ARG B 1 47 ? -37.98906 10.33245 31.05738 1.000 32.27767 47 ARG B O 1
ATOM 2419 N N . VAL B 1 48 ? -35.76747 10.73265 30.94057 1.000 28.09322 48 VAL B N 1
ATOM 2420 C CA . VAL B 1 48 ? -35.45062 9.39729 31.44581 1.000 29.42030 48 VAL B CA 1
ATOM 2421 C C . VAL B 1 48 ? -36.09103 9.18107 32.81323 1.000 30.34048 48 VAL B C 1
ATOM 2422 O O . VAL B 1 48 ? -36.64884 8.11122 33.09109 1.000 30.42518 48 VAL B O 1
ATOM 2426 N N . ILE B 1 49 ? -36.03535 10.19390 33.67912 1.000 30.62613 49 ILE B N 1
ATOM 2427 C CA . ILE B 1 49 ? -36.61368 10.06252 35.01510 1.000 33.53109 49 ILE B CA 1
ATOM 2428 C C . ILE B 1 49 ? -38.12862 9.95262 34.92826 1.000 33.76405 49 ILE B C 1
ATOM 2429 O O . ILE B 1 49 ? -38.74383 9.13003 35.61683 1.000 32.16220 49 ILE B O 1
ATOM 2434 N N . GLN B 1 50 ? -38.75490 10.76583 34.06869 1.000 32.82344 50 GLN B N 1
ATOM 2435 C CA . GLN B 1 50 ? -40.19667 10.65719 33.86692 1.000 35.30173 50 GLN B CA 1
ATOM 2436 C C . GLN B 1 50 ? -40.59670 9.26526 33.39345 1.000 38.46344 50 GLN B C 1
ATOM 2437 O O . GLN B 1 50 ? -41.60955 8.71892 33.84613 1.000 35.32921 50 GLN B O 1
ATOM 2443 N N . GLN B 1 51 ? -39.83268 8.67857 32.46582 1.000 31.07836 51 GLN B N 1
ATOM 2444 C CA . GLN B 1 51 ? -40.20550 7.36213 31.95906 1.000 32.42771 51 GLN B CA 1
ATOM 2445 C C . GLN B 1 51 ? -40.03945 6.30183 33.03455 1.000 37.78576 51 GLN B C 1
ATOM 2446 O O . GLN B 1 51 ? -40.85181 5.37106 33.13202 1.000 34.92234 51 GLN B O 1
ATOM 2452 N N . ALA B 1 52 ? -38.98575 6.41530 33.85143 1.000 32.34366 52 ALA B N 1
ATOM 2453 C CA . ALA B 1 52 ? -38.80134 5.43758 34.91820 1.000 36.00987 52 ALA B CA 1
ATOM 2454 C C . ALA B 1 52 ? -39.98225 5.45939 35.87981 1.000 38.37619 52 ALA B C 1
ATOM 2455 O O . ALA B 1 52 ? -40.50691 4.40356 36.25880 1.000 37.77020 52 ALA B O 1
ATOM 2457 N N . VAL B 1 53 ? -40.40708 6.65868 36.28109 1.000 35.72396 53 VAL B N 1
ATOM 2458 C CA . VAL B 1 53 ? -41.61380 6.80782 37.08646 1.000 41.79931 53 VAL B CA 1
ATOM 2459 C C . VAL B 1 53 ? -42.80732 6.16898 36.39046 1.000 41.26528 53 VAL B C 1
ATOM 2460 O O . VAL B 1 53 ? -43.55391 5.38933 36.99868 1.000 40.52278 53 VAL B O 1
ATOM 2464 N N . SER B 1 54 ? -43.00265 6.48130 35.10130 1.000 36.96552 54 SER B N 1
ATOM 2465 C CA . SER B 1 54 ? -44.19119 6.00384 34.39637 1.000 43.97947 54 SER B CA 1
ATOM 2466 C C . SER B 1 54 ? -44.21833 4.48335 34.27644 1.000 42.98999 54 SER B C 1
ATOM 2467 O O . SER B 1 54 ? -45.29638 3.88078 34.25528 1.000 43.80162 54 SER B O 1
ATOM 2470 N N . MET B 1 55 ? -43.05179 3.84836 34.22062 1.000 43.55685 55 MET B N 1
ATOM 2471 C CA . MET B 1 55 ? -42.92821 2.39919 34.18169 1.000 42.84644 55 MET B CA 1
ATOM 2472 C C . MET B 1 55 ? -42.89860 1.77173 35.56516 1.000 38.19529 55 MET B C 1
ATOM 2473 O O . MET B 1 55 ? -42.67112 0.56663 35.67144 1.000 42.59318 55 MET B O 1
ATOM 2478 N N . GLU B 1 56 ? -43.04542 2.56123 36.62714 1.000 41.69480 56 GLU B N 1
ATOM 2479 C CA . GLU B 1 56 ? -42.95185 2.07957 37.99896 1.000 45.02111 56 GLU B CA 1
ATOM 2480 C C . GLU B 1 56 ? -41.60041 1.44917 38.31115 1.000 46.83969 56 GLU B C 1
ATOM 2481 O O . GLU B 1 56 ? -41.49551 0.61827 39.21993 1.000 46.34479 56 GLU B O 1
ATOM 2487 N N . ALA B 1 57 ? -40.55308 1.80936 37.56773 1.000 43.04900 57 ALA B N 1
ATOM 2488 C CA . ALA B 1 57 ? -39.19096 1.49803 37.98240 1.000 40.72818 57 ALA B CA 1
ATOM 2489 C C . ALA B 1 57 ? -38.77170 2.49739 39.05004 1.000 44.19472 57 ALA B C 1
ATOM 2490 O O . ALA B 1 57 ? -38.73541 3.70603 38.78690 1.000 44.92449 57 ALA B O 1
ATOM 2492 N N . ASN B 1 58 ? -38.46708 2.00874 40.25255 1.000 42.71397 58 ASN B N 1
ATOM 2493 C CA . ASN B 1 58 ? -38.12161 2.89806 41.34922 1.000 43.11921 58 ASN B CA 1
ATOM 2494 C C . ASN B 1 58 ? -36.62456 2.94891 41.63015 1.000 42.98559 58 ASN B C 1
ATOM 2495 O O . ASN B 1 58 ? -36.20447 3.61478 42.58522 1.000 42.30024 58 ASN B O 1
ATOM 2500 N N . LEU B 1 59 ? -35.80988 2.27745 40.82202 1.000 42.54070 59 LEU B N 1
ATOM 2501 C CA . LEU B 1 59 ? -34.35996 2.40480 40.88199 1.000 44.16448 59 LEU B CA 1
ATOM 2502 C C . LEU B 1 59 ? -33.83820 2.68861 39.48088 1.000 40.79649 59 LEU B C 1
ATOM 2503 O O . LEU B 1 59 ? -33.99175 1.85823 38.57775 1.000 41.00076 59 LEU B O 1
ATOM 2508 N N . LEU B 1 60 ? -33.21763 3.85662 39.30710 1.000 41.04034 60 LEU B N 1
ATOM 2509 C CA . LEU B 1 60 ? -32.60691 4.25399 38.04524 1.000 36.38152 60 LEU B CA 1
ATOM 2510 C C . LEU B 1 60 ? -31.09306 4.20652 38.20597 1.000 36.77965 60 LEU B C 1
ATOM 2511 O O . LEU B 1 60 ? -30.53201 4.92252 39.04719 1.000 35.72903 60 LEU B O 1
ATOM 2516 N N . ILE B 1 61 ? -30.44346 3.35568 37.41082 1.000 33.87254 61 ILE B N 1
ATOM 2517 C CA . ILE B 1 61 ? -28.99104 3.21984 37.39598 1.000 34.18062 61 ILE B CA 1
ATOM 2518 C C . ILE B 1 61 ? -28.46997 3.86959 36.12187 1.000 31.96136 61 ILE B C 1
ATOM 2519 O O . ILE B 1 61 ? -28.79271 3.42636 35.01017 1.000 33.30218 61 ILE B O 1
ATOM 2524 N N . THR B 1 62 ? -27.64097 4.89215 36.28119 1.000 37.69011 62 THR B N 1
ATOM 2525 C CA . THR B 1 62 ? -27.20235 5.71428 35.16765 1.000 32.19070 62 THR B CA 1
ATOM 2526 C C . THR B 1 62 ? -25.68920 5.88372 35.24061 1.000 35.72074 62 THR B C 1
ATOM 2527 O O . THR B 1 62 ? -25.06534 5.69653 36.29250 1.000 31.31314 62 THR B O 1
ATOM 2531 N N . HIS B 1 63 ? -25.08861 6.19862 34.09385 1.000 33.98425 63 HIS B N 1
ATOM 2532 C CA . HIS B 1 63 ? -23.64079 6.29597 34.01010 1.000 31.76188 63 HIS B CA 1
ATOM 2533 C C . HIS B 1 63 ? -23.11889 7.67509 34.39283 1.000 34.06153 63 HIS B C 1
ATOM 2534 O O . HIS B 1 63 ? -22.01168 7.78284 34.93214 1.000 36.85483 63 HIS B O 1
ATOM 2541 N N . GLU B 1 64 ? -23.90689 8.72379 34.17606 1.000 32.94789 64 GLU B N 1
ATOM 2542 C CA . GLU B 1 64 ? -23.44441 10.09750 34.27299 1.000 36.45470 64 GLU B CA 1
ATOM 2543 C C . GLU B 1 64 ? -24.19744 10.83572 35.37159 1.000 37.06524 64 GLU B C 1
ATOM 2544 O O . GLU B 1 64 ? -25.14174 10.31844 35.96810 1.000 38.50913 64 GLU B O 1
ATOM 2550 N N . GLY B 1 65 ? -23.76501 12.06764 35.63001 1.000 40.53237 65 GLY B N 1
ATOM 2551 C CA . GLY B 1 65 ? -24.30619 12.82729 36.73733 1.000 39.78392 65 GLY B CA 1
ATOM 2552 C C . GLY B 1 65 ? -25.63793 13.45824 36.40077 1.000 38.18760 65 GLY B C 1
ATOM 2553 O O . GLY B 1 65 ? -26.09064 13.46144 35.25499 1.000 37.11175 65 GLY B O 1
ATOM 2554 N N . LEU B 1 66 ? -26.27208 14.00456 37.44287 1.000 34.31993 66 LEU B N 1
ATOM 2555 C CA . LEU B 1 66 ? -27.62823 14.52132 37.30358 1.000 37.77332 66 LEU B CA 1
ATOM 2556 C C . LEU B 1 66 ? -27.65804 15.92734 36.72915 1.000 35.74004 66 LEU B C 1
ATOM 2557 O O . LEU B 1 66 ? -28.66140 16.32609 36.11435 1.000 35.25004 66 LEU B O 1
ATOM 2562 N N . PHE B 1 67 ? -26.59352 16.71080 36.93638 1.000 32.63486 67 PHE B N 1
ATOM 2563 C CA . PHE B 1 67 ? -26.66180 18.12093 36.56868 1.000 35.67580 67 PHE B CA 1
ATOM 2564 C C . PHE B 1 67 ? -25.48053 18.56190 35.70991 1.000 34.60678 67 PHE B C 1
ATOM 2565 O O . PHE B 1 67 ? -24.75642 19.49603 36.05453 1.000 34.96859 67 PHE B O 1
ATOM 2573 N N . TYR B 1 68 ? -25.31257 17.89881 34.56619 1.000 33.26586 68 TYR B N 1
ATOM 2574 C CA . TYR B 1 68 ? -24.54379 18.41097 33.43480 1.000 32.57243 68 TYR B CA 1
ATOM 2575 C C . TYR B 1 68 ? -23.08965 18.63838 33.80080 1.000 31.43900 68 TYR B C 1
ATOM 2576 O O . TYR B 1 68 ? -22.43214 19.55485 33.29372 1.000 30.41335 68 TYR B O 1
ATOM 2585 N N . SER B 1 69 ? -22.57443 17.77646 34.67193 1.000 34.90764 69 SER B N 1
ATOM 2586 C CA . SER B 1 69 ? -21.18735 17.83645 35.09116 1.000 39.70159 69 SER B CA 1
ATOM 2587 C C . SER B 1 69 ? -20.84034 16.49327 35.69936 1.000 46.27572 69 SER B C 1
ATOM 2588 O O . SER B 1 69 ? -21.71269 15.78317 36.21346 1.000 43.47642 69 SER B O 1
ATOM 2591 N N . HIS B 1 70 ? -19.55965 16.14649 35.62954 1.000 40.19219 70 HIS B N 1
ATOM 2592 C CA . HIS B 1 70 ? -19.10761 14.99499 36.39518 1.000 50.59709 70 HIS B CA 1
ATOM 2593 C C . HIS B 1 70 ? -19.03815 15.32157 37.88033 1.000 56.15370 70 HIS B C 1
ATOM 2594 O O . HIS B 1 70 ? -18.97601 14.40510 38.70765 1.000 61.40347 70 HIS B O 1
ATOM 2601 N N . THR B 1 71 ? -19.08210 16.61437 38.22122 1.000 56.76681 71 THR B N 1
ATOM 2602 C CA . THR B 1 71 ? -19.16049 17.12600 39.58653 1.000 62.55029 71 THR B CA 1
ATOM 2603 C C . THR B 1 71 ? -20.33292 18.09229 39.66950 1.000 64.12923 71 THR B C 1
ATOM 2604 O O . THR B 1 71 ? -20.26351 19.19420 39.11393 1.000 66.66945 71 THR B O 1
ATOM 2608 N N . ASP B 1 72 ? -21.39645 17.69730 40.36939 1.000 68.99172 72 ASP B N 1
ATOM 2609 C CA . ASP B 1 72 ? -22.57964 18.54844 40.42155 1.000 70.23581 72 ASP B CA 1
ATOM 2610 C C . ASP B 1 72 ? -22.27968 19.86326 41.13667 1.000 77.69339 72 ASP B C 1
ATOM 2611 O O . ASP B 1 72 ? -21.50289 19.91595 42.09938 1.000 78.52387 72 ASP B O 1
ATOM 2616 N N . ASN B 1 73 ? -22.92687 20.92726 40.65860 1.000 76.68965 73 ASN B N 1
ATOM 2617 C CA . ASN B 1 73 ? -22.57106 22.30847 40.96437 1.000 81.26253 73 ASN B CA 1
ATOM 2618 C C . ASN B 1 73 ? -23.68228 22.92425 41.81303 1.000 84.18255 73 ASN B C 1
ATOM 2619 O O . ASN B 1 73 ? -24.73698 23.27942 41.28204 1.000 80.96654 73 ASN B O 1
ATOM 2624 N N . THR B 1 74 ? -23.44490 23.03662 43.13083 1.000 86.29862 74 THR B N 1
ATOM 2625 C CA . THR B 1 74 ? -24.41514 23.65761 44.03509 1.000 83.98974 74 THR B CA 1
ATOM 2626 C C . THR B 1 74 ? -24.59818 25.12644 43.69303 1.000 83.97405 74 THR B C 1
ATOM 2627 O O . THR B 1 74 ? -25.72476 25.61912 43.55207 1.000 80.76646 74 THR B O 1
ATOM 2631 N N . GLU B 1 75 ? -23.49450 25.84889 43.56940 1.000 84.58628 75 GLU B N 1
ATOM 2632 C CA . GLU B 1 75 ? -23.52197 27.10136 42.84024 1.000 83.73497 75 GLU B CA 1
ATOM 2633 C C . GLU B 1 75 ? -24.10833 26.81468 41.45997 1.000 84.93147 75 GLU B C 1
ATOM 2634 O O . GLU B 1 75 ? -23.85767 25.74663 40.89889 1.000 84.85100 75 GLU B O 1
ATOM 2640 N N . MET B 1 76 ? -24.94815 27.73310 40.96364 1.000 85.14419 76 MET B N 1
ATOM 2641 C CA . MET B 1 76 ? -25.78636 27.70014 39.75188 1.000 80.46691 76 MET B CA 1
ATOM 2642 C C . MET B 1 76 ? -26.76987 26.51929 39.68870 1.000 72.13917 76 MET B C 1
ATOM 2643 O O . MET B 1 76 ? -27.49658 26.39551 38.70729 1.000 68.86299 76 MET B O 1
ATOM 2648 N N . MET B 1 77 ? -26.81627 25.66512 40.70055 1.000 73.26120 77 MET B N 1
ATOM 2649 C CA . MET B 1 77 ? -27.97858 24.81547 40.94119 1.000 71.91615 77 MET B CA 1
ATOM 2650 C C . MET B 1 77 ? -29.10305 25.58173 41.61150 1.000 71.41184 77 MET B C 1
ATOM 2651 O O . MET B 1 77 ? -30.28438 25.28554 41.38765 1.000 67.73689 77 MET B O 1
ATOM 2656 N N . GLN B 1 78 ? -28.72987 26.58647 42.40226 1.000 72.29945 78 GLN B N 1
ATOM 2657 C CA . GLN B 1 78 ? -29.68791 27.42227 43.10926 1.000 73.12705 78 GLN B CA 1
ATOM 2658 C C . GLN B 1 78 ? -30.53661 28.21240 42.12618 1.000 70.69827 78 GLN B C 1
ATOM 2659 O O . GLN B 1 78 ? -31.75668 28.01649 42.03463 1.000 68.80954 78 GLN B O 1
ATOM 2665 N N . LYS B 1 79 ? -29.90077 29.10241 41.36828 1.000 69.31277 79 LYS B N 1
ATOM 2666 C CA . LYS B 1 79 ? -30.56758 29.72156 40.23882 1.000 65.56034 79 LYS B CA 1
ATOM 2667 C C . LYS B 1 79 ? -30.57250 28.76897 39.04767 1.000 63.88669 79 LYS B C 1
ATOM 2668 O O . LYS B 1 79 ? -30.03299 27.65335 39.09203 1.000 61.85844 79 LYS B O 1
ATOM 2674 N N . ASP B 1 80 ? -31.19411 29.24903 37.96911 1.000 60.28918 80 ASP B N 1
ATOM 2675 C CA . ASP B 1 80 ? -31.53048 28.48972 36.77641 1.000 54.46618 80 ASP B CA 1
ATOM 2676 C C . ASP B 1 80 ? -32.71089 27.55810 37.02525 1.000 44.72961 80 ASP B C 1
ATOM 2677 O O . ASP B 1 80 ? -32.61505 26.59965 37.80321 1.000 44.34144 80 ASP B O 1
ATOM 2682 N N . SER B 1 81 ? -33.81785 27.84146 36.33245 1.000 44.74775 81 SER B N 1
ATOM 2683 C CA . SER B 1 81 ? -35.04824 27.08257 36.50888 1.000 47.40831 81 SER B CA 1
ATOM 2684 C C . SER B 1 81 ? -34.92573 25.64742 36.00591 1.000 45.79454 81 SER B C 1
ATOM 2685 O O . SER B 1 81 ? -35.71146 24.78338 36.41170 1.000 43.22882 81 SER B O 1
ATOM 2688 N N . VAL B 1 82 ? -33.96388 25.37796 35.11970 1.000 45.25669 82 VAL B N 1
ATOM 2689 C CA . VAL B 1 82 ? -33.78574 24.03181 34.58972 1.000 41.16898 82 VAL B CA 1
ATOM 2690 C C . VAL B 1 82 ? -33.35937 23.08117 35.69844 1.000 40.35989 82 VAL B C 1
ATOM 2691 O O . VAL B 1 82 ? -33.97212 22.02708 35.90978 1.000 40.48877 82 VAL B O 1
ATOM 2695 N N . TYR B 1 83 ? -32.29714 23.44639 36.42455 1.000 41.22233 83 TYR B N 1
ATOM 2696 C CA . TYR B 1 83 ? -31.87643 22.68560 37.59610 1.000 43.56540 83 TYR B CA 1
ATOM 2697 C C . TYR B 1 83 ? -33.01449 22.52730 38.59358 1.000 44.52903 83 TYR B C 1
ATOM 2698 O O . TYR B 1 83 ? -33.24883 21.42715 39.10848 1.000 45.59046 83 TYR B O 1
ATOM 2707 N N . GLN B 1 84 ? -33.71948 23.62681 38.88374 1.000 44.29519 84 GLN B N 1
ATOM 2708 C CA . GLN B 1 84 ? -34.77377 23.61970 39.89546 1.000 46.26426 84 GLN B CA 1
ATOM 2709 C C . GLN B 1 84 ? -35.86869 22.62009 39.55431 1.000 43.85107 84 GLN B C 1
ATOM 2710 O O . GLN B 1 84 ? -36.26621 21.80283 40.39622 1.000 43.19365 84 GLN B O 1
ATOM 2716 N N . GLU B 1 85 ? -36.37987 22.68289 38.32165 1.000 43.63215 85 GLU B N 1
ATOM 2717 C CA . GLU B 1 85 ? -37.48493 21.81062 37.94105 1.000 43.69434 85 GLU B CA 1
ATOM 2718 C C . GLU B 1 85 ? -37.05046 20.35083 37.91153 1.000 41.11698 85 GLU B C 1
ATOM 2719 O O . GLU B 1 85 ? -37.84857 19.45550 38.20944 1.000 40.84351 85 GLU B O 1
ATOM 2725 N N . LYS B 1 86 ? -35.77591 20.08515 37.59306 1.000 39.99854 86 LYS B N 1
ATOM 2726 C CA . LYS B 1 86 ? -35.31501 18.70188 37.61683 1.000 40.44501 86 LYS B CA 1
ATOM 2727 C C . LYS B 1 86 ? -35.24423 18.16986 39.04153 1.000 40.15176 86 LYS B C 1
ATOM 2728 O O . LYS B 1 86 ? -35.61912 17.01945 39.29274 1.000 40.17379 86 LYS B O 1
ATOM 2734 N N . ILE B 1 87 ? -34.75617 18.99040 39.98058 1.000 42.48952 87 ILE B N 1
ATOM 2735 C CA . ILE B 1 87 ? -34.72033 18.60877 41.39326 1.000 45.79461 87 ILE B CA 1
ATOM 2736 C C . ILE B 1 87 ? -36.12369 18.35139 41.92308 1.000 42.78750 87 ILE B C 1
ATOM 2737 O O . ILE B 1 87 ? -36.35819 17.39053 42.66695 1.000 43.32822 87 ILE B O 1
ATOM 2742 N N . ARG B 1 88 ? -37.06500 19.22133 41.56195 1.000 44.05726 88 ARG B N 1
ATOM 2743 C CA . ARG B 1 88 ? -38.46176 19.03990 41.93389 1.000 46.16400 88 ARG B CA 1
ATOM 2744 C C . ARG B 1 88 ? -39.00005 17.70721 41.42441 1.000 48.47219 88 ARG B C 1
ATOM 2745 O O . ARG B 1 88 ? -39.67030 16.97045 42.16082 1.000 46.80893 88 ARG B O 1
ATOM 2753 N N . LEU B 1 89 ? -38.69977 17.37128 40.16806 1.000 47.19265 89 LEU B N 1
ATOM 2754 C CA . LEU B 1 89 ? -39.12417 16.08378 39.62899 1.000 41.10367 89 LEU B CA 1
ATOM 2755 C C . LEU B 1 89 ? -38.51823 14.92871 40.41465 1.000 44.64271 89 LEU B C 1
ATOM 2756 O O . LEU B 1 89 ? -39.23054 13.99434 40.80097 1.000 43.14013 89 LEU B O 1
ATOM 2761 N N . ILE B 1 90 ? -37.20902 14.98225 40.67626 1.000 42.45106 90 ILE B N 1
ATOM 2762 C CA . ILE B 1 90 ? -36.54763 13.90532 41.41041 1.000 44.16965 90 ILE B CA 1
ATOM 2763 C C . ILE B 1 90 ? -37.18854 13.71712 42.78361 1.000 46.58782 90 ILE B C 1
ATOM 2764 O O . ILE B 1 90 ? -37.52625 12.59273 43.18362 1.000 47.83533 90 ILE B O 1
ATOM 2769 N N . ARG B 1 91 ? -37.37005 14.82089 43.51754 1.000 45.60119 91 ARG B N 1
ATOM 2770 C CA . ARG B 1 91 ? -37.95368 14.76321 44.85668 1.000 49.42518 91 ARG B CA 1
ATOM 2771 C C . ARG B 1 91 ? -39.33486 14.13586 44.83235 1.000 49.38642 91 ARG B C 1
ATOM 2772 O O . ARG B 1 91 ? -39.61988 13.19456 45.58519 1.000 48.37968 91 ARG B O 1
ATOM 2780 N N . GLU B 1 92 ? -40.21761 14.66332 43.98412 1.000 48.68608 92 GLU B N 1
ATOM 2781 C CA . GLU B 1 92 ? -41.56917 14.13739 43.93247 1.000 50.33591 92 GLU B CA 1
ATOM 2782 C C . GLU B 1 92 ? -41.65210 12.80549 43.20236 1.000 51.88504 92 GLU B C 1
ATOM 2783 O O . GLU B 1 92 ? -42.65871 12.10199 43.34330 1.000 52.81043 92 GLU B O 1
ATOM 2789 N N . SER B 1 93 ? -40.60288 12.41995 42.46811 1.000 50.51083 93 SER B N 1
ATOM 2790 C CA . SER B 1 93 ? -40.59969 11.11887 41.80694 1.000 51.08420 93 SER B CA 1
ATOM 2791 C C . SER B 1 93 ? -40.68391 9.97643 42.81193 1.000 53.36145 93 SER B C 1
ATOM 2792 O O . SER B 1 93 ? -41.33496 8.95958 42.55048 1.000 55.26193 93 SER B O 1
ATOM 2795 N N . GLY B 1 94 ? -40.02252 10.11154 43.95560 1.000 50.14500 94 GLY B N 1
ATOM 2796 C CA . GLY B 1 94 ? -39.87060 8.96550 44.83484 1.000 46.64982 94 GLY B CA 1
ATOM 2797 C C . GLY B 1 94 ? -39.14264 7.79724 44.19670 1.000 53.61287 94 GLY B C 1
ATOM 2798 O O . GLY B 1 94 ? -39.54409 6.63793 44.38454 1.000 56.23622 94 GLY B O 1
ATOM 2799 N N . ILE B 1 95 ? -38.08854 8.07150 43.41734 1.000 50.11459 95 ILE B N 1
ATOM 2800 C CA . ILE B 1 95 ? -37.26532 7.00966 42.85694 1.000 48.73099 95 ILE B CA 1
ATOM 2801 C C . ILE B 1 95 ? -35.82783 7.20939 43.32158 1.000 44.22581 95 ILE B C 1
ATOM 2802 O O . ILE B 1 95 ? -35.40003 8.31416 43.67427 1.000 46.63345 95 ILE B O 1
ATOM 2807 N N . ALA B 1 96 ? -35.08341 6.10826 43.33368 1.000 44.06384 96 ALA B N 1
ATOM 2808 C CA . ALA B 1 96 ? -33.68016 6.12221 43.71204 1.000 47.44935 96 ALA B CA 1
ATOM 2809 C C . ALA B 1 96 ? -32.81891 6.16425 42.45368 1.000 45.40418 96 ALA B C 1
ATOM 2810 O O . ALA B 1 96 ? -33.07584 5.42368 41.49658 1.000 44.46757 96 ALA B O 1
ATOM 2812 N N . ILE B 1 97 ? -31.81281 7.03884 42.45358 1.000 42.60021 97 ILE B N 1
ATOM 2813 C CA . ILE B 1 97 ? -30.91949 7.20914 41.31253 1.000 43.38980 97 ILE B CA 1
ATOM 2814 C C . ILE B 1 97 ? -29.49502 6.92798 41.77383 1.000 41.35442 97 ILE B C 1
ATOM 2815 O O . ILE B 1 97 ? -28.97073 7.61710 42.65936 1.000 45.68338 97 ILE B O 1
ATOM 2820 N N . TYR B 1 98 ? -28.87095 5.91956 41.16661 1.000 38.64120 98 TYR B N 1
ATOM 2821 C CA . TYR B 1 98 ? -27.52012 5.48001 41.49935 1.000 41.20135 98 TYR B CA 1
ATOM 2822 C C . TYR B 1 98 ? -26.63306 5.60698 40.26829 1.000 41.30071 98 TYR B C 1
ATOM 2823 O O . TYR B 1 98 ? -26.98615 5.10392 39.19571 1.000 39.77806 98 TYR B O 1
ATOM 2832 N N . ARG B 1 99 ? -25.47802 6.25458 40.43145 1.000 41.18903 99 ARG B N 1
ATOM 2833 C CA . ARG B 1 99 ? -24.53435 6.45886 39.33766 1.000 41.81053 99 ARG B CA 1
ATOM 2834 C C . ARG B 1 99 ? -23.51322 5.32490 39.33659 1.000 39.59286 99 ARG B C 1
ATOM 2835 O O . ARG B 1 99 ? -22.72562 5.18077 40.27884 1.000 42.42241 99 ARG B O 1
ATOM 2843 N N . PHE B 1 100 ? -23.51703 4.52923 38.26535 1.000 38.21062 100 PHE B N 1
ATOM 2844 C CA . PHE B 1 100 ? -22.64376 3.37487 38.09665 1.000 39.60391 100 PHE B CA 1
ATOM 2845 C C . PHE B 1 100 ? -21.70526 3.66653 36.92893 1.000 41.03261 100 PHE B C 1
ATOM 2846 O O . PHE B 1 100 ? -22.09864 3.53342 35.76304 1.000 39.15605 100 PHE B O 1
ATOM 2854 N N . HIS B 1 101 ? -20.46169 4.04374 37.25089 1.000 41.21762 101 HIS B N 1
ATOM 2855 C CA . HIS B 1 101 ? -19.50171 4.59382 36.29676 1.000 43.49731 101 HIS B CA 1
ATOM 2856 C C . HIS B 1 101 ? -18.13892 3.92842 36.47045 1.000 40.07245 101 HIS B C 1
ATOM 2857 O O . HIS B 1 101 ? -17.77928 3.04367 35.69386 1.000 40.89685 101 HIS B O 1
ATOM 2864 N N . ASP B 1 102 ? -17.38359 4.31920 37.50145 1.000 43.65907 102 ASP B N 1
ATOM 2865 C CA . ASP B 1 102 ? -16.05766 3.73858 37.71765 1.000 48.64144 102 ASP B CA 1
ATOM 2866 C C . ASP B 1 102 ? -16.12507 2.23185 37.91176 1.000 46.93291 102 ASP B C 1
ATOM 2867 O O . ASP B 1 102 ? -15.32251 1.48545 37.33693 1.000 45.18826 102 ASP B O 1
ATOM 2872 N N . TYR B 1 103 ? -17.06340 1.76692 38.73815 1.000 48.67573 103 TYR B N 1
ATOM 2873 C CA . TYR B 1 103 ? -17.13922 0.34316 39.04193 1.000 47.96830 103 TYR B CA 1
ATOM 2874 C C . TYR B 1 103 ? -17.52511 -0.45493 37.80815 1.000 50.16507 103 TYR B C 1
ATOM 2875 O O . TYR B 1 103 ? -17.11767 -1.61328 37.65460 1.000 51.01257 103 TYR B O 1
ATOM 2884 N N . TRP B 1 104 ? -18.30719 0.15189 36.90911 1.000 46.14175 104 TRP B N 1
ATOM 2885 C CA . TRP B 1 104 ? -18.63416 -0.51097 35.65015 1.000 47.17227 104 TRP B CA 1
ATOM 2886 C C . TRP B 1 104 ? -17.40714 -0.59670 34.75390 1.000 43.32051 104 TRP B C 1
ATOM 2887 O O . TRP B 1 104 ? -17.12774 -1.64379 34.16464 1.000 43.12756 104 TRP B O 1
ATOM 2898 N N . HIS B 1 105 ? -16.65404 0.50227 34.64289 1.000 44.54890 105 HIS B N 1
ATOM 2899 C CA . HIS B 1 105 ? -15.45933 0.48496 33.80306 1.000 40.96119 105 HIS B CA 1
ATOM 2900 C C . HIS B 1 105 ? -14.40733 -0.47017 34.36222 1.000 44.59896 105 HIS B C 1
ATOM 2901 O O . HIS B 1 105 ? -13.67021 -1.10476 33.59694 1.000 46.36055 105 HIS B O 1
ATOM 2908 N N . ARG B 1 106 ? -14.32546 -0.60169 35.69477 1.000 48.29541 106 ARG B N 1
ATOM 2909 C CA . ARG B 1 106 ? -13.28407 -1.42545 36.30088 1.000 51.42820 106 ARG B CA 1
ATOM 2910 C C . ARG B 1 106 ? -13.69877 -2.88088 36.48911 1.000 54.09477 106 ARG B C 1
ATOM 2911 O O . ARG B 1 106 ? -13.00320 -3.62058 37.19002 1.000 59.26309 106 ARG B O 1
ATOM 2919 N N . HIS B 1 107 ? -14.78526 -3.32091 35.86320 1.000 54.62931 107 HIS B N 1
ATOM 2920 C CA . HIS B 1 107 ? -15.09495 -4.74260 35.84715 1.000 58.17965 107 HIS B CA 1
ATOM 2921 C C . HIS B 1 107 ? -14.05196 -5.49367 35.02336 1.000 58.08876 107 HIS B C 1
ATOM 2922 O O . HIS B 1 107 ? -13.46612 -4.93572 34.09495 1.000 56.00752 107 HIS B O 1
ATOM 2929 N N . GLN B 1 108 ? -13.83189 -6.77944 35.37785 1.000 61.07269 108 GLN B N 1
ATOM 2930 C CA . GLN B 1 108 ? -12.78005 -7.59181 34.75828 1.000 62.05763 108 GLN B CA 1
ATOM 2931 C C . GLN B 1 108 ? -12.71345 -7.40566 33.25413 1.000 63.06693 108 GLN B C 1
ATOM 2932 O O . GLN B 1 108 ? -11.65751 -6.97533 32.76250 1.000 66.53021 108 GLN B O 1
ATOM 2938 N N . PRO B 1 109 ? -13.76895 -7.64969 32.46766 1.000 62.93642 109 PRO B N 1
ATOM 2939 C CA . PRO B 1 109 ? -13.80020 -6.98498 31.15806 1.000 56.91215 109 PRO B CA 1
ATOM 2940 C C . PRO B 1 109 ? -14.66257 -5.73384 31.23571 1.000 50.48037 109 PRO B C 1
ATOM 2941 O O . PRO B 1 109 ? -15.77691 -5.80948 31.76430 1.000 51.78196 109 PRO B O 1
ATOM 2945 N N . ASP B 1 110 ? -14.16895 -4.58836 30.76608 1.000 45.67627 110 ASP B N 1
ATOM 2946 C CA . ASP B 1 110 ? -14.90068 -3.34257 30.95258 1.000 44.51351 110 ASP B CA 1
ATOM 2947 C C . ASP B 1 110 ? -16.34191 -3.51731 30.49014 1.000 33.62804 110 ASP B C 1
ATOM 2948 O O . ASP B 1 110 ? -16.59580 -3.89853 29.34478 1.000 35.85775 110 ASP B O 1
ATOM 2953 N N . GLY B 1 111 ? -17.28243 -3.30081 31.41619 1.000 37.70235 111 GLY B N 1
ATOM 2954 C CA . GLY B 1 111 ? -18.68217 -3.54601 31.11496 1.000 37.47051 111 GLY B CA 1
ATOM 2955 C C . GLY B 1 111 ? -19.22143 -2.63390 30.03018 1.000 35.88326 111 GLY B C 1
ATOM 2956 O O . GLY B 1 111 ? -20.04387 -3.05162 29.21243 1.000 34.29698 111 GLY B O 1
ATOM 2957 N N . ILE B 1 112 ? -18.77010 -1.37320 30.00974 1.000 35.43909 112 ILE B N 1
ATOM 2958 C CA . ILE B 1 112 ? -19.12238 -0.48644 28.90160 1.000 32.67711 112 ILE B CA 1
ATOM 2959 C C . ILE B 1 112 ? -18.53288 -1.02518 27.60243 1.000 29.25774 112 ILE B C 1
ATOM 2960 O O . ILE B 1 112 ? -19.19916 -1.05600 26.56140 1.000 28.83439 112 ILE B O 1
ATOM 2965 N N . MET B 1 113 ? -17.28526 -1.50443 27.65767 1.000 34.69193 113 MET B N 1
ATOM 2966 C CA . MET B 1 113 ? -16.62431 -2.02406 26.46449 1.000 28.64801 113 MET B CA 1
ATOM 2967 C C . MET B 1 113 ? -17.25522 -3.33087 25.98918 1.000 30.83855 113 MET B C 1
ATOM 2968 O O . MET B 1 113 ? -17.45768 -3.52417 24.78429 1.000 27.82215 113 MET B O 1
ATOM 2973 N N . VAL B 1 114 ? -17.59008 -4.24006 26.91170 1.000 35.48958 114 VAL B N 1
ATOM 2974 C CA . VAL B 1 114 ? -18.23440 -5.48024 26.49698 1.000 33.35013 114 VAL B CA 1
ATOM 2975 C C . VAL B 1 114 ? -19.57724 -5.19396 25.83796 1.000 30.29386 114 VAL B C 1
ATOM 2976 O O . VAL B 1 114 ? -19.94212 -5.82960 24.83689 1.000 31.47147 114 VAL B O 1
ATOM 2980 N N . GLY B 1 115 ? -20.32933 -4.22592 26.37451 1.000 30.72607 115 GLY B N 1
ATOM 2981 C CA . GLY B 1 115 ? -21.58509 -3.84887 25.74248 1.000 26.54645 115 GLY B CA 1
ATOM 2982 C C . GLY B 1 115 ? -21.38492 -3.34239 24.32924 1.000 30.16815 115 GLY B C 1
ATOM 2983 O O . GLY B 1 115 ? -22.12355 -3.71639 23.40992 1.000 27.32214 115 GLY B O 1
ATOM 2984 N N . PHE B 1 116 ? -20.35342 -2.51383 24.13416 1.000 26.77998 116 PHE B N 1
ATOM 2985 C CA . PHE B 1 116 ? -20.04802 -1.97848 22.81442 1.000 28.08313 116 PHE B CA 1
ATOM 2986 C C . PHE B 1 116 ? -19.69776 -3.08368 21.83500 1.000 25.78279 116 PHE B C 1
ATOM 2987 O O . PHE B 1 116 ? -20.18679 -3.09921 20.69979 1.000 27.97663 116 PHE B O 1
ATOM 2995 N N . ILE B 1 117 ? -18.82140 -4.00390 22.24524 1.000 29.59210 117 ILE B N 1
ATOM 2996 C CA . ILE B 1 117 ? -18.36210 -5.04072 21.32616 1.000 26.67059 117 ILE B CA 1
ATOM 2997 C C . ILE B 1 117 ? -19.50667 -5.99606 20.98594 1.000 28.38232 117 ILE B C 1
ATOM 2998 O O . ILE B 1 117 ? -19.64256 -6.44015 19.83842 1.000 30.32114 117 ILE B O 1
ATOM 3003 N N . ARG B 1 118 ? -20.38893 -6.27280 21.95839 1.000 32.07025 118 ARG B N 1
ATOM 3004 C CA . ARG B 1 118 ? -21.58220 -7.06863 21.67147 1.000 30.93713 118 ARG B CA 1
ATOM 3005 C C . ARG B 1 118 ? -22.47005 -6.38134 20.65051 1.000 34.36152 118 ARG B C 1
ATOM 3006 O O . ARG B 1 118 ? -23.01738 -7.03901 19.75379 1.000 31.24209 118 ARG B O 1
ATOM 3014 N N . ALA B 1 119 ? -22.62322 -5.05190 20.76234 1.000 30.26877 119 ALA B N 1
ATOM 3015 C CA . ALA B 1 119 ? -23.54542 -4.36039 19.87184 1.000 27.35959 119 ALA B CA 1
ATOM 3016 C C . ALA B 1 119 ? -23.01792 -4.35730 18.44473 1.000 27.59851 119 ALA B C 1
ATOM 3017 O O . ALA B 1 119 ? -23.80006 -4.36831 17.48578 1.000 29.60315 119 ALA B O 1
ATOM 3019 N N . LEU B 1 120 ? -21.69746 -4.37768 18.27155 1.000 26.39800 120 LEU B N 1
ATOM 3020 C CA . LEU B 1 120 ? -21.15793 -4.48458 16.92128 1.000 26.18152 120 LEU B CA 1
ATOM 3021 C C . LEU B 1 120 ? -20.99746 -5.93379 16.47681 1.000 30.27837 120 LEU B C 1
ATOM 3022 O O . LEU B 1 120 ? -20.48076 -6.18150 15.38425 1.000 28.68007 120 LEU B O 1
ATOM 3027 N N . GLU B 1 121 ? -21.43289 -6.89060 17.29433 1.000 31.05036 121 GLU B N 1
ATOM 3028 C CA . GLU B 1 121 ? -21.28855 -8.30988 16.97514 1.000 31.42564 121 GLU B CA 1
ATOM 3029 C C . GLU B 1 121 ? -19.84002 -8.63622 16.59827 1.000 30.85065 121 GLU B C 1
ATOM 3030 O O . GLU B 1 121 ? -19.57277 -9.31653 15.60393 1.000 36.46033 121 GLU B O 1
ATOM 3036 N N . TRP B 1 122 ? -18.89459 -8.12385 17.39986 1.000 30.16237 122 TRP B N 1
ATOM 3037 C CA . TRP B 1 122 ? -17.46031 -8.25715 17.16025 1.000 32.53437 122 TRP B CA 1
ATOM 3038 C C . TRP B 1 122 ? -16.75341 -9.04219 18.25124 1.000 33.53401 122 TRP B C 1
ATOM 3039 O O . TRP B 1 122 ? -15.51855 -9.00638 18.32232 1.000 33.45616 122 TRP B O 1
ATOM 3050 N N . GLU B 1 123 ? -17.50261 -9.71482 19.12993 1.000 32.46537 123 GLU B N 1
ATOM 3051 C CA . GLU B 1 123 ? -16.87374 -10.48676 20.19454 1.000 35.45473 123 GLU B CA 1
ATOM 3052 C C . GLU B 1 123 ? -15.90806 -11.52842 19.63295 1.000 35.80643 123 GLU B C 1
ATOM 3053 O O . GLU B 1 123 ? -14.84861 -11.79190 20.22521 1.000 35.55029 123 GLU B O 1
ATOM 3059 N N . SER B 1 124 ? -16.23692 -12.09933 18.46824 1.000 31.27344 124 SER B N 1
ATOM 3060 C CA . 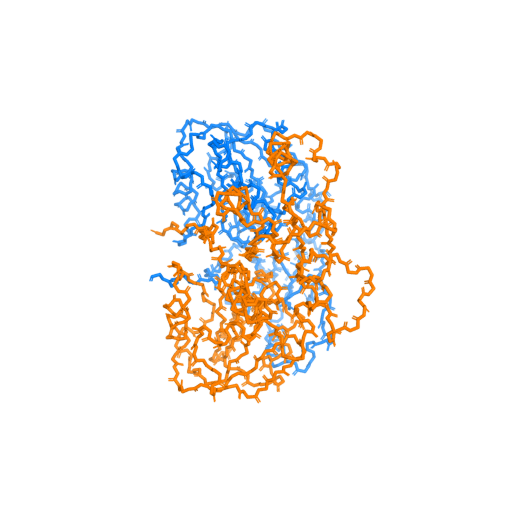SER B 1 124 ? -15.35518 -13.07987 17.85480 1.000 31.42801 124 SER B CA 1
ATOM 3061 C C . SER B 1 124 ? -14.04342 -12.47922 17.37338 1.000 38.69881 124 SER B C 1
ATOM 3062 O O . SER B 1 124 ? -13.08954 -13.23215 17.12626 1.000 31.20712 124 SER B O 1
ATOM 3065 N N . TYR B 1 125 ? -13.95787 -11.14683 17.25722 1.000 33.97782 125 TYR B N 1
ATOM 3066 C CA . TYR B 1 125 ? -12.79986 -10.50112 16.65406 1.000 33.10223 125 TYR B CA 1
ATOM 3067 C C . TYR B 1 125 ? -11.88631 -9.85351 17.67954 1.000 33.33302 125 TYR B C 1
ATOM 3068 O O . TYR B 1 125 ? -10.90552 -9.19783 17.29883 1.000 37.08137 125 TYR B O 1
ATOM 3077 N N . VAL B 1 126 ? -12.18509 -10.00110 18.96928 1.000 32.98411 126 VAL B N 1
ATOM 3078 C CA . VAL B 1 126 ? -11.38177 -9.35332 19.99195 1.000 33.54025 126 VAL B CA 1
ATOM 3079 C C . VAL B 1 126 ? -9.98503 -9.95922 19.97529 1.000 41.02705 126 VAL B C 1
ATOM 3080 O O . VAL B 1 126 ? -9.82459 -11.19009 19.99202 1.000 41.49776 126 VAL B O 1
ATOM 3084 N N . SER B 1 127 ? -8.96015 -9.09839 19.90305 1.0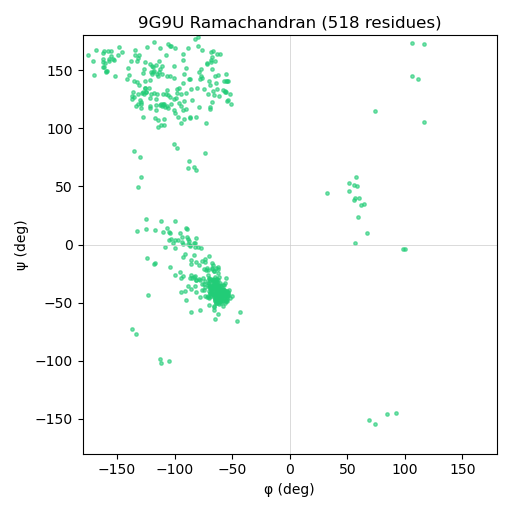00 40.80513 127 SER B N 1
ATOM 3085 C CA . SER B 1 127 ? -7.58491 -9.56083 20.06039 1.000 42.34932 127 SER B CA 1
ATOM 3086 C C . SER B 1 127 ? -7.09493 -9.41579 21.49199 1.000 44.68940 127 SER B C 1
ATOM 3087 O O . SER B 1 127 ? -6.41105 -10.30943 21.99536 1.000 45.86870 127 SER B O 1
ATOM 3090 N N . LYS B 1 128 ? -7.42646 -8.31251 22.16407 1.000 38.40442 128 LYS B N 1
ATOM 3091 C CA . LYS B 1 128 ? -7.08566 -8.16316 23.57448 1.000 40.01420 128 LYS B CA 1
ATOM 3092 C C . LYS B 1 128 ? -7.97134 -7.09206 24.19438 1.000 44.44209 128 LYS B C 1
ATOM 3093 O O . LYS B 1 128 ? -8.50736 -6.21839 23.50336 1.000 42.38034 128 LYS B O 1
ATOM 3099 N N . TYR B 1 129 ? -8.12821 -7.19381 25.51720 1.000 40.41997 129 TYR B N 1
ATOM 3100 C CA . TYR B 1 129 ? -8.78182 -6.19335 26.35515 1.000 44.64395 129 TYR B CA 1
ATOM 3101 C C . TYR B 1 129 ? -7.69966 -5.53005 27.19699 1.000 46.49099 129 TYR B C 1
ATOM 3102 O O . TYR B 1 129 ? -7.15543 -6.15703 28.11346 1.000 47.24068 129 TYR B O 1
ATOM 3111 N N . LEU B 1 130 ? -7.37519 -4.28116 26.88790 1.000 40.22535 130 LEU B N 1
ATOM 3112 C CA . LEU B 1 130 ? -6.43909 -3.51872 27.70142 1.000 37.70947 130 LEU B CA 1
ATOM 3113 C C . LEU B 1 130 ? -7.19809 -2.80597 28.80797 1.000 39.28965 130 LEU B C 1
ATOM 3114 O O . LEU B 1 130 ? -8.42971 -2.78583 28.81708 1.000 43.40594 130 LEU B O 1
ATOM 3119 N N . PRO B 1 131 ? -6.49813 -2.23643 29.79611 1.000 40.15164 131 PRO B N 1
ATOM 3120 C CA . PRO B 1 131 ? -7.22963 -1.58890 30.90248 1.000 40.53852 131 PRO B CA 1
ATOM 3121 C C . PRO B 1 131 ? -8.18117 -0.49675 30.44399 1.000 41.05419 131 PRO B C 1
ATOM 3122 O O . PRO B 1 131 ? -9.29424 -0.40310 30.97696 1.000 42.22226 131 PRO B O 1
ATOM 3126 N N . THR B 1 132 ? -7.79623 0.33188 29.46462 1.000 39.95874 132 THR B N 1
ATOM 3127 C CA . THR B 1 132 ? -8.64812 1.43364 29.02717 1.000 41.09959 132 THR B CA 1
ATOM 3128 C C . THR B 1 132 ? -8.93814 1.39631 27.53114 1.000 39.82462 132 THR B C 1
ATOM 3129 O O . THR B 1 132 ? -9.29386 2.43493 26.94790 1.000 39.78802 132 THR B O 1
ATOM 3133 N N . ALA B 1 133 ? -8.81271 0.23079 26.89675 1.000 34.47733 133 ALA B N 1
ATOM 3134 C CA . ALA B 1 133 ? -9.06369 0.09616 25.46852 1.000 32.00045 133 ALA B CA 1
ATOM 3135 C C . ALA B 1 133 ? -9.27899 -1.37885 25.15667 1.000 38.89293 133 ALA B C 1
ATOM 3136 O O . ALA B 1 133 ? -8.95353 -2.25734 25.96171 1.000 41.06039 133 ALA B O 1
ATOM 3138 N N . ALA B 1 134 ? -9.83577 -1.64262 23.96616 1.000 32.45859 134 ALA B N 1
ATOM 3139 C CA . ALA B 1 134 ? -9.88296 -2.98508 23.39693 1.000 33.71729 134 ALA B CA 1
ATOM 3140 C C . ALA B 1 134 ? -9.31447 -2.96085 21.98480 1.000 34.49394 134 ALA B C 1
ATOM 3141 O O . ALA B 1 134 ? -9.45114 -1.95935 21.27500 1.000 32.31815 134 ALA B O 1
ATOM 3143 N N . ILE B 1 135 ? -8.67833 -4.05950 21.57252 1.000 31.14970 135 ILE B N 1
ATOM 3144 C CA . ILE B 1 135 ? -8.14961 -4.19688 20.21766 1.000 33.26867 135 ILE B CA 1
ATOM 3145 C C . ILE B 1 135 ? -8.89756 -5.31685 19.50997 1.000 33.71104 135 ILE B C 1
ATOM 3146 O O . ILE B 1 135 ? -9.02393 -6.43321 20.04161 1.000 35.85737 135 ILE B O 1
ATOM 3151 N N . VAL B 1 136 ? -9.38482 -5.02999 18.30376 1.000 31.11210 136 VAL B N 1
ATOM 3152 C CA . VAL B 1 136 ? -10.07813 -6.02180 17.49609 1.000 34.60938 136 VAL B CA 1
ATOM 3153 C C . VAL B 1 136 ? -9.31029 -6.20212 16.19719 1.000 36.05584 136 VAL B C 1
ATOM 3154 O O . VAL B 1 136 ? -8.69310 -5.26172 15.68517 1.000 34.31570 136 VAL B O 1
ATOM 3158 N N . ALA B 1 137 ? -9.33099 -7.43400 15.68027 1.000 35.63226 137 ALA B N 1
ATOM 3159 C CA . ALA B 1 137 ? -8.80740 -7.76685 14.36253 1.000 33.03215 137 ALA B CA 1
ATOM 3160 C C . ALA B 1 137 ? -9.97750 -8.26187 13.53091 1.000 36.11097 137 ALA B C 1
ATOM 3161 O O . ALA B 1 137 ? -10.49181 -9.36350 13.76178 1.000 37.43864 137 ALA B O 1
ATOM 3163 N N . ILE B 1 138 ? -10.38951 -7.45825 12.56279 1.000 33.86444 138 ILE B N 1
ATOM 3164 C CA . ILE B 1 138 ? -11.66686 -7.65887 11.88332 1.000 38.25241 138 ILE B CA 1
ATOM 3165 C C . ILE B 1 138 ? -11.37959 -8.02908 10.43694 1.000 37.94178 138 ILE B C 1
ATOM 3166 O O . ILE B 1 138 ? -10.28861 -7.76109 9.91235 1.000 39.47988 138 ILE B O 1
ATOM 3171 N N . PRO B 1 139 ? -12.33094 -8.67241 9.76583 1.000 39.10029 139 PRO B N 1
ATOM 3172 C CA . PRO B 1 139 ? -12.20882 -8.86033 8.31430 1.000 40.83206 139 PRO B CA 1
ATOM 3173 C C . PRO B 1 139 ? -12.06547 -7.51311 7.62958 1.000 44.06092 139 PRO B C 1
ATOM 3174 O O . PRO B 1 139 ? -12.73142 -6.53879 7.99373 1.000 39.39905 139 PRO B O 1
ATOM 3178 N N . LEU B 1 140 ? -11.20371 -7.47484 6.62020 1.000 41.54034 140 LEU B N 1
ATOM 3179 C CA . LEU B 1 140 ? -10.81306 -6.22447 5.99567 1.000 40.34426 140 LEU B CA 1
ATOM 3180 C C . LEU B 1 140 ? -12.02339 -5.40384 5.56975 1.000 43.67244 140 LEU B C 1
ATOM 3181 O O . LEU B 1 140 ? -12.95175 -5.90556 4.92815 1.000 38.86086 140 LEU B O 1
ATOM 3186 N N . MET B 1 141 ? -12.01655 -4.13347 5.97519 1.000 38.34794 141 MET B N 1
ATOM 3187 C CA . MET B 1 141 ? -12.96833 -3.12590 5.53155 1.000 35.73240 141 MET B CA 1
ATOM 3188 C C . MET B 1 141 ? -12.19844 -1.83103 5.33759 1.000 31.72756 141 MET B C 1
ATOM 3189 O O . MET B 1 141 ? -11.18602 -1.61012 6.00028 1.000 32.27113 141 MET B O 1
ATOM 3194 N N . THR B 1 142 ? -12.67859 -0.97689 4.43516 1.000 32.82465 142 THR B N 1
ATOM 3195 C CA . THR B 1 142 ? -12.18041 0.39206 4.42727 1.000 32.79941 142 THR B CA 1
ATOM 3196 C C . THR B 1 142 ? -12.65493 1.11911 5.68308 1.000 30.03021 142 THR B C 1
ATOM 3197 O O . THR B 1 142 ? -13.64402 0.73962 6.31079 1.000 28.93202 142 THR B O 1
ATOM 3201 N N . ALA B 1 143 ? -11.91980 2.17619 6.05630 1.000 30.82690 143 ALA B N 1
ATOM 3202 C CA . ALA B 1 143 ? -12.31892 2.98314 7.20713 1.000 27.74955 143 ALA B CA 1
ATOM 3203 C C . ALA B 1 143 ? -13.75568 3.46405 7.06994 1.000 25.66624 143 ALA B C 1
ATOM 3204 O O . ALA B 1 143 ? -14.52574 3.43303 8.03780 1.000 27.83950 143 ALA B O 1
ATOM 3206 N N . LYS B 1 144 ? -14.13702 3.92106 5.88021 1.000 27.08841 144 LYS B N 1
ATOM 3207 C CA . LYS B 1 144 ? -15.50844 4.36929 5.68419 1.000 28.90179 144 LYS B CA 1
ATOM 3208 C C . LYS B 1 144 ? -16.47842 3.23440 5.96838 1.000 29.15263 144 LYS B C 1
ATOM 3209 O O . LYS B 1 144 ? -17.51514 3.43218 6.61825 1.000 29.51922 144 LYS B O 1
ATOM 3215 N N . GLU B 1 145 ? -16.11539 2.01741 5.54708 1.000 32.20472 145 GLU B N 1
ATOM 3216 C CA . GLU B 1 145 ? -16.97696 0.86220 5.75457 1.000 27.74895 145 GLU B CA 1
ATOM 3217 C C . GLU B 1 145 ? -17.09389 0.51764 7.22955 1.000 27.43512 145 GLU B C 1
ATOM 3218 O O . GLU B 1 145 ? -18.15622 0.09267 7.68605 1.000 29.30624 145 GLU B O 1
ATOM 3224 N N . VAL B 1 146 ? -16.00127 0.65479 7.98400 1.000 27.50384 146 VAL B N 1
ATOM 3225 C CA . VAL B 1 146 ? -16.08376 0.48236 9.42649 1.000 28.29539 146 VAL B CA 1
ATOM 3226 C C . VAL B 1 146 ? -17.05070 1.50601 10.01811 1.000 24.68473 146 VAL B C 1
ATOM 3227 O O . VAL B 1 146 ? -17.96092 1.16079 10.78057 1.000 28.21676 146 VAL B O 1
ATOM 3231 N N . ALA B 1 147 ? -16.88597 2.77382 9.63690 1.000 25.25982 147 ALA B N 1
ATOM 3232 C CA . ALA B 1 147 ? -17.75858 3.83247 10.14402 1.000 26.83360 147 ALA B CA 1
ATOM 3233 C C . ALA B 1 147 ? -19.22259 3.56595 9.80120 1.000 27.83599 147 ALA B C 1
ATOM 3234 O O . ALA B 1 147 ? -20.10048 3.67088 10.67030 1.000 27.59950 147 ALA B O 1
ATOM 3236 N N . GLU B 1 148 ? -19.50767 3.22480 8.53751 1.000 26.37545 148 GLU B N 1
ATOM 3237 C CA . GLU B 1 148 ? -20.86972 2.85903 8.14409 1.000 29.79960 148 GLU B CA 1
ATOM 3238 C C . GLU B 1 148 ? -21.37346 1.65075 8.92259 1.000 30.14479 148 GLU B C 1
ATOM 3239 O O . GLU B 1 148 ? -22.55282 1.59621 9.30032 1.000 26.91322 148 GLU B O 1
ATOM 3245 N N . TYR B 1 149 ? -20.50220 0.66463 9.16427 1.000 30.03257 149 TYR B N 1
ATOM 3246 C CA . TYR B 1 149 ? -20.91505 -0.51338 9.92601 1.000 30.00343 149 TYR B CA 1
ATOM 3247 C C . TYR B 1 149 ? -21.26712 -0.14048 11.35667 1.000 31.14116 149 TYR B C 1
ATOM 3248 O O . TYR B 1 149 ? -22.31813 -0.54883 11.87580 1.000 28.08496 149 TYR B O 1
ATOM 3257 N N . ALA B 1 150 ? -20.38952 0.62893 12.01703 1.000 25.16169 150 ALA B N 1
ATOM 3258 C CA . ALA B 1 150 ? -20.66688 1.06880 13.38405 1.000 27.52310 150 ALA B CA 1
ATOM 3259 C C . ALA B 1 150 ? -21.97391 1.85210 13.45835 1.000 25.52887 150 ALA B C 1
ATOM 3260 O O . ALA B 1 150 ? -22.78106 1.65333 14.37677 1.000 26.57003 150 ALA B O 1
ATOM 3262 N N . LYS B 1 151 ? -22.20304 2.73040 12.48528 1.000 22.26575 151 LYS B N 1
ATOM 3263 C CA . LYS B 1 151 ? -23.41130 3.54440 12.47199 1.000 28.53332 151 LYS B CA 1
ATOM 3264 C C . LYS B 1 151 ? -24.65766 2.67561 12.34374 1.000 30.69736 151 LYS B C 1
ATOM 3265 O O . LYS B 1 151 ? -25.66334 2.90661 13.02827 1.000 26.93618 151 LYS B O 1
ATOM 3271 N N . GLU B 1 152 ? -24.59383 1.63857 11.50625 1.000 30.34228 152 GLU B N 1
ATOM 3272 C CA . GLU B 1 152 ? -25.75135 0.76449 11.31631 1.000 35.46110 152 GLU B CA 1
ATOM 3273 C C . GLU B 1 152 ? -25.98091 -0.11321 12.54193 1.000 30.01242 152 GLU B C 1
ATOM 3274 O O . GLU B 1 152 ? -27.11367 -0.24337 13.02436 1.000 30.41031 152 GLU B O 1
ATOM 3280 N N . MET B 1 153 ? -24.91096 -0.71128 13.07567 1.000 26.80663 153 MET B N 1
ATOM 3281 C CA . MET B 1 153 ? -25.06834 -1.63269 14.19391 1.000 27.52503 153 MET B CA 1
ATOM 3282 C C . MET B 1 153 ? -25.51886 -0.91962 15.45783 1.000 31.58911 153 MET B C 1
ATOM 3283 O O . MET B 1 153 ? -26.23374 -1.50445 16.28134 1.000 28.49810 153 MET B O 1
ATOM 3288 N N . LEU B 1 154 ? -25.13428 0.34642 15.63033 1.000 29.88815 154 LEU B N 1
ATOM 3289 C CA . LEU B 1 154 ? -25.53241 1.09260 16.81576 1.000 26.32222 154 LEU B CA 1
ATOM 3290 C C . LEU B 1 154 ? -26.83766 1.86002 16.63471 1.000 26.12855 154 LEU B C 1
ATOM 3291 O O . LEU B 1 154 ? -27.34658 2.40388 17.61056 1.000 28.27104 154 LEU B O 1
ATOM 3296 N N . SER B 1 155 ? -27.39145 1.91551 15.41868 1.000 24.28141 155 SER B N 1
ATOM 3297 C CA . SER B 1 155 ? -28.63933 2.63322 15.13732 1.000 29.96553 155 SER B CA 1
ATOM 3298 C C . SER B 1 155 ? -28.52419 4.11202 15.50246 1.000 28.52992 155 SER B C 1
ATOM 3299 O O . SER B 1 155 ? -29.36985 4.65162 16.21355 1.000 33.21633 155 SER B O 1
ATOM 3302 N N . ILE B 1 156 ? -27.46860 4.76245 15.01813 1.000 27.59222 156 ILE B N 1
ATOM 3303 C CA . ILE B 1 156 ? -27.22375 6.17364 15.32115 1.000 28.37718 156 ILE B CA 1
ATOM 3304 C C . ILE B 1 156 ? -27.22874 6.97992 14.02578 1.000 27.48418 156 ILE B C 1
ATOM 3305 O O . ILE B 1 156 ? -26.93816 6.43897 12.95166 1.000 28.96558 156 ILE B O 1
ATOM 3310 N N . PRO B 1 157 ? -27.56385 8.26613 14.07358 1.000 27.47002 157 PRO B N 1
ATOM 3311 C CA . PRO B 1 157 ? -27.84095 8.99293 12.81721 1.000 26.88712 157 PRO B CA 1
ATOM 3312 C C . PRO B 1 157 ? -26.59481 9.35789 12.01917 1.000 30.43555 157 PRO B C 1
ATOM 3313 O O . PRO B 1 157 ? -26.67019 9.43354 10.78475 1.000 30.38131 157 PRO B O 1
ATOM 3317 N N . PHE B 1 158 ? -25.44396 9.56657 12.66095 1.000 28.17606 158 PHE B N 1
ATOM 3318 C CA . PHE B 1 158 ? -24.23929 9.92822 11.92503 1.000 26.11883 158 PHE B CA 1
ATOM 3319 C C . PHE B 1 158 ? -23.02856 9.56050 12.76505 1.000 23.43635 158 PHE B C 1
ATOM 3320 O O . PHE B 1 158 ? -23.11425 9.41421 13.98620 1.000 25.05239 158 PHE B O 1
ATOM 3328 N N . VAL B 1 159 ? -21.88729 9.43208 12.09186 1.000 22.19875 159 VAL B N 1
ATOM 3329 C CA . VAL B 1 159 ? -20.60118 9.35432 12.76458 1.000 19.51883 159 VAL B CA 1
ATOM 3330 C C . VAL B 1 159 ? -19.67807 10.28847 12.00832 1.000 21.55125 159 VAL B C 1
ATOM 3331 O O . VAL B 1 159 ? -19.99786 10.75674 10.91193 1.000 26.20356 159 VAL B O 1
ATOM 3335 N N . ARG B 1 160 ? -18.53010 10.57271 12.61383 1.000 19.91154 160 ARG B N 1
ATOM 3336 C CA . ARG B 1 160 ? -17.52677 11.42464 11.99068 1.000 18.85530 160 ARG B CA 1
ATOM 3337 C C . ARG B 1 160 ? -16.23847 10.63999 11.79499 1.000 21.09543 160 ARG B C 1
ATOM 3338 O O . ARG B 1 160 ? -15.91418 9.74976 12.59574 1.000 23.39239 160 ARG B O 1
ATOM 3346 N N . ILE B 1 161 ? -15.50103 10.97543 10.73034 1.000 18.59932 161 ILE B N 1
ATOM 3347 C CA . ILE B 1 161 ? -14.28920 10.25029 10.37021 1.000 22.50998 161 ILE B CA 1
ATOM 3348 C C . ILE B 1 161 ? -13.21909 11.27102 9.99755 1.000 20.53619 161 ILE B C 1
ATOM 3349 O O . ILE B 1 161 ? -13.49496 12.24456 9.28430 1.000 24.17544 161 ILE B O 1
ATOM 3354 N N . ALA B 1 162 ? -12.03339 11.10286 10.57325 1.000 19.15354 162 ALA B N 1
ATOM 3355 C CA . ALA B 1 162 ? -10.83976 11.84891 10.20997 1.000 21.26588 162 ALA B CA 1
ATOM 3356 C C . ALA B 1 162 ? -9.85591 10.90711 9.53415 1.000 23.95816 162 ALA B C 1
ATOM 3357 O O . ALA B 1 162 ? -9.85930 9.69907 9.78233 1.000 25.11027 162 ALA B O 1
ATOM 3359 N N . GLY B 1 163 ? -8.99657 11.46661 8.68998 1.000 23.20455 163 GLY B N 1
ATOM 3360 C CA . GLY B 1 163 ? -7.99088 10.66190 8.04040 1.000 23.59294 163 GLY B CA 1
ATOM 3361 C C . GLY B 1 163 ? -8.38917 10.10276 6.69058 1.000 26.91231 163 GLY B C 1
ATOM 3362 O O . GLY B 1 163 ? -9.10946 10.73546 5.90925 1.000 29.37752 163 GLY B O 1
ATOM 3363 N N . ASP B 1 164 ? -7.90619 8.89669 6.41228 1.000 25.33035 164 ASP B N 1
ATOM 3364 C CA . ASP B 1 164 ? -8.03259 8.28217 5.10195 1.000 30.18545 164 ASP B CA 1
ATOM 3365 C C . ASP B 1 164 ? -9.27022 7.38766 5.09300 1.000 31.96502 164 ASP B C 1
ATOM 3366 O O . ASP B 1 164 ? -9.25277 6.29139 5.66305 1.000 28.78151 164 ASP B O 1
ATOM 3371 N N . LEU B 1 165 ? -10.34282 7.85775 4.44207 1.000 32.55301 165 LEU B N 1
ATOM 3372 C CA . LEU B 1 165 ? -11.55840 7.05797 4.31935 1.000 29.19647 165 LEU B CA 1
ATOM 3373 C C . LEU B 1 165 ? -11.30440 5.77081 3.54215 1.000 34.60393 165 LEU B C 1
ATOM 3374 O O . LEU B 1 165 ? -12.03433 4.78179 3.71878 1.000 33.21652 165 LEU B O 1
ATOM 3379 N N . SER B 1 166 ? -10.27824 5.75818 2.68641 1.000 32.95348 166 SER B N 1
ATOM 3380 C CA . SER B 1 166 ? -9.90579 4.57551 1.92390 1.000 36.84198 166 SER B CA 1
ATOM 3381 C C . SER B 1 166 ? -9.04101 3.59994 2.71148 1.000 34.83559 166 SER B C 1
ATOM 3382 O O . SER B 1 166 ? -8.66479 2.56394 2.16450 1.000 36.55316 166 SER B O 1
ATOM 3385 N N . ALA B 1 167 ? -8.67687 3.91624 3.94890 1.000 32.98097 167 ALA B N 1
ATOM 3386 C CA . ALA B 1 167 ? -7.67139 3.12423 4.64414 1.000 32.89704 167 ALA B CA 1
ATOM 3387 C C . ALA B 1 167 ? -8.13596 1.68037 4.81100 1.000 36.40635 167 ALA B C 1
ATOM 3388 O O . ALA B 1 167 ? -9.23381 1.44410 5.33281 1.000 29.06847 167 ALA B O 1
ATOM 3390 N N . PRO B 1 168 ? -7.32531 0.69555 4.41246 1.000 34.16296 168 PRO B N 1
ATOM 3391 C CA . PRO B 1 168 ? -7.64754 -0.71716 4.68410 1.000 32.58582 168 PRO B CA 1
ATOM 3392 C C . PRO B 1 168 ? -7.53421 -1.00146 6.17457 1.000 34.14231 168 PRO B C 1
ATOM 3393 O O . PRO B 1 168 ? -6.45796 -0.87468 6.76518 1.000 37.01290 168 PRO B O 1
ATOM 3397 N N . CYS B 1 169 ? -8.64446 -1.39312 6.79115 1.000 34.26145 169 CYS B N 1
ATOM 3398 C CA . CYS B 1 169 ? -8.69671 -1.56079 8.23671 1.000 34.86727 169 CYS B CA 1
ATOM 3399 C C . CYS B 1 169 ? -8.86874 -3.02818 8.59838 1.000 34.57647 169 CYS B C 1
ATOM 3400 O O . CYS B 1 169 ? -9.87748 -3.64544 8.23359 1.000 34.66341 169 CYS B O 1
ATOM 3403 N N . THR B 1 170 ? -7.90073 -3.57068 9.34119 1.000 33.86960 170 THR B N 1
ATOM 3404 C CA . THR B 1 170 ? -8.06579 -4.88032 9.95825 1.000 35.91333 170 THR B CA 1
ATOM 3405 C C . THR B 1 170 ? -7.87212 -4.77924 11.46516 1.000 37.73030 170 THR B C 1
ATOM 3406 O O . THR B 1 170 ? -8.66530 -5.34566 12.22944 1.000 39.94257 170 THR B O 1
ATOM 3410 N N . ARG B 1 171 ? -6.85908 -4.03442 11.90972 1.000 30.61284 171 ARG B N 1
ATOM 3411 C CA . ARG B 1 171 ? -6.55539 -3.88029 13.32810 1.000 29.65077 171 ARG B CA 1
ATOM 3412 C C . ARG B 1 171 ? -7.10295 -2.53873 13.81771 1.000 29.82466 171 ARG B C 1
ATOM 3413 O O . ARG B 1 171 ? -6.62744 -1.47765 13.38508 1.000 28.81993 171 ARG B O 1
ATOM 3421 N N . ILE B 1 172 ? -8.07016 -2.58914 14.73609 1.000 30.64722 172 ILE B N 1
ATOM 3422 C CA . ILE B 1 172 ? -8.78208 -1.39877 15.19826 1.000 26.98091 172 ILE B CA 1
ATOM 3423 C C . ILE B 1 172 ? -8.74100 -1.35383 16.71676 1.000 28.09418 172 ILE B C 1
ATOM 3424 O O . ILE B 1 172 ? -9.06750 -2.34357 17.38464 1.000 31.10311 172 ILE B O 1
ATOM 3429 N N . GLY B 1 173 ? -8.35051 -0.20580 17.26393 1.000 24.64929 173 GLY B N 1
ATOM 3430 C CA . GLY B 1 173 ? -8.48562 0.07062 18.68572 1.000 25.60494 173 GLY B CA 1
ATOM 3431 C C . GLY B 1 173 ? -9.81197 0.75415 18.98078 1.000 27.10632 173 GLY B C 1
ATOM 3432 O O . GLY B 1 173 ? -10.32286 1.53489 18.17134 1.000 26.03990 173 GLY B O 1
ATOM 3433 N N . ILE B 1 174 ? -10.36580 0.45985 20.15549 1.000 25.71489 174 ILE B N 1
ATOM 3434 C CA . ILE B 1 174 ? -11.63806 1.00784 20.61904 1.000 23.66568 174 ILE B CA 1
ATOM 3435 C C . ILE B 1 174 ? -11.41217 1.67005 21.97017 1.000 27.24904 174 ILE B C 1
ATOM 3436 O O . ILE B 1 174 ? -10.81281 1.06490 22.87114 1.000 27.31873 174 ILE B O 1
ATOM 3441 N N . LEU B 1 175 ? -11.90766 2.90674 22.11847 1.000 24.43586 175 LEU B N 1
ATOM 3442 C CA . LEU B 1 175 ? -11.90461 3.61349 23.39723 1.000 27.13213 175 LEU B CA 1
ATOM 3443 C C . LEU B 1 175 ? -13.28392 4.22321 23.61831 1.000 28.87458 175 LEU B C 1
ATOM 3444 O O . LEU B 1 175 ? -13.70962 5.09096 22.85151 1.000 25.86229 175 LEU B O 1
ATOM 3449 N N . VAL B 1 176 ? -13.94863 3.81571 24.67578 1.000 28.00593 176 VAL B N 1
ATOM 3450 C CA . VAL B 1 176 ? -15.32774 4.21713 24.93338 1.000 26.75786 176 VAL B CA 1
ATOM 3451 C C . VAL B 1 176 ? -15.33945 5.49155 25.75927 1.000 26.08218 176 VAL B C 1
ATOM 3452 O O . VAL B 1 176 ? -14.42529 5.76912 26.55176 1.000 27.99022 176 VAL B O 1
ATOM 3456 N N . GLY B 1 177 ? -16.40547 6.27318 25.58844 1.000 24.50451 177 GLY B N 1
ATOM 3457 C CA . GLY B 1 177 ? -16.55773 7.49276 26.33759 1.000 28.57041 177 GLY B CA 1
ATOM 3458 C C . GLY B 1 177 ? -15.54196 8.54560 25.93828 1.000 24.80023 177 GLY B C 1
ATOM 3459 O O . GLY B 1 177 ? -15.03884 8.58077 24.80309 1.000 23.84002 177 GLY B O 1
ATOM 3460 N N . TYR B 1 178 ? -15.20866 9.39647 26.91391 1.000 23.40740 178 TYR B N 1
ATOM 3461 C CA . TYR B 1 178 ? -14.24274 10.47722 26.73807 1.000 26.87932 178 TYR B CA 1
ATOM 3462 C C . TYR B 1 178 ? -12.84486 9.92334 27.02053 1.000 27.54624 178 TYR B C 1
ATOM 3463 O O . TYR B 1 178 ? -12.21031 10.18400 28.04161 1.000 28.76978 178 TYR B O 1
ATOM 3472 N N . ARG B 1 179 ? -12.37583 9.10328 26.08049 1.000 25.27213 179 ARG B N 1
ATOM 3473 C CA . ARG B 1 179 ? -11.04000 8.52431 26.15205 1.000 26.05654 179 ARG B CA 1
ATOM 3474 C C . ARG B 1 179 ? -10.31457 8.67863 24.82513 1.000 28.23816 179 ARG B C 1
ATOM 3475 O O . ARG B 1 179 ? -9.27086 8.05658 24.60876 1.000 26.92999 179 ARG B O 1
ATOM 3483 N N . GLY B 1 180 ? -10.85354 9.48634 23.91938 1.000 26.48266 180 GLY B N 1
ATOM 3484 C CA . GLY B 1 180 ? -10.20949 9.66413 22.64948 1.000 24.52871 180 GLY B CA 1
ATOM 3485 C C . GLY B 1 180 ? -8.99407 10.56189 22.63760 1.000 24.40413 180 GLY B C 1
ATOM 3486 O O . GLY B 1 180 ? -8.34427 10.68034 21.59173 1.000 28.76110 180 GLY B O 1
ATOM 3487 N N . GLY B 1 181 ? -8.64223 11.17270 23.76425 1.000 24.34336 181 GLY B N 1
ATOM 3488 C CA . GLY B 1 181 ? -7.50206 12.07382 23.79632 1.000 24.59629 181 GLY B CA 1
ATOM 3489 C C . GLY B 1 181 ? -6.19225 11.39683 23.42665 1.000 25.19840 181 GLY B C 1
ATOM 3490 O O . GLY B 1 181 ? -6.06609 10.17158 23.42493 1.000 26.15846 181 GLY B O 1
ATOM 3491 N N . GLY B 1 182 ? -5.19335 12.24330 23.11356 1.000 25.68120 182 GLY B N 1
ATOM 3492 C CA . GLY B 1 182 ? -3.92974 11.75881 22.56747 1.000 23.44548 182 GLY B CA 1
ATOM 3493 C C . GLY B 1 182 ? -3.08184 10.99235 23.56529 1.000 28.89696 182 GLY B C 1
ATOM 3494 O O . GLY B 1 182 ? -2.31906 10.10042 23.18204 1.000 26.72434 182 GLY B O 1
ATOM 3495 N N . ALA B 1 183 ? -3.20828 11.31557 24.85195 1.000 27.91772 183 ALA B N 1
ATOM 3496 C CA . ALA B 1 183 ? -2.50080 10.55649 25.87597 1.000 31.89201 183 ALA B CA 1
ATOM 3497 C C . ALA B 1 183 ? -2.81215 9.06758 25.78470 1.000 36.45153 183 ALA B C 1
ATOM 3498 O O . ALA B 1 183 ? -1.92170 8.22965 25.96360 1.000 33.81221 183 ALA B O 1
ATOM 3500 N N . LEU B 1 184 ? -4.06889 8.71131 25.51545 1.000 31.08177 184 LEU B N 1
ATOM 3501 C CA . LEU B 1 184 ? -4.38810 7.29543 25.39144 1.000 31.34288 184 LEU B CA 1
ATOM 3502 C C . LEU B 1 184 ? -4.25919 6.78712 23.95687 1.000 34.13362 184 LEU B C 1
ATOM 3503 O O . LEU B 1 184 ? -3.75030 5.67929 23.73083 1.000 32.96496 184 LEU B O 1
ATOM 3508 N N . SER B 1 185 ? -4.68615 7.59038 22.97292 1.000 27.55040 185 SER B N 1
ATOM 3509 C CA . SER B 1 185 ? -4.85435 7.06431 21.61946 1.000 27.53202 185 SER B CA 1
ATOM 3510 C C . SER B 1 185 ? -3.54456 6.99583 20.85246 1.000 26.93827 185 SER B C 1
ATOM 3511 O O . SER B 1 185 ? -3.32936 6.05083 20.08444 1.000 30.16974 185 SER B O 1
ATOM 3514 N N . ILE B 1 186 ? -2.69778 8.02049 20.97752 1.000 27.57994 186 ILE B N 1
ATOM 3515 C CA . ILE B 1 186 ? -1.49745 8.05765 20.15323 1.000 29.06964 186 ILE B CA 1
ATOM 3516 C C . ILE B 1 186 ? -0.55614 6.93135 20.47871 1.000 31.28008 186 ILE B C 1
ATOM 3517 O O . ILE B 1 186 ? -0.11006 6.23382 19.53441 1.000 36.59298 186 ILE B O 1
ATOM 3522 N N . PRO B 1 187 ? -0.22468 6.61177 21.73758 1.000 32.85917 187 PRO B N 1
ATOM 3523 C CA . PRO B 1 187 ? 0.59770 5.41796 21.99564 1.000 38.58494 187 PRO B CA 1
ATOM 3524 C C . PRO B 1 187 ? 0.02428 4.16528 21.36465 1.000 41.42690 187 PRO B C 1
ATOM 3525 O O . PRO B 1 187 ? 0.76989 3.35977 20.78812 1.000 43.03486 187 PRO B O 1
ATOM 3529 N N . LEU B 1 188 ? -1.29764 3.99219 21.43243 1.000 33.88386 188 LEU B N 1
ATOM 3530 C CA . LEU B 1 188 ? -1.90809 2.76167 20.94724 1.000 34.89782 188 LEU B CA 1
ATOM 3531 C C . LEU B 1 188 ? -1.67552 2.57977 19.45722 1.000 36.12935 188 LEU B C 1
ATOM 3532 O O . LEU B 1 188 ? -1.48010 1.45266 18.99231 1.000 34.83634 188 LEU B O 1
ATOM 3537 N N . PHE B 1 189 ? -1.68553 3.67725 18.69027 1.000 34.18617 189 PHE B N 1
ATOM 3538 C CA . PHE B 1 189 ? -1.55341 3.56636 17.23906 1.000 33.57588 189 PHE B CA 1
ATOM 3539 C C . PHE B 1 189 ? -0.24727 2.87990 16.84985 1.000 38.14633 189 PHE B C 1
ATOM 3540 O O . PHE B 1 189 ? -0.23611 2.02003 15.95848 1.000 40.51118 189 PHE B O 1
ATOM 3548 N N . GLU B 1 190 ? 0.86748 3.21533 17.51086 1.000 42.55084 190 GLU B N 1
ATOM 3549 C CA . GLU B 1 190 ? 2.11635 2.58043 17.08773 1.000 46.53745 190 GLU B CA 1
ATOM 3550 C C . GLU B 1 190 ? 2.53243 1.41371 17.97547 1.000 44.95558 190 GLU B C 1
ATOM 3551 O O . GLU B 1 190 ? 3.19446 0.49367 17.48478 1.000 51.31634 190 GLU B O 1
ATOM 3557 N N . GLN B 1 191 ? 2.12106 1.38480 19.24940 1.000 43.46240 191 GLN B N 1
ATOM 3558 C CA . GLN B 1 191 ? 2.36185 0.19167 20.05786 1.000 45.71499 191 GLN B CA 1
ATOM 3559 C C . GLN B 1 191 ? 1.59354 -1.00185 19.52080 1.000 47.12877 191 GLN B C 1
ATOM 3560 O O . GLN B 1 191 ? 2.13032 -2.11437 19.45378 1.000 50.02125 191 GLN B O 1
ATOM 3566 N N . GLU B 1 192 ? 0.32779 -0.80147 19.15578 1.000 41.97612 192 GLU B N 1
ATOM 3567 C CA . GLU B 1 192 ? -0.52707 -1.89985 18.73749 1.000 35.72590 192 GLU B CA 1
ATOM 3568 C C . GLU B 1 192 ? -0.74640 -1.93122 17.23910 1.000 35.04717 192 GLU B C 1
ATOM 3569 O O . GLU B 1 192 ? -1.59333 -2.69340 16.76134 1.000 35.89974 192 GLU B O 1
ATOM 3575 N N . HIS B 1 193 ? 0.00344 -1.12833 16.48538 1.000 36.07240 193 HIS B N 1
ATOM 3576 C CA . HIS B 1 193 ? 0.03172 -1.19120 15.02697 1.000 38.60489 193 HIS B CA 1
ATOM 3577 C C . HIS B 1 193 ? -1.37243 -1.14473 14.44167 1.000 38.26968 193 HIS B C 1
ATOM 3578 O O . HIS B 1 193 ? -1.77508 -1.99483 13.63959 1.000 32.79898 193 HIS B O 1
ATOM 3585 N N . LEU B 1 194 ? -2.12964 -0.11973 14.86131 1.000 32.70932 194 LEU B N 1
ATOM 3586 C CA . LEU B 1 194 ? -3.53278 -0.00146 14.50414 1.000 30.72835 194 LEU B CA 1
ATOM 3587 C C . LEU B 1 194 ? -3.70273 0.72455 13.17967 1.000 28.42071 194 LEU B C 1
ATOM 3588 O O . LEU B 1 194 ? -2.97180 1.67473 12.87358 1.000 29.32715 194 LEU B O 1
ATOM 3593 N N . ASP B 1 195 ? -4.67658 0.26390 12.39420 1.000 25.36252 195 ASP B N 1
ATOM 3594 C CA . ASP B 1 195 ? -5.08195 0.99001 11.20074 1.000 25.31756 195 ASP B CA 1
ATOM 3595 C C . ASP B 1 195 ? -6.03228 2.12560 11.53661 1.000 26.54296 195 ASP B C 1
ATOM 3596 O O . ASP B 1 195 ? -6.04535 3.15103 10.83539 1.000 25.17296 195 ASP B O 1
ATOM 3601 N N . ALA B 1 196 ? -6.82743 1.95301 12.58882 1.000 24.31583 196 ALA B N 1
ATOM 3602 C CA . ALA B 1 196 ? -7.77981 2.97805 12.96444 1.000 22.94816 196 ALA B CA 1
ATOM 3603 C C . ALA B 1 196 ? -8.13311 2.80895 14.42959 1.000 23.85502 196 ALA B C 1
ATOM 3604 O O . ALA B 1 196 ? -7.82458 1.79294 15.06887 1.000 26.30219 196 ALA B O 1
ATOM 3606 N N . ILE B 1 197 ? -8.77123 3.84429 14.96226 1.000 20.38444 197 ILE B N 1
ATOM 3607 C CA . ILE B 1 197 ? -9.29023 3.83605 16.31492 1.000 21.99628 197 ILE B CA 1
ATOM 3608 C C . ILE B 1 197 ? -10.72417 4.31994 16.22902 1.000 21.68310 197 ILE B C 1
ATOM 3609 O O . ILE B 1 197 ? -11.03234 5.22442 15.44662 1.000 23.19602 197 ILE B O 1
ATOM 3614 N N . ILE B 1 198 ? -11.61255 3.65249 16.96247 1.000 21.72617 198 ILE B N 1
ATOM 3615 C CA . ILE B 1 198 ? -12.99698 4.07217 17.15119 1.000 22.06573 198 ILE B CA 1
ATOM 3616 C C . ILE B 1 198 ? -13.08030 4.60507 18.56776 1.000 23.05137 198 ILE B C 1
ATOM 3617 O O . ILE B 1 198 ? -12.65342 3.91313 19.50903 1.000 22.78604 198 ILE B O 1
ATOM 3622 N N . TYR B 1 199 ? -13.61644 5.82660 18.73760 1.000 23.29691 199 TYR B N 1
ATOM 3623 C CA . TYR B 1 199 ? -13.80140 6.30285 20.09067 1.000 18.99731 199 TYR B CA 1
ATOM 3624 C C . TYR B 1 199 ? -15.04987 7.17110 20.23565 1.000 19.22899 199 TYR B C 1
ATOM 3625 O O . TYR B 1 199 ? -15.67347 7.59124 19.25625 1.000 20.13157 199 TYR B O 1
ATOM 3634 N N . GLY B 1 200 ? -15.43762 7.38819 21.48934 1.000 18.38794 200 GLY B N 1
ATOM 3635 C CA . GLY B 1 200 ? -16.64310 8.16980 21.75953 1.000 15.32100 200 GLY B CA 1
ATOM 3636 C C . GLY B 1 200 ? -16.41337 9.66879 21.60995 1.000 18.75055 200 GLY B C 1
ATOM 3637 O O . GLY B 1 200 ? -17.10787 10.34142 20.84137 1.000 19.39197 200 GLY B O 1
ATOM 3638 N N . GLU B 1 201 ? -15.44667 10.21494 22.34021 1.000 19.76125 201 GLU B N 1
ATOM 3639 C CA . GLU B 1 201 ? -15.27310 11.66698 22.37895 1.000 19.00429 201 GLU B CA 1
ATOM 3640 C C . GLU B 1 201 ? -13.86215 11.97492 22.84619 1.000 22.04012 201 GLU B C 1
ATOM 3641 O O . GLU B 1 201 ? -13.28852 11.22980 23.64839 1.000 22.01668 201 GLU B O 1
ATOM 3647 N N . GLY B 1 202 ? -13.31274 13.07871 22.35634 1.000 21.44648 202 GLY B N 1
ATOM 3648 C CA . GLY B 1 202 ? -11.98530 13.48958 22.73773 1.000 21.40027 202 GLY B CA 1
ATOM 3649 C C . GLY B 1 202 ? -11.65052 14.82113 22.12549 1.000 19.56725 202 GLY B C 1
ATOM 3650 O O . GLY B 1 202 ? -12.31249 15.27611 21.19087 1.000 20.75747 202 GLY B O 1
ATOM 3651 N N . PRO B 1 203 ? -10.62392 15.48374 22.66290 1.000 19.99002 203 PRO B N 1
ATOM 3652 C CA . PRO B 1 203 ? -10.23504 16.80889 22.15121 1.000 23.44885 203 PRO B CA 1
ATOM 3653 C C . PRO B 1 203 ? -9.96478 16.77666 20.65248 1.000 21.02101 203 PRO B C 1
ATOM 3654 O O . PRO B 1 203 ? -9.21642 15.91531 20.14323 1.000 20.49424 203 PRO B O 1
ATOM 3658 N N . GLU B 1 204 ? -10.56758 17.74182 19.93988 1.000 19.07059 204 GLU B N 1
ATOM 3659 C CA . GLU B 1 204 ? -10.42963 17.79155 18.48858 1.000 22.34850 204 GLU B CA 1
ATOM 3660 C C . GLU B 1 204 ? -9.01526 18.13077 18.06227 1.000 21.74724 204 GLU B C 1
ATOM 3661 O O . GLU B 1 204 ? -8.63147 17.82812 16.91945 1.000 19.57250 204 GLU B O 1
ATOM 3667 N N . TRP B 1 205 ? -8.22746 18.73251 18.95782 1.000 19.14682 205 TRP B N 1
ATOM 3668 C CA . TRP B 1 205 ? -6.88139 19.18127 18.64429 1.000 23.49754 205 TRP B CA 1
ATOM 3669 C C . TRP B 1 205 ? -5.81191 18.14821 18.97313 1.000 22.20499 205 TRP B C 1
ATOM 3670 O O . TRP B 1 205 ? -4.61946 18.43185 18.78147 1.000 22.79297 205 TRP B O 1
ATOM 3681 N N . GLU B 1 206 ? -6.19133 16.97166 19.49715 1.000 20.28654 206 GLU B N 1
ATOM 3682 C CA . GLU B 1 206 ? -5.20203 15.99610 19.90409 1.000 20.69776 206 GLU B CA 1
ATOM 3683 C C . GLU B 1 206 ? -5.19517 14.86687 18.83752 1.000 18.95177 206 GLU B C 1
ATOM 3684 O O . GLU B 1 206 ? -4.60677 15.06222 17.78904 1.000 19.78731 206 GLU B O 1
ATOM 3690 N N . THR B 1 207 ? -5.84209 13.73535 19.09338 1.000 18.86664 207 THR B N 1
ATOM 3691 C CA . THR B 1 207 ? -5.72758 12.58718 18.18263 1.000 22.25111 207 THR B CA 1
ATOM 3692 C C . THR B 1 207 ? -6.15858 12.86090 16.74795 1.000 19.68335 207 THR B C 1
ATOM 3693 O O . THR B 1 207 ? -5.53384 12.30288 15.83158 1.000 18.33714 207 THR B O 1
ATOM 3697 N N . PRO B 1 208 ? -7.21220 13.63490 16.46953 1.000 17.35155 208 PRO B N 1
ATOM 3698 C CA . PRO B 1 208 ? -7.55302 13.86611 15.05661 1.000 17.97265 208 PRO B CA 1
ATOM 3699 C C . PRO B 1 208 ? -6.46281 14.58938 14.29933 1.000 18.72494 208 PRO B C 1
ATOM 3700 O O . PRO B 1 208 ? -6.26198 14.30911 13.10775 1.000 21.22352 208 PRO B O 1
ATOM 3704 N N . GLU B 1 209 ? -5.71075 15.47539 14.95790 1.000 16.69644 209 GLU B N 1
ATOM 3705 C CA . GLU B 1 209 ? -4.64142 16.17915 14.25606 1.000 18.32355 209 GLU B CA 1
ATOM 3706 C C . GLU B 1 209 ? -3.42766 15.28227 14.05270 1.000 20.70122 209 GLU B C 1
ATOM 3707 O O . GLU B 1 209 ? -2.71845 15.40908 13.04400 1.000 20.30206 209 GLU B O 1
ATOM 3713 N N . TYR B 1 210 ? -3.16535 14.38735 15.00803 1.000 21.27688 210 TYR B N 1
ATOM 3714 C CA . TYR B 1 210 ? -2.14899 13.35492 14.81796 1.000 20.18555 210 TYR B CA 1
ATOM 3715 C C . TYR B 1 210 ? -2.43333 12.54064 13.56183 1.000 21.25371 210 TYR B C 1
ATOM 3716 O O . TYR B 1 210 ? -1.54479 12.33961 12.71496 1.000 23.54038 210 TYR B O 1
ATOM 3725 N N . ILE B 1 211 ? -3.68666 12.10196 13.40205 1.000 21.70115 211 ILE B N 1
ATOM 3726 C CA . ILE B 1 211 ? -4.04984 11.29501 12.24381 1.000 22.19189 211 ILE B CA 1
ATOM 3727 C C . ILE B 1 211 ? -4.04131 12.14048 10.97522 1.000 21.04367 211 ILE B C 1
ATOM 3728 O O . ILE B 1 211 ? -3.63738 11.66229 9.91088 1.000 22.99569 211 ILE B O 1
ATOM 3733 N N . ARG B 1 212 ? -4.46195 13.41445 11.05795 1.000 20.20966 212 ARG B N 1
ATOM 3734 C CA . ARG B 1 212 ? -4.35186 14.27342 9.87674 1.000 24.17451 212 ARG B CA 1
ATOM 3735 C C . ARG B 1 212 ? -2.91906 14.29004 9.35325 1.000 23.81656 212 ARG B C 1
ATOM 3736 O O . ARG B 1 212 ? -2.67278 14.06930 8.16029 1.000 22.41618 212 ARG B O 1
ATOM 3744 N N . ASP B 1 213 ? -1.95724 14.50930 10.25247 1.000 22.26284 213 ASP B N 1
ATOM 3745 C CA . ASP B 1 213 ? -0.55084 14.55451 9.86658 1.000 23.19985 213 ASP B CA 1
ATOM 3746 C C . ASP B 1 213 ? -0.05304 13.19155 9.40020 1.000 24.39208 213 ASP B C 1
ATOM 3747 O O . ASP B 1 213 ? 0.71376 13.10530 8.42901 1.000 23.15900 213 ASP B O 1
ATOM 3752 N N . ALA B 1 214 ? -0.46265 12.11382 10.08844 1.000 21.22403 214 ALA B N 1
ATOM 3753 C CA . ALA B 1 214 ? -0.11267 10.76509 9.64395 1.000 25.94437 214 ALA B CA 1
ATOM 3754 C C . ALA B 1 214 ? -0.52025 10.54720 8.19108 1.000 27.12066 214 ALA B C 1
ATOM 3755 O O . ALA B 1 214 ? 0.26608 10.02522 7.38562 1.000 27.97800 214 ALA B O 1
ATOM 3757 N N . VAL B 1 215 ? -1.72409 10.99179 7.82495 1.000 24.77382 215 VAL B N 1
ATOM 3758 C CA . VAL B 1 215 ? -2.22265 10.76504 6.47337 1.000 26.06014 215 VAL B CA 1
ATOM 3759 C C . VAL B 1 215 ? -1.51226 11.68415 5.48479 1.000 28.66197 215 VAL B C 1
ATOM 3760 O O . VAL B 1 215 ? -1.14785 11.26480 4.37651 1.000 24.92871 215 VAL B O 1
ATOM 3764 N N . TYR B 1 216 ? -1.26300 12.93732 5.87917 1.000 25.35546 216 TYR B N 1
ATOM 3765 C CA . TYR B 1 216 ? -0.41807 13.81084 5.06848 1.000 27.34335 216 TYR B CA 1
ATOM 3766 C C . TYR B 1 216 ? 0.94270 13.19267 4.78993 1.000 29.97792 216 TYR B C 1
ATOM 3767 O O . TYR B 1 216 ? 1.55807 13.50234 3.75957 1.000 31.34005 216 TYR B O 1
ATOM 3776 N N . GLN B 1 217 ? 1.44806 12.34197 5.69553 1.000 22.63360 217 GLN B N 1
ATOM 3777 C CA . GLN B 1 217 ? 2.76395 11.73425 5.51763 1.000 28.05371 217 GLN B CA 1
ATOM 3778 C C . GLN B 1 217 ? 2.72745 10.41913 4.75691 1.000 34.32316 217 GLN B C 1
ATOM 3779 O O . GLN B 1 217 ? 3.76916 9.75979 4.64196 1.000 32.24928 217 GLN B O 1
ATOM 3785 N N . GLY B 1 218 ? 1.57305 10.02588 4.22141 1.000 33.50170 218 GLY B N 1
ATOM 3786 C CA . GLY B 1 218 ? 1.46459 8.80535 3.45938 1.000 31.97842 218 GLY B CA 1
ATOM 3787 C C . GLY B 1 218 ? 0.89146 7.63119 4.21085 1.000 35.67516 218 GLY B C 1
ATOM 3788 O O . GLY B 1 218 ? 0.69036 6.56958 3.60333 1.000 36.90956 218 GLY B O 1
ATOM 3789 N N . ARG B 1 219 ? 0.61428 7.76792 5.50515 1.000 28.25341 219 ARG B N 1
ATOM 3790 C CA . ARG B 1 219 ? 0.08645 6.63352 6.24828 1.000 31.01452 219 ARG B CA 1
ATOM 3791 C C . ARG B 1 219 ? -1.39372 6.44788 5.94173 1.000 32.44945 219 ARG B C 1
ATOM 3792 O O . ARG B 1 219 ? -2.13864 7.41999 5.73834 1.000 32.50214 219 ARG B O 1
ATOM 3800 N N . GLN B 1 220 ? -1.82039 5.18589 5.86163 1.000 32.69142 220 GLN B N 1
ATOM 3801 C CA . GLN B 1 220 ? -3.22412 4.89643 5.58333 1.000 35.53198 220 GLN B CA 1
ATOM 3802 C C . GLN B 1 220 ? -3.89007 4.55136 6.90987 1.000 31.49227 220 GLN B C 1
ATOM 3803 O O . GLN B 1 220 ? -3.98606 3.38888 7.32405 1.000 30.63620 220 GLN B O 1
ATOM 3809 N N . LYS B 1 221 ? -4.34153 5.60919 7.60117 1.000 29.04877 221 LYS B N 1
ATOM 3810 C CA . LYS B 1 221 ? -4.91728 5.48536 8.93157 1.000 26.67688 221 LYS B CA 1
ATOM 3811 C C . LYS B 1 221 ? -6.14390 6.38211 9.02994 1.000 23.76973 221 LYS B C 1
ATOM 3812 O O . LYS B 1 221 ? -6.30955 7.32819 8.24715 1.000 24.53666 221 LYS B O 1
ATOM 3818 N N . ALA B 1 222 ? -7.02215 6.04551 9.97937 1.000 26.63645 222 ALA B N 1
ATOM 3819 C CA . ALA B 1 222 ? -8.26984 6.78538 10.14530 1.000 24.15998 222 ALA B CA 1
ATOM 3820 C C . ALA B 1 222 ? -8.70935 6.79125 11.59879 1.000 23.19700 222 ALA B C 1
ATOM 3821 O O . ALA B 1 222 ? -8.28545 5.97844 12.41645 1.000 23.17422 222 ALA B O 1
ATOM 3823 N N . LEU B 1 223 ? -9.61504 7.71231 11.89792 1.000 22.01368 223 LEU B N 1
ATOM 3824 C CA . LEU B 1 223 ? -10.20497 7.84134 13.21572 1.000 24.51259 223 LEU B CA 1
ATOM 3825 C C . LEU B 1 223 ? -11.71586 7.94618 13.06181 1.000 25.20001 223 LEU B C 1
ATOM 3826 O O . LEU B 1 223 ? -12.20119 8.75445 12.26144 1.000 23.36864 223 LEU B O 1
ATOM 3831 N N . ILE B 1 224 ? -12.45039 7.12228 13.81029 1.000 23.31810 224 ILE B N 1
ATOM 3832 C CA . ILE B 1 224 ? -13.90422 7.09815 13.74442 1.000 24.78944 224 ILE B CA 1
ATOM 3833 C C . ILE B 1 224 ? -14.44610 7.52214 15.10552 1.000 22.01887 224 ILE B C 1
ATOM 3834 O O . ILE B 1 224 ? -14.17878 6.88036 16.13386 1.000 22.42598 224 ILE B O 1
ATOM 3839 N N . VAL B 1 225 ? -15.21248 8.60677 15.10626 1.000 20.34517 225 VAL B N 1
ATOM 3840 C CA . VAL B 1 225 ? -15.66255 9.26720 16.32371 1.000 20.44250 225 VAL B CA 1
ATOM 3841 C C . VAL B 1 225 ? -17.17479 9.15894 16.38086 1.000 20.29867 225 VAL B C 1
ATOM 3842 O O . VAL B 1 225 ? -17.87881 9.72461 15.53703 1.000 20.65142 225 VAL B O 1
ATOM 3846 N N . LEU B 1 226 ? -17.67082 8.45249 17.38589 1.000 19.91197 226 LEU B N 1
ATOM 3847 C CA . LEU B 1 226 ? -19.05775 8.02721 17.45496 1.000 20.06648 226 LEU B CA 1
ATOM 3848 C C . LEU B 1 226 ? -19.96195 8.99699 18.20006 1.000 19.29843 226 LEU B C 1
ATOM 3849 O O . LEU B 1 226 ? -21.17519 8.99957 17.95655 1.000 21.60538 226 LEU B O 1
ATOM 3854 N N . GLY B 1 227 ? -19.41563 9.76322 19.12455 1.000 21.54735 227 GLY B N 1
ATOM 3855 C CA . GLY B 1 227 ? -20.23134 10.44994 20.11222 1.000 23.62851 227 GLY B CA 1
ATOM 3856 C C . GLY B 1 227 ? -20.09790 9.77648 21.46859 1.000 22.80623 227 GLY B C 1
ATOM 3857 O O . GLY B 1 227 ? -19.95790 8.55331 21.57334 1.000 22.89878 227 GLY B O 1
ATOM 3858 N N . HIS B 1 228 ? -20.13830 10.59037 22.52931 1.000 22.96730 228 HIS B N 1
ATOM 3859 C CA . HIS B 1 228 ? -19.97781 10.05905 23.88210 1.000 22.73063 228 HIS B CA 1
ATOM 3860 C C . HIS B 1 228 ? -21.09795 9.07891 24.24281 1.000 22.79912 228 HIS B C 1
ATOM 3861 O O . HIS B 1 228 ? -20.83684 7.90231 24.53124 1.000 22.10307 228 HIS B O 1
ATOM 3868 N N . ALA B 1 229 ? -22.35529 9.53398 24.21331 1.000 22.09291 229 ALA B N 1
ATOM 3869 C CA . ALA B 1 229 ? -23.47220 8.63012 24.49949 1.000 24.45652 229 ALA B CA 1
ATOM 3870 C C . ALA B 1 229 ? -23.48003 7.44163 23.54695 1.000 24.09965 229 ALA B C 1
ATOM 3871 O O . ALA B 1 229 ? -23.79251 6.31501 23.94243 1.000 24.71135 229 ALA B O 1
ATOM 3873 N N . GLU B 1 230 ? -23.15971 7.67430 22.28140 1.000 23.23494 230 GLU B N 1
ATOM 3874 C CA . GLU B 1 230 ? -23.21032 6.58355 21.32041 1.000 24.80181 230 GLU B CA 1
ATOM 3875 C C . GLU B 1 230 ? -22.20981 5.48340 21.67899 1.000 25.39798 230 GLU B C 1
ATOM 3876 O O . GLU B 1 230 ? -22.46132 4.29503 21.42165 1.000 25.23744 230 GLU B O 1
ATOM 3882 N N . SER B 1 231 ? -21.09840 5.84098 22.32750 1.000 21.45700 231 SER B N 1
ATOM 3883 C CA . SER B 1 231 ? -20.09768 4.82459 22.62721 1.000 22.38462 231 SER B CA 1
ATOM 3884 C C . SER B 1 231 ? -20.40316 4.09115 23.92578 1.000 26.57587 231 SER B C 1
ATOM 3885 O O . SER B 1 231 ? -19.83916 3.01623 24.16121 1.000 24.48381 231 SER B O 1
ATOM 3888 N N . GLU B 1 232 ? -21.28445 4.63758 24.78369 1.000 23.18118 232 GLU B N 1
ATOM 3889 C CA . GLU B 1 232 ? -21.47680 4.03186 26.09432 1.000 28.40259 232 GLU B CA 1
ATOM 3890 C C . GLU B 1 232 ? -22.89650 3.52108 26.33631 1.000 27.58203 232 GLU B C 1
ATOM 3891 O O . GLU B 1 232 ? -23.08766 2.71518 27.25262 1.000 28.25718 232 GLU B O 1
ATOM 3897 N N . GLU B 1 233 ? -23.88972 3.94525 25.54328 1.000 24.09718 233 GLU B N 1
ATOM 3898 C CA . GLU B 1 233 ? -25.23185 3.38583 25.69822 1.000 28.26056 233 GLU B CA 1
ATOM 3899 C C . GLU B 1 233 ? -25.27664 1.86517 25.56152 1.000 29.44975 233 GLU B C 1
ATOM 3900 O O . GLU B 1 233 ? -25.98818 1.23032 26.36200 1.000 28.47363 233 GLU B O 1
ATOM 3906 N N . PRO B 1 234 ? -24.57038 1.21825 24.61877 1.000 27.69359 234 PRO B N 1
ATOM 3907 C CA . PRO B 1 234 ? -24.61456 -0.25442 24.59960 1.000 29.52120 234 PRO B CA 1
ATOM 3908 C C . PRO B 1 234 ? -24.19154 -0.87844 25.92361 1.000 31.35513 234 PRO B C 1
ATOM 3909 O O . PRO B 1 234 ? -24.73054 -1.92648 26.31889 1.000 29.09946 234 PRO B O 1
ATOM 3913 N N . GLY B 1 235 ? -23.26147 -0.23894 26.64070 1.000 30.05161 235 GLY B N 1
ATOM 3914 C CA . GLY B 1 235 ? -22.84974 -0.74857 27.93943 1.000 33.30860 235 GLY B CA 1
ATOM 3915 C C . GLY B 1 235 ? -23.95291 -0.67588 28.97885 1.000 36.27279 235 GLY B C 1
ATOM 3916 O O . GLY B 1 235 ? -24.00320 -1.49231 29.90754 1.000 33.92516 235 GLY B O 1
ATOM 3917 N N . MET B 1 236 ? -24.85166 0.29948 28.84466 1.000 30.46165 236 MET B N 1
ATOM 3918 C CA . MET B 1 236 ? -25.93707 0.39232 29.81236 1.000 31.47729 236 MET B CA 1
ATOM 3919 C C . MET B 1 236 ? -27.08780 -0.52615 29.41694 1.000 35.76876 236 MET B C 1
ATOM 3920 O O . MET B 1 236 ? -27.80618 -1.04554 30.28307 1.000 34.63757 236 MET B O 1
ATOM 3925 N N . LYS B 1 237 ? -27.25125 -0.77389 28.11453 1.000 30.93863 237 LYS B N 1
ATOM 3926 C CA . LYS B 1 237 ? -28.19520 -1.79673 27.68807 1.000 35.80379 237 LYS B CA 1
ATOM 3927 C C . LYS B 1 237 ? -27.77011 -3.16152 28.21481 1.000 40.59182 237 LYS B C 1
ATOM 3928 O O . LYS B 1 237 ? -28.56585 -3.87380 28.83960 1.000 39.22911 237 LYS B O 1
ATOM 3934 N N . TYR B 1 238 ? -26.49687 -3.51095 28.02195 1.000 36.33675 238 TYR B N 1
ATOM 3935 C CA . TYR B 1 238 ? -25.96743 -4.76975 28.53399 1.000 39.61280 238 TYR B CA 1
ATOM 3936 C C . TYR B 1 238 ? -26.08703 -4.85537 30.05741 1.000 40.30126 238 TYR B C 1
ATOM 3937 O O . TYR B 1 238 ? -26.34931 -5.93189 30.60448 1.000 43.30386 238 TYR B O 1
ATOM 3946 N N . LEU B 1 239 ? -25.91665 -3.73152 30.76263 1.000 40.19459 239 LEU B N 1
ATOM 3947 C CA . LEU B 1 239 ? -26.12705 -3.73602 32.20979 1.000 41.19711 239 LEU B CA 1
ATOM 3948 C C . LEU B 1 239 ? -27.56979 -4.09272 32.56154 1.000 43.05980 239 LEU B C 1
ATOM 3949 O O . LEU B 1 239 ? -27.81487 -4.79372 33.54962 1.000 47.44712 239 LEU B O 1
ATOM 3954 N N . ALA B 1 240 ? -28.53977 -3.62607 31.76615 1.000 41.04843 240 ALA B N 1
ATOM 3955 C CA . ALA B 1 240 ? -29.93444 -3.98960 32.01664 1.000 39.65462 240 ALA B CA 1
ATOM 3956 C C . ALA B 1 240 ? -30.15555 -5.48887 31.83912 1.000 46.62320 240 ALA B C 1
ATOM 3957 O O . ALA B 1 240 ? -30.81509 -6.12978 32.66661 1.000 48.27049 240 ALA B O 1
ATOM 3959 N N . GLU B 1 241 ? -29.61567 -6.06075 30.76197 1.000 42.31350 241 GLU B N 1
ATOM 3960 C CA . GLU B 1 241 ? -29.69213 -7.50430 30.54979 1.000 46.58478 241 GLU B CA 1
ATOM 3961 C C . GLU B 1 241 ? -29.07930 -8.28101 31.71453 1.000 50.92888 241 GLU B C 1
ATOM 3962 O O . GLU B 1 241 ? -29.67392 -9.24980 32.20384 1.000 49.81958 241 GLU B O 1
ATOM 3968 N N . TRP B 1 242 ? -27.89573 -7.86675 32.17580 1.000 47.62456 242 TRP B N 1
ATOM 3969 C CA . TRP B 1 242 ? -27.25387 -8.52502 33.31143 1.000 48.03666 242 TRP B CA 1
ATOM 3970 C C . TRP B 1 242 ? -28.10155 -8.40419 34.57273 1.000 51.77990 242 TRP B C 1
ATOM 3971 O O . TRP B 1 242 ? -28.33361 -9.39518 35.27549 1.000 51.82072 242 TRP B O 1
ATOM 3982 N N . LEU B 1 243 ? -28.58905 -7.19666 34.87019 1.000 48.74316 243 LEU B N 1
ATOM 3983 C CA . LEU B 1 243 ? -29.32718 -6.98974 36.11286 1.000 50.08895 243 LEU B CA 1
ATOM 3984 C C . LEU B 1 243 ? -30.60775 -7.81619 36.14830 1.000 51.52106 243 LEU B C 1
ATOM 3985 O O . LEU B 1 243 ? -31.00881 -8.30656 37.21229 1.000 53.36677 243 LEU B O 1
ATOM 3990 N N . GLY B 1 244 ? -31.27057 -7.97428 34.99942 1.000 50.79439 244 GLY B N 1
ATOM 3991 C CA . GLY B 1 244 ? -32.45036 -8.82112 34.95577 1.000 53.17896 244 GLY B CA 1
ATOM 3992 C C . GLY B 1 244 ? -32.13913 -10.25788 35.31602 1.000 56.76888 244 GLY B C 1
ATOM 3993 O O . GLY B 1 244 ? -32.92438 -10.92332 35.99587 1.000 55.04380 244 GLY B O 1
ATOM 3994 N N . GLU B 1 245 ? -30.98098 -10.75126 34.87750 1.000 55.95625 245 GLU B N 1
ATOM 3995 C CA . GLU B 1 245 ? -30.55077 -12.07281 35.30992 1.000 57.58858 245 GLU B CA 1
ATOM 3996 C C . GLU B 1 245 ? -30.33015 -12.10584 36.81422 1.000 59.64097 245 GLU B C 1
ATOM 3997 O O . GLU B 1 245 ? -30.73491 -13.06037 37.48883 1.000 59.68580 245 GLU B O 1
ATOM 4003 N N . GLN B 1 246 ? -29.71757 -11.06010 37.36686 1.000 56.29580 246 GLN B N 1
ATOM 4004 C CA . GLN B 1 246 ? -29.35976 -11.10231 38.77867 1.000 57.63075 246 GLN B CA 1
ATOM 4005 C C . GLN B 1 246 ? -30.57180 -10.92805 39.68183 1.000 58.66114 246 GLN B C 1
ATOM 4006 O O . GLN B 1 246 ? -30.53886 -11.33626 40.84964 1.000 61.37071 246 GLN B O 1
ATOM 4012 N N . PHE B 1 247 ? -31.65290 -10.35043 39.16305 1.000 56.34757 247 PHE B N 1
ATOM 4013 C CA . PHE B 1 247 ? -32.86721 -10.11020 39.93398 1.000 56.59414 247 PHE B CA 1
ATOM 4014 C C . PHE B 1 247 ? -34.03944 -10.52499 39.05710 1.000 56.84162 247 PHE B C 1
ATOM 4015 O O . PHE B 1 247 ? -34.69637 -9.69019 38.42132 1.000 54.97546 247 PHE B O 1
ATOM 4023 N N . PRO B 1 248 ? -34.31950 -11.82703 38.98871 1.000 58.52458 248 PRO B N 1
ATOM 4024 C CA . PRO B 1 248 ? -35.28069 -12.32499 37.98467 1.000 57.82996 248 PRO B CA 1
ATOM 4025 C C . PRO B 1 248 ? -36.71774 -11.93795 38.26698 1.000 55.11339 248 PRO B C 1
ATOM 4026 O O . PRO B 1 248 ? -37.54011 -11.92504 37.33923 1.000 55.28507 248 PRO B O 1
ATOM 4030 N N . ASP B 1 249 ? -37.05305 -11.62193 39.51435 1.000 55.78760 249 ASP B N 1
ATOM 4031 C CA . ASP B 1 249 ? -38.41064 -11.20968 39.84037 1.000 60.08966 249 ASP B CA 1
ATOM 4032 C C . ASP B 1 249 ? -38.66336 -9.73604 39.56795 1.000 57.63390 249 ASP B C 1
ATOM 4033 O O . ASP B 1 249 ? -39.81666 -9.29483 39.64412 1.000 56.41948 249 ASP B O 1
ATOM 4038 N N . ILE B 1 250 ? -37.62213 -8.97795 39.25503 1.000 56.61142 250 ILE B N 1
ATOM 4039 C CA . ILE B 1 250 ? -37.70919 -7.53253 39.07949 1.000 53.38951 250 ILE B CA 1
ATOM 4040 C C . ILE B 1 250 ? -37.67153 -7.22560 37.58778 1.000 51.39963 250 ILE B C 1
ATOM 4041 O O . ILE B 1 250 ? -36.73839 -7.66588 36.90120 1.000 50.17217 250 ILE B O 1
ATOM 4046 N N . PRO B 1 251 ? -38.63153 -6.47586 37.05692 1.000 49.00317 251 PRO B N 1
ATOM 4047 C CA . PRO B 1 251 ? -38.52890 -6.01788 35.66607 1.000 48.50314 251 PRO B CA 1
ATOM 4048 C C . PRO B 1 251 ? -37.37415 -5.03917 35.52999 1.000 43.87635 251 PRO B C 1
ATOM 4049 O O . PRO B 1 251 ? -37.22677 -4.11426 36.33449 1.000 46.08927 251 PRO B O 1
ATOM 4053 N N . VAL B 1 252 ? -36.54735 -5.25397 34.51006 1.000 45.83017 252 VAL B N 1
ATOM 4054 C CA . VAL B 1 252 ? -35.40785 -4.39351 34.22420 1.000 45.71960 252 VAL B CA 1
ATOM 4055 C C . VAL B 1 252 ? -35.50457 -3.94487 32.77443 1.000 44.26510 252 VAL B C 1
ATOM 4056 O O . VAL B 1 252 ? -35.66659 -4.77248 31.86936 1.000 45.66633 252 VAL B O 1
ATOM 4060 N N . HIS B 1 253 ? -35.39867 -2.63312 32.55155 1.000 44.89660 253 HIS B N 1
ATOM 4061 C CA . HIS B 1 253 ? -35.48349 -2.06703 31.21441 1.000 40.35155 253 HIS B CA 1
ATOM 4062 C C . HIS B 1 253 ? -34.39362 -1.02282 31.00837 1.000 39.70942 253 HIS B C 1
ATOM 4063 O O . HIS B 1 253 ? -34.06852 -0.24230 31.91499 1.000 34.65563 253 HIS B O 1
ATOM 4070 N N . PHE B 1 254 ? -33.83254 -1.03548 29.80281 1.000 34.49925 254 PHE B N 1
ATOM 4071 C CA . PHE B 1 254 ? -32.89462 -0.02833 29.33362 1.000 31.54666 254 PHE B CA 1
ATOM 4072 C C . PHE B 1 254 ? -33.68146 1.08287 28.65972 1.000 31.36100 254 PHE B C 1
ATOM 4073 O O . PHE B 1 254 ? -34.54226 0.81630 27.80837 1.000 31.46454 254 PHE B O 1
ATOM 4081 N N . LEU B 1 255 ? -33.38498 2.32059 29.05159 1.000 29.42572 255 LEU B N 1
ATOM 4082 C CA . LEU B 1 255 ? -34.04917 3.50994 28.54137 1.000 29.12284 255 LEU B CA 1
ATOM 4083 C C . LEU B 1 255 ? -33.06565 4.26318 27.65387 1.000 31.40325 255 LEU B C 1
ATOM 4084 O O . LEU B 1 255 ? -32.16499 4.95141 28.15578 1.000 28.16768 255 LEU B O 1
ATOM 4089 N N . ARG B 1 256 ? -33.24208 4.12963 26.34268 1.000 29.13038 256 ARG B N 1
ATOM 4090 C CA . ARG B 1 256 ? -32.41886 4.82679 25.36036 1.000 28.98364 256 ARG B CA 1
ATOM 4091 C C . ARG B 1 256 ? -32.87088 6.27118 25.20422 1.000 32.13113 256 ARG B C 1
ATOM 4092 O O . ARG B 1 256 ? -34.05749 6.58831 25.32936 1.000 27.02926 256 ARG B O 1
ATOM 4100 N N . GLU B 1 257 ? -31.91916 7.15231 24.90289 1.000 28.20766 257 GLU B N 1
ATOM 4101 C CA . GLU B 1 257 ? -32.23755 8.54963 24.70210 1.000 27.96219 257 GLU B CA 1
ATOM 4102 C C . GLU B 1 257 ? -32.01621 8.90655 23.23635 1.000 28.99729 257 GLU B C 1
ATOM 4103 O O . GLU B 1 257 ? -31.45965 8.12187 22.46381 1.000 29.53044 257 GLU B O 1
ATOM 4109 N N . ARG B 1 258 ? -32.48673 10.09437 22.85333 1.000 27.14410 258 ARG B N 1
ATOM 4110 C CA . ARG B 1 258 ? -32.26616 10.61755 21.51840 1.000 30.21171 258 ARG B CA 1
ATOM 4111 C C . ARG B 1 258 ? -30.81021 11.02666 21.35705 1.000 24.78929 258 ARG B C 1
ATOM 4112 O O . ARG B 1 258 ? -30.15479 11.39506 22.32980 1.000 23.15977 258 ARG B O 1
ATOM 4120 N N . PRO B 1 259 ? -30.30578 11.05619 20.12202 1.000 28.75966 259 PRO B N 1
ATOM 4121 C CA . PRO B 1 259 ? -28.99951 11.69058 19.88498 1.000 23.54990 259 PRO B CA 1
ATOM 4122 C C . PRO B 1 259 ? -29.01439 13.12367 20.38673 1.000 23.09626 259 PRO B C 1
ATOM 4123 O O . PRO B 1 259 ? -30.00321 13.84806 20.24418 1.000 22.15214 259 PRO B O 1
ATOM 4127 N N . ILE B 1 260 ? -27.89939 13.53060 20.98939 1.000 23.18382 260 ILE B N 1
ATOM 4128 C CA . ILE B 1 260 ? -27.82787 14.88874 21.50116 1.000 23.07596 260 ILE B CA 1
ATOM 4129 C C . ILE B 1 260 ? -27.77949 15.89349 20.35466 1.000 23.53600 260 ILE B C 1
ATOM 4130 O O . ILE B 1 260 ? -28.36177 16.97877 20.44684 1.000 25.59134 260 ILE B O 1
ATOM 4135 N N . PHE B 1 261 ? -27.11416 15.55051 19.24378 1.000 20.92780 261 PHE B N 1
ATOM 4136 C CA . PHE B 1 261 ? -26.97191 16.47547 18.12471 1.000 22.39387 261 PHE B CA 1
ATOM 4137 C C . PHE B 1 261 ? -27.72164 15.97911 16.89722 1.000 24.93804 261 PHE B C 1
ATOM 4138 O O . PHE B 1 261 ? -27.84909 14.77318 16.66364 1.000 24.30869 261 PHE B O 1
ATOM 4146 N N . GLN B 1 262 ? -28.20367 16.94093 16.11269 1.000 23.98488 262 GLN B N 1
ATOM 4147 C CA . GLN B 1 262 ? -28.58851 16.73573 14.72809 1.000 23.74113 262 GLN B CA 1
ATOM 4148 C C . GLN B 1 262 ? -27.52534 17.38665 13.85124 1.000 24.75807 262 GLN B C 1
ATOM 4149 O O . GLN B 1 262 ? -26.95118 18.41745 14.22468 1.000 22.38558 262 GLN B O 1
ATOM 4155 N N . VAL B 1 263 ? -27.23565 16.79434 12.69298 1.000 25.70604 263 VAL B N 1
ATOM 4156 C CA . VAL B 1 263 ? -26.27077 17.40369 11.77914 1.000 21.01007 263 VAL B CA 1
ATOM 4157 C C . VAL B 1 263 ? -27.01585 18.22038 10.72971 1.000 29.03590 263 VAL B C 1
ATOM 4158 O O . VAL B 1 263 ? -28.02862 17.77945 10.16800 1.000 28.62669 263 VAL B O 1
ATOM 4162 N N . ILE B 1 264 ? -26.52593 19.42603 10.47908 1.000 27.93991 264 ILE B N 1
ATOM 4163 C CA . ILE B 1 264 ? -26.98211 20.25888 9.37569 1.000 33.26490 264 ILE B CA 1
ATOM 4164 C C . ILE B 1 264 ? -25.88726 20.20750 8.32544 1.000 35.38996 264 ILE B C 1
ATOM 4165 O O . ILE B 1 264 ? -24.75371 20.62125 8.59869 1.000 29.03601 264 ILE B O 1
ATOM 4170 N N . HIS B 1 265 ? -26.20577 19.68542 7.14140 1.000 36.49606 265 HIS B N 1
ATOM 4171 C CA . HIS B 1 265 ? -25.21015 19.59572 6.06112 1.000 39.84594 265 HIS B CA 1
ATOM 4172 C C . HIS B 1 265 ? -25.74020 20.12137 4.72594 1.000 48.78299 265 HIS B C 1
ATOM 4173 O O . HIS B 1 265 ? -26.91363 19.93033 4.38404 1.000 55.02473 265 HIS B O 1
#

Solvent-accessible surface area: 20971 Å² total; per-residue (Å²): 116,33,30,0,69,65,0,13,92,95,0,45,81,34,68,52,75,45,68,59,30,76,51,115,40,91,6,143,4,0,0,0,1,6,9,0,1,14,94,0,0,68,68,0,70,94,71,138,5,30,0,0,0,0,0,3,7,6,22,8,24,75,101,115,20,45,139,143,4,67,191,11,56,4,19,76,48,2,25,96,10,0,144,123,30,44,2,0,0,5,27,0,34,60,73,10,20,179,60,168,48,10,3,0,4,22,3,0,1,103,34,0,116,5,88,100,79,39,62,80,80,51,118,45,3,0,0,0,44,9,88,114,38,46,0,86,84,0,0,66,58,0,48,131,54,13,81,7,64,29,0,15,1,0,25,34,32,82,0,55,0,61,66,0,0,1,1,1,3,86,52,0,15,3,80,70,0,2,32,14,0,66,124,22,128,0,30,0,0,0,2,0,13,11,10,14,21,32,0,0,5,4,0,19,1,1,46,50,29,59,68,104,38,0,0,0,4,7,8,6,17,22,0,2,14,18,0,0,108,53,0,6,77,47,0,24,131,62,11,106,138,19,75,20,80,42,26,113,23,187,50,19,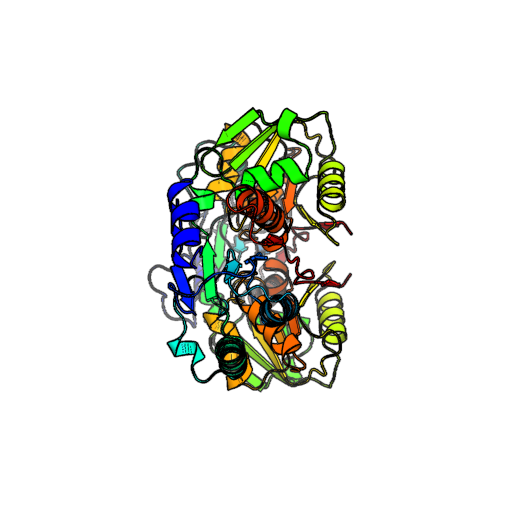9,96,24,14,127,241,70,35,24,0,77,61,0,15,116,100,1,31,75,104,16,54,176,17,114,143,26,82,14,65,44,51,59,34,72,50,118,46,100,7,126,4,1,0,0,1,7,8,0,1,16,100,0,0,71,69,0,62,94,79,132,4,4,0,0,0,0,0,1,7,10,14,6,24,50,89,83,28,83,109,48,44,117,161,13,40,2,1,70,56,2,29,128,33,7,167,138,22,46,6,0,0,5,10,0,31,42,16,8,20,148,36,181,48,14,2,0,4,16,2,0,1,114,32,0,126,6,103,108,77,42,55,84,84,53,120,50,5,0,0,0,46,8,78,120,38,48,0,85,80,0,0,62,61,0,29,120,57,13,80,6,63,27,1,14,1,1,27,27,38,77,0,60,0,55,70,0,0,1,1,1,2,87,50,0,15,6,95,70,0,12,56,18,1,63,126,24,134,0,30,0,0,0,2,0,14,10,10,16,22,32,0,0,5,2,0,21,0,0,44,44,25,48,112,98,37,0,0,0,5,7,8,6,16,24,1,2,16,16,0,0,111,51,0,7,84,62,0,23,119,52,5,113,143,14,78,27,102,46,17,114,25,172,55,17,10,96,27,22,122

B-factor: mean 36.51, std 13.03, range [15.32, 91.45]

Foldseek 3Di:
DQFQVNLVVVLLVVQFFWQDADRGHDFQAEEEEAACDLVVLVVCLVVVGQEYEYAADHPPDNDDCCVVCVPPPRVVVSVVSNVVSNHIYGHDHVRQLQHPQRLLQVLLCVLLVQVVFWPDGDSFKTKGFAPKDFQLRVLVSSCVSLVADHKDKAAARRQIFGMEIEGAAAQCFQVRPVVCCVVVVGQEYEYAHYDCCGVSVVRVVCNVVPRNHMYIYHHRSSSRLSSRQSVQVVSCVVPVNHHGGYDYDHDPDDDDD/DFAFQVNLVCVLLVPPDDDPPDPQFWPDADRGDTFQAEEEEAACDLVVLVVCLVVVGQEYEYAADHDPDNDDDPVCCVDDVRSVVSVVCRVVSNHIYGHDHPSQLQPPQRLLVVLLCVLLVQPVFWPDGDSFKTKGFAPWDFQLVVLVSLCVSLVADHKDKAAASRFTFGIEMEGAAAPPFQVRPVCCCVVVVGQEYEYADYDCPGVSVVRNVCRVVPRNHMYIYQHRSSSRLSSRQVVQVVVCVVPVSHYGYYDYDHDPDDDDD